Protein AF-0000000084850216 (afdb_homodimer)

Radius of gyration: 29.3 Å; Cα contacts (8 Å, |Δi|>4): 1166; chains: 2; bounding box: 87×90×61 Å

Secondary structure (DSSP, 8-state):
--------------TT--PPPPSSTTSSPPP-HHHHHHHHHHHHHHHHHHHH-TT--PEEEEEEEEEEEEETTT-SBP--SBSS-EEBPTT--SEEEE----HHHHHHHHHHHHHHHHHHTSTT-SSPPPEEEEEEEEEEEEEETTEEEEEEEETTT--EEEEEEEEEEEEEEE-TTSS-EEEEEEEEEEE-PPP-S--SEEEEEEEEEEEETTEEEEEEEEEEES-SSSPPEEEEEEEEEES-HHHHHHHHHHTT-TTS-HHHHTHHHHHHHHHHHHHHHHHHT--S---/--------------TT--PPPPSSTTSSPPP-HHHHHHHHHHHHHHHHHHHH-TT--PEEEEEEEEEEEEETTT-SBP--SBSS-EEBPTT--SEEEE----HHHHHHHHHHHHHHHHHHTSTT-SSPPPEEEEEEEEEEEEEETTEEEEEEEETTT--EEEEEEEEEEEEEEE-TTSS-EEEEEEEEEEE-PPP-S--SEEEEEEEEEEEETTEEEEEEEEEEES-SSSPPEEEEEEEEEES-HHHHHHHHHHTT-TTS-HHHHTHHHHHHHHHHHHHHHHHHT--S---

Sequence (582 aa):
MDQHKPNGSQQHPQPNALPALSLSILGVEPLDEFIKEIADFVHHMIKTRRTDHPDEVGSFEVEAKIGVLKERGTGSRLQMPVLVETIMSPEFHDVRFESNMSSHQHKHFNGLLNNLTATSNQPSHPSSPLHHSHHFLKDSFYTSDRGKIRVTRDEKTDAVECIQKIRLGDLNIYSPKRSADWRVSVSVEVPCPRPIGTATLTRRKDRLSYSHEEFSIDLTQVTSTTSAAAAPQIFHELEVEIARPDMLLSTAARRGDPNVPELERSAFDELIRAFVNNARILVRNSIDGWQMDQHKPNGSQQHPQPNALPALSLSILGVEPLDEFIKEIADFVHHMIKTRRTDHPDEVGSFEVEAKIGVLKERGTGSRLQMPVLVETIMSPEFHDVRFESNMSSHQHKHFNGLLNNLTATSNQPSHPSSPLHHSHHFLKDSFYTSDRGKIRVTRDEKTDAVECIQKIRLGDLNIYSPKRSADWRVSVSVEVPCPRPIGTATLTRRKDRLSYSHEEFSIDLTQVTSTTSAAAAPQIFHELEVEIARPDMLLSTAARRGDPNVPELERSAFDELIRAFVNNARILVRNSIDGWQ

Nearest PDB structures (foldseek):
  4pn0-assembly1_A  TM=8.897E-01  e=4.155E-24  Schizosaccharomyces pombe
  4pn0-assembly2_D  TM=9.010E-01  e=9.951E-24  Schizosaccharomyces pombe
  4pn1-assembly1_B  TM=8.964E-01  e=7.172E-24  Schizosaccharomyces pombe
  4pn1-assembly3_A  TM=8.990E-01  e=1.051E-23  Schizosaccharomyces pombe
  4pn1-assembly3_D  TM=8.904E-01  e=6.366E-23  Schizosaccharomyces pombe

Solvent-accessible surface area (backbone atoms only — not comparable to full-atom values): 31739 Å² total; per-residue (Å²): 136,83,80,76,71,80,79,75,74,72,77,67,78,60,88,84,60,77,67,92,71,61,43,21,91,82,53,48,70,70,76,60,58,65,56,49,51,52,40,51,50,55,48,48,53,53,52,52,49,44,66,76,37,70,82,60,82,45,47,56,41,46,36,34,37,42,22,40,49,20,26,64,90,78,63,42,69,60,84,68,66,43,62,40,63,41,37,43,30,82,82,53,71,62,53,43,80,42,46,59,45,43,72,67,55,49,49,50,51,51,52,52,52,51,49,49,30,57,53,29,62,36,88,83,38,91,51,83,45,44,44,79,48,80,47,49,35,38,37,33,30,34,85,50,96,91,40,62,35,39,36,38,31,32,71,83,79,63,48,74,48,36,30,29,73,45,80,75,49,70,44,47,33,47,31,70,85,38,55,26,20,36,33,42,36,38,31,33,37,29,78,45,78,80,82,84,84,73,66,63,35,37,36,39,32,47,31,40,35,39,36,43,91,64,32,33,37,38,43,30,42,34,42,36,37,70,46,93,86,49,80,70,44,80,44,28,40,43,35,41,30,57,63,49,41,67,56,55,51,56,24,51,74,34,46,72,39,82,90,49,59,66,72,52,18,43,37,35,55,50,51,44,44,25,53,50,32,39,53,49,52,53,32,69,66,42,61,77,72,68,122,135,81,78,77,71,78,77,74,73,73,76,65,76,61,88,84,58,79,69,92,70,61,43,20,91,81,54,48,70,72,75,60,58,66,58,47,50,52,39,52,49,53,47,48,54,54,53,53,48,43,67,78,38,70,82,59,82,46,46,57,42,46,35,35,38,43,21,38,48,20,25,65,88,78,64,42,69,60,82,68,66,42,62,40,64,41,38,43,31,83,80,53,70,61,53,42,80,42,47,60,45,42,72,66,56,48,50,49,50,50,51,51,52,50,51,48,30,57,54,29,61,36,86,84,39,91,50,83,45,43,43,78,49,81,48,50,36,38,37,33,30,34,84,50,99,91,40,62,36,40,37,38,32,30,72,84,79,65,48,74,49,35,30,30,74,44,79,73,50,71,43,47,35,47,32,69,86,39,56,26,20,34,33,41,37,39,32,34,38,28,77,44,77,80,81,84,85,74,66,63,37,38,36,40,32,47,33,41,34,39,37,43,90,62,30,32,36,39,43,30,42,35,42,36,38,71,45,95,88,48,80,69,44,79,44,28,42,43,36,41,31,56,63,48,42,68,56,53,50,56,24,51,73,34,45,73,38,81,89,46,60,66,71,52,20,42,37,34,54,50,52,44,44,25,52,52,31,39,53,48,52,52,32,70,65,42,63,77,72,70,125

Structure (mmCIF, N/CA/C/O backbone):
data_AF-0000000084850216-model_v1
#
loop_
_entity.id
_entity.type
_entity.pdbx_description
1 polymer 'mRNA-capping enzyme subunit beta'
#
loop_
_atom_site.group_PDB
_atom_site.id
_atom_site.type_symbol
_atom_site.label_atom_id
_atom_site.label_alt_id
_atom_site.label_comp_id
_atom_site.label_asym_id
_atom_site.label_entity_id
_atom_site.label_seq_id
_atom_site.pdbx_PDB_ins_code
_atom_site.Cartn_x
_atom_site.Cartn_y
_atom_site.Cartn_z
_atom_site.occupancy
_atom_site.B_iso_or_equiv
_atom_site.auth_seq_id
_atom_site.auth_comp_id
_atom_site.auth_asym_id
_atom_site.auth_atom_id
_atom_site.pdbx_PDB_model_num
ATOM 1 N N . MET A 1 1 ? 49.719 38.062 -23.281 1 29.3 1 MET A N 1
ATOM 2 C CA . MET A 1 1 ? 49.469 36.75 -22.734 1 29.3 1 MET A CA 1
ATOM 3 C C . MET A 1 1 ? 48.312 36.781 -21.75 1 29.3 1 MET A C 1
ATOM 5 O O . MET A 1 1 ? 48.5 37.156 -20.594 1 29.3 1 MET A O 1
ATOM 9 N N . ASP A 1 2 ? 47.125 37.188 -22.203 1 30.75 2 ASP A N 1
ATOM 10 C CA . ASP A 1 2 ? 45.906 37.531 -21.5 1 30.75 2 ASP A CA 1
ATOM 11 C C . ASP A 1 2 ? 45.25 36.281 -20.891 1 30.75 2 ASP A C 1
ATOM 13 O O . ASP A 1 2 ? 45 35.312 -21.578 1 30.75 2 ASP A O 1
ATOM 17 N N . GLN A 1 3 ? 45.562 36 -19.594 1 30.28 3 GLN A N 1
ATOM 18 C CA . GLN A 1 3 ? 45.062 34.969 -18.703 1 30.28 3 GLN A CA 1
ATOM 19 C C . GLN A 1 3 ? 43.562 35 -18.609 1 30.28 3 GLN A C 1
ATOM 21 O O . GLN A 1 3 ? 42.969 35.938 -18.047 1 30.28 3 GLN A O 1
ATOM 26 N N . HIS A 1 4 ? 42.812 34.531 -19.625 1 29.22 4 HIS A N 1
ATOM 27 C CA . HIS A 1 4 ? 41.375 34.406 -19.531 1 29.22 4 HIS A CA 1
ATOM 28 C C . HIS A 1 4 ? 40.969 33.438 -18.406 1 29.22 4 HIS A C 1
ATOM 30 O O . HIS A 1 4 ? 41.344 32.281 -18.453 1 29.22 4 HIS A O 1
ATOM 36 N N . LYS A 1 5 ? 40.938 33.969 -17.156 1 34.25 5 LYS A N 1
ATOM 37 C CA . LYS A 1 5 ? 40.438 33.156 -16.062 1 34.25 5 LYS A CA 1
ATOM 38 C C . LYS A 1 5 ? 39.062 32.562 -16.391 1 34.25 5 LYS A C 1
ATOM 40 O O . LYS A 1 5 ? 38.156 33.281 -16.828 1 34.25 5 LYS A O 1
ATOM 45 N N . PRO A 1 6 ? 38.969 31.219 -16.547 1 34.38 6 PRO A N 1
ATOM 46 C CA . PRO A 1 6 ? 37.656 30.625 -16.734 1 34.38 6 PRO A CA 1
ATOM 47 C C . PRO A 1 6 ? 36.656 31.031 -15.641 1 34.38 6 PRO A C 1
ATOM 49 O O . PRO A 1 6 ? 37.062 31.172 -14.477 1 34.38 6 PRO A O 1
ATOM 52 N N . ASN A 1 7 ? 35.812 32.031 -15.906 1 31.59 7 ASN A N 1
ATOM 53 C CA . ASN A 1 7 ? 34.719 32.375 -15.008 1 31.59 7 ASN A CA 1
ATOM 54 C C . ASN A 1 7 ? 33.938 31.156 -14.562 1 31.59 7 ASN A C 1
ATOM 56 O O . ASN A 1 7 ? 33.25 30.516 -15.375 1 31.59 7 ASN A O 1
ATOM 60 N N . GLY A 1 8 ? 34.531 30.297 -13.727 1 31.56 8 GLY A N 1
ATOM 61 C CA . GLY A 1 8 ? 33.781 29.234 -13.078 1 31.56 8 GLY A CA 1
ATOM 62 C C . GLY A 1 8 ? 32.406 29.688 -12.578 1 31.56 8 GLY A C 1
ATOM 63 O O . GLY A 1 8 ? 32.312 30.5 -11.656 1 31.56 8 GLY A O 1
ATOM 64 N N . SER A 1 9 ? 31.453 29.938 -13.461 1 33.78 9 SER A N 1
ATOM 65 C CA . SER A 1 9 ? 30.094 30.234 -13.031 1 33.78 9 SER A CA 1
ATOM 66 C C . SER A 1 9 ? 29.641 29.297 -11.93 1 33.78 9 SER A C 1
ATOM 68 O O . SER A 1 9 ? 29.641 28.078 -12.102 1 33.78 9 SER A O 1
ATOM 70 N N . GLN A 1 10 ? 29.953 29.531 -10.727 1 33.38 10 GLN A N 1
ATOM 71 C CA . GLN A 1 10 ? 29.344 28.938 -9.547 1 33.38 10 GLN A CA 1
ATOM 72 C C . GLN A 1 10 ? 27.828 28.781 -9.734 1 33.38 10 GLN A C 1
ATOM 74 O O . GLN A 1 10 ? 27.125 29.781 -9.875 1 33.38 10 GLN A O 1
ATOM 79 N N . GLN A 1 11 ? 27.359 27.812 -10.516 1 34.97 11 GLN A N 1
ATOM 80 C CA . GLN A 1 11 ? 25.938 27.547 -10.531 1 34.97 11 GLN A CA 1
ATOM 81 C C . GLN A 1 11 ? 25.344 27.594 -9.125 1 34.97 11 GLN A C 1
ATOM 83 O O . GLN A 1 11 ? 25.734 26.812 -8.258 1 34.97 11 GLN A O 1
ATOM 88 N N . HIS A 1 12 ? 25.047 28.734 -8.562 1 35.44 12 HIS A N 1
ATOM 89 C CA . HIS A 1 12 ? 24.297 28.938 -7.328 1 35.44 12 HIS A CA 1
ATOM 90 C C . HIS A 1 12 ? 23.141 27.953 -7.207 1 35.44 12 HIS A C 1
ATOM 92 O O . HIS A 1 12 ? 22.422 27.703 -8.188 1 35.44 12 HIS A O 1
ATOM 98 N N . PRO A 1 13 ? 23.281 27 -6.344 1 42.75 13 PRO A N 1
ATOM 99 C CA . PRO A 1 13 ? 22.078 26.172 -6.164 1 42.75 13 PRO A CA 1
ATOM 100 C C . PRO A 1 13 ? 20.781 26.984 -6.203 1 42.75 13 PRO A C 1
ATOM 102 O O . PRO A 1 13 ? 20.734 28.094 -5.664 1 42.75 13 PRO A O 1
ATOM 105 N N . GLN A 1 14 ? 20.031 26.953 -7.141 1 48.06 14 GLN A N 1
ATOM 106 C CA . GLN A 1 14 ? 18.766 27.703 -7.219 1 48.06 14 GLN A CA 1
ATOM 107 C C . GLN A 1 14 ? 17.984 27.594 -5.91 1 48.06 14 GLN A C 1
ATOM 109 O O . GLN A 1 14 ? 17.859 26.516 -5.344 1 48.06 14 GLN A O 1
ATOM 114 N N . PRO A 1 15 ? 17.734 28.625 -5.18 1 51.5 15 PRO A N 1
ATOM 115 C CA . PRO A 1 15 ? 17.094 28.766 -3.869 1 51.5 15 PRO A CA 1
ATOM 116 C C . PRO A 1 15 ? 15.891 27.828 -3.705 1 51.5 15 PRO A C 1
ATOM 118 O O . PRO A 1 15 ? 15.57 27.422 -2.588 1 51.5 15 PRO A O 1
ATOM 121 N N . ASN A 1 16 ? 15.172 27.469 -4.703 1 58.03 16 ASN A N 1
ATOM 122 C CA . ASN A 1 16 ? 13.953 26.688 -4.488 1 58.03 16 ASN A CA 1
ATOM 123 C C . ASN A 1 16 ? 14.164 25.219 -4.789 1 58.03 16 ASN A C 1
ATOM 125 O O . ASN A 1 16 ? 13.211 24.484 -5.059 1 58.03 16 ASN A O 1
ATOM 129 N N . ALA A 1 17 ? 15.5 24.828 -4.801 1 64.25 17 ALA A N 1
ATOM 130 C CA . ALA A 1 17 ? 15.734 23.422 -5.066 1 64.25 17 ALA A CA 1
ATOM 131 C C . ALA A 1 17 ? 15.531 22.578 -3.801 1 64.25 17 ALA A C 1
ATOM 133 O O . ALA A 1 17 ? 16.078 22.906 -2.744 1 64.25 17 ALA A O 1
ATOM 134 N N . LEU A 1 18 ? 14.57 21.703 -3.801 1 71.88 18 LEU A N 1
ATOM 135 C CA . LEU A 1 18 ? 14.359 20.797 -2.682 1 71.88 18 LEU A CA 1
ATOM 136 C C . LEU A 1 18 ? 15.633 20.031 -2.355 1 71.88 18 LEU A C 1
ATOM 138 O O . LEU A 1 18 ? 16.172 19.328 -3.211 1 71.88 18 LEU A O 1
ATOM 142 N N . PRO A 1 19 ? 16.188 20.328 -1.172 1 71.38 19 PRO A N 1
ATOM 143 C CA . PRO A 1 19 ? 17.344 19.516 -0.801 1 71.38 19 PRO A CA 1
ATOM 144 C C . PRO A 1 19 ? 17.016 18.031 -0.675 1 71.38 19 PRO A C 1
ATOM 146 O O . PRO A 1 19 ? 15.844 17.656 -0.685 1 71.38 19 PRO A O 1
ATOM 149 N N . ALA A 1 20 ? 18.094 17.219 -0.746 1 69.44 20 ALA A N 1
ATOM 150 C CA . ALA A 1 20 ? 17.875 15.797 -0.475 1 69.44 20 ALA A CA 1
ATOM 151 C C . ALA A 1 20 ? 17.234 15.586 0.888 1 69.44 20 ALA A C 1
ATOM 153 O O . ALA A 1 20 ? 17.719 16.094 1.9 1 69.44 20 ALA A O 1
ATOM 154 N N . LEU A 1 21 ? 16.109 15.07 0.894 1 77.62 21 LEU A N 1
ATOM 155 C CA . LEU A 1 21 ? 15.352 14.852 2.125 1 77.62 21 LEU A CA 1
ATOM 156 C C . LEU A 1 21 ? 15.703 13.5 2.738 1 77.62 21 LEU A C 1
ATOM 158 O O . LEU A 1 21 ? 15.945 12.531 2.018 1 77.62 21 LEU A O 1
ATOM 162 N N . SER A 1 22 ? 15.766 13.508 4.141 1 77.94 22 SER A N 1
ATOM 163 C CA . SER A 1 22 ? 15.75 12.219 4.82 1 77.94 22 SER A CA 1
ATOM 164 C C . SER A 1 22 ? 14.484 11.43 4.496 1 77.94 22 SER A C 1
ATOM 166 O O . SER A 1 22 ? 13.438 12.016 4.215 1 77.94 22 SER A O 1
ATOM 168 N N . LEU A 1 23 ? 14.578 10.195 4.547 1 73.81 23 LEU A N 1
ATOM 169 C CA . LEU A 1 23 ? 13.445 9.328 4.25 1 73.81 23 LEU A CA 1
ATOM 170 C C . LEU A 1 23 ? 12.344 9.492 5.297 1 73.81 23 LEU A C 1
ATOM 172 O O . LEU A 1 23 ? 11.172 9.234 5.02 1 73.81 23 LEU A O 1
ATOM 176 N N . SER A 1 24 ? 12.781 9.812 6.477 1 78.75 24 SER A N 1
ATOM 177 C CA . SER A 1 24 ? 11.891 10.055 7.605 1 78.75 24 SER A CA 1
ATOM 178 C C . SER A 1 24 ? 12.625 10.727 8.758 1 78.75 24 SER A C 1
ATOM 180 O O . SER A 1 24 ? 13.836 10.961 8.68 1 78.75 24 SER A O 1
ATOM 182 N N . ILE A 1 25 ? 11.93 11.008 9.711 1 77 25 ILE A N 1
ATOM 183 C CA . ILE A 1 25 ? 12.508 11.625 10.898 1 77 25 ILE A CA 1
ATOM 184 C C . ILE A 1 25 ? 13.461 10.641 11.578 1 77 25 ILE A C 1
ATOM 186 O O . ILE A 1 25 ? 14.281 11.039 12.414 1 77 25 ILE A O 1
ATOM 190 N N . LEU A 1 26 ? 13.258 9.344 11.328 1 74.81 26 LEU A N 1
ATOM 191 C CA . LEU A 1 26 ? 14.164 8.336 11.867 1 74.81 26 LEU A CA 1
ATOM 192 C C . LEU A 1 26 ? 15.32 8.078 10.906 1 74.81 26 LEU A C 1
ATOM 194 O O . LEU A 1 26 ? 16.266 7.359 11.25 1 74.81 26 LEU A O 1
ATOM 198 N N . GLY A 1 27 ? 15.25 8.656 9.781 1 69.62 27 GLY A N 1
ATOM 199 C CA . GLY A 1 27 ? 16.281 8.43 8.773 1 69.62 27 GLY A CA 1
ATOM 200 C C . GLY A 1 27 ? 16.078 7.141 8 1 69.62 27 GLY A C 1
ATOM 201 O O . GLY A 1 27 ? 16.906 6.789 7.156 1 69.62 27 GLY A O 1
ATOM 202 N N . VAL A 1 28 ? 15.047 6.391 8.414 1 70.5 28 VAL A N 1
ATOM 203 C CA . VAL A 1 28 ? 14.812 5.109 7.754 1 70.5 28 VAL A CA 1
ATOM 204 C C . VAL A 1 28 ? 13.445 5.125 7.066 1 70.5 28 VAL A C 1
ATOM 206 O O . VAL A 1 28 ? 12.555 5.879 7.461 1 70.5 28 VAL A O 1
ATOM 209 N N . GLU A 1 29 ? 13.438 4.406 5.934 1 73.56 29 GLU A N 1
ATOM 210 C CA . GLU A 1 29 ? 12.148 4.215 5.27 1 73.56 29 GLU A CA 1
ATOM 211 C C . GLU A 1 29 ? 11.328 3.129 5.961 1 73.56 29 GLU A C 1
ATOM 213 O O . GLU A 1 29 ? 11.82 2.02 6.184 1 73.56 29 GLU A O 1
ATOM 218 N N . PRO A 1 30 ? 10.125 3.619 6.363 1 72.56 30 PRO A N 1
ATOM 219 C CA . PRO A 1 30 ? 9.289 2.553 6.91 1 72.56 30 PRO A CA 1
ATOM 220 C C . PRO A 1 30 ? 9.07 1.407 5.926 1 72.56 30 PRO A C 1
ATOM 222 O O . PRO A 1 30 ? 9.031 1.63 4.711 1 72.56 30 PRO A O 1
ATOM 225 N N . LEU A 1 31 ? 9.008 0.195 6.395 1 75.81 31 LEU A N 1
ATOM 226 C CA . LEU A 1 31 ? 8.805 -1 5.582 1 75.81 31 LEU A CA 1
ATOM 227 C C . LEU A 1 31 ? 7.496 -0.909 4.801 1 75.81 31 LEU A C 1
ATOM 229 O O . LEU A 1 31 ? 6.5 -0.39 5.309 1 75.81 31 LEU A O 1
ATOM 233 N N . ASP A 1 32 ? 7.57 -1.314 3.607 1 87.38 32 ASP A N 1
ATOM 234 C CA . ASP A 1 32 ? 6.352 -1.455 2.816 1 87.38 32 ASP A CA 1
ATOM 235 C C . ASP A 1 32 ? 5.438 -2.527 3.402 1 87.38 32 ASP A C 1
ATOM 237 O O . ASP A 1 32 ? 5.73 -3.721 3.311 1 87.38 32 ASP A O 1
ATOM 241 N N . GLU A 1 33 ? 4.426 -2.107 3.99 1 93.44 33 GLU A N 1
ATOM 242 C CA . GLU A 1 33 ? 3.529 -3.004 4.715 1 93.44 33 GLU A CA 1
ATOM 243 C C . GLU A 1 33 ? 2.891 -4.023 3.775 1 93.44 33 GLU A C 1
ATOM 245 O O . GLU A 1 33 ? 2.631 -5.16 4.168 1 93.44 33 GLU A O 1
ATOM 250 N N . PHE A 1 34 ? 2.629 -3.602 2.57 1 96.19 34 PHE A N 1
ATOM 251 C CA . PHE A 1 34 ? 1.995 -4.473 1.587 1 96.19 34 PHE A CA 1
ATOM 252 C C . PHE A 1 34 ? 2.898 -5.652 1.245 1 96.19 34 PHE A C 1
ATOM 254 O O . PHE A 1 34 ? 2.5 -6.809 1.391 1 96.19 34 PHE A O 1
ATOM 261 N N . ILE A 1 35 ? 4.074 -5.406 0.857 1 95.56 35 ILE A N 1
ATOM 262 C CA . ILE A 1 35 ? 5.031 -6.445 0.482 1 95.56 35 ILE A CA 1
ATOM 263 C C . ILE A 1 35 ? 5.379 -7.293 1.703 1 95.56 35 ILE A C 1
ATOM 265 O O . ILE A 1 35 ? 5.48 -8.516 1.607 1 95.56 35 ILE A O 1
ATOM 269 N N . LYS A 1 36 ? 5.527 -6.633 2.816 1 96.38 36 LYS A N 1
ATOM 270 C CA . LYS A 1 36 ? 5.848 -7.359 4.043 1 96.38 36 LYS A CA 1
ATOM 271 C C . LYS A 1 36 ? 4.742 -8.352 4.402 1 96.38 36 LYS A C 1
ATOM 273 O O . LYS A 1 36 ? 5.023 -9.461 4.855 1 96.38 36 LYS A O 1
ATOM 278 N N . GLU A 1 37 ? 3.518 -7.91 4.234 1 98.06 37 GLU A N 1
ATOM 279 C CA . GLU A 1 37 ? 2.387 -8.781 4.547 1 98.06 37 GLU A CA 1
ATOM 280 C C . GLU A 1 37 ? 2.41 -10.047 3.699 1 98.06 37 GLU A C 1
ATOM 282 O O . GLU A 1 37 ? 2.191 -11.148 4.211 1 98.06 37 GLU A O 1
ATOM 287 N N . ILE A 1 38 ? 2.697 -9.891 2.471 1 98.31 38 ILE A N 1
ATOM 288 C CA . ILE A 1 38 ? 2.76 -11.039 1.574 1 98.31 38 ILE A CA 1
ATOM 289 C C . ILE A 1 38 ? 3.955 -11.914 1.941 1 98.31 38 ILE A C 1
ATOM 291 O O . ILE A 1 38 ? 3.84 -13.141 1.991 1 98.31 38 ILE A O 1
ATOM 295 N N . ALA A 1 39 ? 5.086 -11.289 2.195 1 98.31 39 ALA A N 1
ATOM 296 C CA . ALA A 1 39 ? 6.273 -12.039 2.6 1 98.31 39 ALA A CA 1
ATOM 297 C C . ALA A 1 39 ? 6.016 -12.836 3.875 1 98.31 39 ALA A C 1
ATOM 299 O O . ALA A 1 39 ? 6.371 -14.016 3.963 1 98.31 39 ALA A O 1
ATOM 300 N N . ASP A 1 40 ? 5.426 -12.195 4.848 1 98.38 40 ASP A N 1
ATOM 301 C CA . ASP A 1 40 ? 5.098 -12.852 6.109 1 98.38 40 ASP A CA 1
ATOM 302 C C . ASP A 1 40 ? 4.152 -14.031 5.887 1 98.38 40 ASP A C 1
ATOM 304 O O . ASP A 1 40 ? 4.324 -15.094 6.484 1 98.38 40 ASP A O 1
ATOM 308 N N . PHE A 1 41 ? 3.203 -13.828 5.082 1 98.56 41 PHE A N 1
ATOM 309 C CA . PHE A 1 41 ? 2.223 -14.867 4.773 1 98.56 41 PHE A CA 1
ATOM 310 C C . PHE A 1 41 ? 2.896 -16.078 4.145 1 98.56 41 PHE A C 1
ATOM 312 O O . PHE A 1 41 ? 2.715 -17.203 4.609 1 98.56 41 PHE A O 1
ATOM 319 N N . VAL A 1 42 ? 3.654 -15.859 3.076 1 98.69 42 VAL A N 1
ATOM 320 C CA . VAL A 1 42 ? 4.328 -16.938 2.363 1 98.69 42 VAL A CA 1
ATOM 321 C C . VAL A 1 42 ? 5.281 -17.672 3.309 1 98.69 42 VAL A C 1
ATOM 323 O O . VAL A 1 42 ? 5.277 -18.891 3.373 1 98.69 42 VAL A O 1
ATOM 326 N N . HIS A 1 43 ? 6.035 -16.906 3.996 1 98.56 43 HIS A N 1
ATOM 327 C CA . HIS A 1 43 ? 6.988 -17.469 4.945 1 98.56 43 HIS A CA 1
ATOM 328 C C . HIS A 1 43 ? 6.285 -18.328 5.992 1 98.56 43 HIS A C 1
ATOM 330 O O . HIS A 1 43 ? 6.742 -19.422 6.309 1 98.56 43 HIS A O 1
ATOM 336 N N . HIS A 1 44 ? 5.23 -17.828 6.527 1 98.19 44 HIS A N 1
ATOM 337 C CA . HIS A 1 44 ? 4.457 -18.531 7.539 1 98.19 44 HIS A CA 1
ATOM 338 C C . HIS A 1 44 ? 3.932 -19.859 6.996 1 98.19 44 HIS A C 1
ATOM 340 O O . HIS A 1 44 ? 3.994 -20.891 7.684 1 98.19 44 HIS A O 1
ATOM 346 N N . MET A 1 45 ? 3.375 -19.844 5.781 1 97.5 45 MET A N 1
ATOM 347 C CA . MET A 1 45 ? 2.848 -21.062 5.176 1 97.5 45 MET A CA 1
ATOM 348 C C . MET A 1 45 ? 3.941 -22.109 5.023 1 97.5 45 MET A C 1
ATOM 350 O O . MET A 1 45 ? 3.732 -23.281 5.348 1 97.5 45 MET A O 1
ATOM 354 N N . ILE A 1 46 ? 5.074 -21.719 4.543 1 96.5 46 ILE A N 1
ATOM 355 C CA . ILE A 1 46 ? 6.191 -22.625 4.316 1 96.5 46 ILE A CA 1
ATOM 356 C C . ILE A 1 46 ? 6.68 -23.188 5.652 1 96.5 46 ILE A C 1
ATOM 358 O O . ILE A 1 46 ? 6.824 -24.406 5.805 1 96.5 46 ILE A O 1
ATOM 362 N N . LYS A 1 47 ? 6.902 -22.344 6.602 1 95.38 47 LYS A N 1
ATOM 363 C CA . LYS A 1 47 ? 7.438 -22.734 7.898 1 95.38 47 LYS A CA 1
ATOM 364 C C . LYS A 1 47 ? 6.484 -23.688 8.617 1 95.38 47 LYS A C 1
ATOM 366 O O . LYS A 1 47 ? 6.914 -24.719 9.164 1 95.38 47 LYS A O 1
ATOM 371 N N . THR A 1 48 ? 5.211 -23.344 8.641 1 96.38 48 THR A N 1
ATOM 372 C CA . THR A 1 48 ? 4.207 -24.172 9.312 1 96.38 48 THR A CA 1
ATOM 373 C C . THR A 1 48 ? 4.129 -25.547 8.672 1 96.38 48 THR A C 1
ATOM 375 O O . THR A 1 48 ? 4.109 -26.562 9.375 1 96.38 48 THR A O 1
ATOM 378 N N . ARG A 1 49 ? 4.129 -25.609 7.355 1 94.88 49 ARG A N 1
ATOM 379 C CA . ARG A 1 49 ? 4.055 -26.875 6.652 1 94.88 49 ARG A CA 1
ATOM 380 C C . ARG A 1 49 ? 5.285 -27.734 6.934 1 94.88 49 ARG A C 1
ATOM 382 O O . ARG A 1 49 ? 5.172 -28.938 7.176 1 94.88 49 ARG A O 1
ATOM 389 N N . ARG A 1 50 ? 6.422 -27.172 6.945 1 91.81 50 ARG A N 1
ATOM 390 C CA . ARG A 1 50 ? 7.668 -27.891 7.191 1 91.81 50 ARG A CA 1
ATOM 391 C C . ARG A 1 50 ? 7.727 -28.406 8.625 1 91.81 50 ARG A C 1
ATOM 393 O O . ARG A 1 50 ? 8.281 -29.484 8.875 1 91.81 50 ARG A O 1
ATOM 400 N N . THR A 1 51 ? 7.18 -27.641 9.484 1 92.12 51 THR A N 1
ATOM 401 C CA . THR A 1 51 ? 7.148 -28.062 10.883 1 92.12 51 THR A CA 1
ATOM 402 C C . THR A 1 51 ? 6.191 -29.234 11.078 1 92.12 51 THR A C 1
ATOM 404 O O . THR A 1 51 ? 6.527 -30.203 11.75 1 92.12 51 THR A O 1
ATOM 407 N N . ASP A 1 52 ? 5.062 -29.141 10.461 1 93.19 52 ASP A N 1
ATOM 408 C CA . ASP A 1 52 ? 4.023 -30.156 10.625 1 93.19 52 ASP A CA 1
ATOM 409 C C . ASP A 1 52 ? 4.371 -31.438 9.859 1 93.19 52 ASP A C 1
ATOM 411 O O . ASP A 1 52 ? 3.932 -32.531 10.234 1 93.19 52 ASP A O 1
ATOM 415 N N . HIS A 1 53 ? 5.117 -31.266 8.781 1 92.25 53 HIS A N 1
ATOM 416 C CA . HIS A 1 53 ? 5.5 -32.375 7.93 1 92.25 53 HIS A CA 1
ATOM 417 C C . HIS A 1 53 ? 6.988 -32.344 7.613 1 92.25 53 HIS A C 1
ATOM 419 O O . HIS A 1 53 ? 7.379 -32.156 6.457 1 92.25 53 HIS A O 1
ATOM 425 N N . PRO A 1 54 ? 7.816 -32.625 8.57 1 88 54 PRO A N 1
ATOM 426 C CA . PRO A 1 54 ? 9.266 -32.469 8.406 1 88 54 PRO A CA 1
ATOM 427 C C . PRO A 1 54 ? 9.844 -33.438 7.363 1 88 54 PRO A C 1
ATOM 429 O O . PRO A 1 54 ? 10.859 -33.125 6.742 1 88 54 PRO A O 1
ATOM 432 N N . ASP A 1 55 ? 9.195 -34.5 7.133 1 84.62 55 ASP A N 1
ATOM 433 C CA . ASP A 1 55 ? 9.711 -35.5 6.199 1 84.62 55 ASP A CA 1
ATOM 434 C C . ASP A 1 55 ? 9.102 -35.312 4.812 1 84.62 55 ASP A C 1
ATOM 436 O O . ASP A 1 55 ? 9.328 -36.156 3.92 1 84.62 55 ASP A O 1
ATOM 440 N N . GLU A 1 56 ? 8.367 -34.25 4.742 1 78.25 56 GLU A N 1
ATOM 441 C CA . GLU A 1 56 ? 7.695 -34.031 3.467 1 78.25 56 GLU A CA 1
ATOM 442 C C . GLU A 1 56 ? 8.711 -33.781 2.35 1 78.25 56 GLU A C 1
ATOM 444 O O . GLU A 1 56 ? 9.625 -32.969 2.498 1 78.25 56 GLU A O 1
ATOM 449 N N . VAL A 1 57 ? 8.516 -34.5 1.279 1 80.06 57 VAL A N 1
ATOM 450 C CA . VAL A 1 57 ? 9.414 -34.375 0.135 1 80.06 57 VAL A CA 1
ATOM 451 C C . VAL A 1 57 ? 8.781 -33.5 -0.928 1 80.06 57 VAL A C 1
ATOM 453 O O . VAL A 1 57 ? 9.328 -33.344 -2.02 1 80.06 57 VAL A O 1
ATOM 456 N N . GLY A 1 58 ? 7.82 -32.844 -0.678 1 89.94 58 GLY A N 1
ATOM 457 C CA . GLY A 1 58 ? 7.117 -32.031 -1.666 1 89.94 58 GLY A CA 1
ATOM 458 C C . GLY A 1 58 ? 7.816 -30.719 -1.977 1 89.94 58 GLY A C 1
ATOM 459 O O . GLY A 1 58 ? 8.711 -30.312 -1.241 1 89.94 58 GLY A O 1
ATOM 460 N N . SER A 1 59 ? 7.516 -30.203 -3.189 1 94.88 59 SER A N 1
ATOM 461 C CA . SER A 1 59 ? 8.055 -28.922 -3.645 1 94.88 59 SER A CA 1
ATOM 462 C C . SER A 1 59 ? 7.059 -27.797 -3.412 1 94.88 59 SER A C 1
ATOM 464 O O . SER A 1 59 ? 5.891 -27.891 -3.795 1 94.88 59 SER A O 1
ATOM 466 N N . PHE A 1 60 ? 7.562 -26.719 -2.783 1 96.94 60 PHE A N 1
ATOM 467 C CA . PHE A 1 60 ? 6.699 -25.578 -2.525 1 96.94 60 PHE A CA 1
ATOM 468 C C . PHE A 1 60 ? 6.523 -24.734 -3.785 1 96.94 60 PHE A C 1
ATOM 470 O O . PHE A 1 60 ? 7.48 -24.531 -4.539 1 96.94 60 PHE A O 1
ATOM 477 N N . GLU A 1 61 ? 5.348 -24.266 -3.949 1 97.75 61 GLU A N 1
ATOM 478 C CA . GLU A 1 61 ? 5.008 -23.391 -5.074 1 97.75 61 GLU A CA 1
ATOM 479 C C . GLU A 1 61 ? 4.332 -22.109 -4.594 1 97.75 61 GLU A C 1
ATOM 481 O O . GLU A 1 61 ? 3.373 -22.156 -3.822 1 97.75 61 GLU A O 1
ATOM 486 N N . VAL A 1 62 ? 4.879 -20.984 -4.984 1 98.62 62 VAL A N 1
ATOM 487 C CA . VAL A 1 62 ? 4.262 -19.672 -4.789 1 98.62 62 VAL A CA 1
ATOM 488 C C . VAL A 1 62 ? 3.871 -19.078 -6.141 1 98.62 62 VAL A C 1
ATOM 490 O O . VAL A 1 62 ? 4.711 -18.938 -7.031 1 98.62 62 VAL A O 1
ATOM 493 N N . GLU A 1 63 ? 2.652 -18.734 -6.277 1 98.69 63 GLU A N 1
ATOM 494 C CA . GLU A 1 63 ? 2.203 -18.219 -7.566 1 98.69 63 GLU A CA 1
ATOM 495 C C . GLU A 1 63 ? 1.179 -17.094 -7.379 1 98.69 63 GLU A C 1
ATOM 497 O O . GLU A 1 63 ? 0.511 -17.031 -6.344 1 98.69 63 GLU A O 1
ATOM 502 N N . ALA A 1 64 ? 1.172 -16.203 -8.273 1 98.75 64 ALA A N 1
ATOM 503 C CA . ALA A 1 64 ? 0.141 -15.172 -8.406 1 98.75 64 ALA A CA 1
ATOM 504 C C . ALA A 1 64 ? -0.723 -15.422 -9.641 1 98.75 64 ALA A C 1
ATOM 506 O O . ALA A 1 64 ? -0.202 -15.664 -10.734 1 98.75 64 ALA A O 1
ATOM 507 N N . LYS A 1 65 ? -1.974 -15.438 -9.43 1 98.69 65 LYS A N 1
ATOM 508 C CA . LYS A 1 65 ? -2.914 -15.531 -10.547 1 98.69 65 LYS A CA 1
ATOM 509 C C . LYS A 1 65 ? -3.617 -14.195 -10.781 1 98.69 65 LYS A C 1
ATOM 511 O O . LYS A 1 65 ? -4.047 -13.539 -9.836 1 98.69 65 LYS A O 1
ATOM 516 N N . ILE A 1 66 ? -3.662 -13.805 -12.047 1 98.44 66 ILE A N 1
ATOM 517 C CA . ILE A 1 66 ? -4.387 -12.594 -12.414 1 98.44 66 ILE A CA 1
ATOM 518 C C . ILE A 1 66 ? -5.848 -12.938 -12.711 1 98.44 66 ILE A C 1
ATOM 520 O O . ILE A 1 66 ? -6.133 -13.914 -13.398 1 98.44 66 ILE A O 1
ATOM 524 N N . GLY A 1 67 ? -6.715 -12.188 -12.133 1 98.25 67 GLY A N 1
ATOM 525 C CA . GLY A 1 67 ? -8.156 -12.375 -12.266 1 98.25 67 GLY A CA 1
ATOM 526 C C . GLY A 1 67 ? -8.961 -11.273 -11.609 1 98.25 67 GLY A C 1
ATOM 527 O O . GLY A 1 67 ? -8.539 -10.109 -11.594 1 98.25 67 GLY A O 1
ATOM 528 N N . VAL A 1 68 ? -10.188 -11.633 -11.195 1 97.94 68 VAL A N 1
ATOM 529 C CA . VAL A 1 68 ? -11.031 -10.617 -10.562 1 97.94 68 VAL A CA 1
ATOM 530 C C . VAL A 1 68 ? -11.688 -11.203 -9.312 1 97.94 68 VAL A C 1
ATOM 532 O O . VAL A 1 68 ? -12.008 -12.391 -9.266 1 97.94 68 VAL A O 1
ATOM 535 N N . LEU A 1 69 ? -11.797 -10.367 -8.32 1 97.69 69 LEU A N 1
ATOM 536 C CA . LEU A 1 69 ? -12.555 -10.711 -7.125 1 97.69 69 LEU A CA 1
ATOM 537 C C . LEU A 1 69 ? -14.039 -10.398 -7.309 1 97.69 69 LEU A C 1
ATOM 539 O O . LEU A 1 69 ? -14.406 -9.266 -7.633 1 97.69 69 LEU A O 1
ATOM 543 N N . LYS A 1 70 ? -14.844 -11.406 -7.059 1 97.25 70 LYS A N 1
ATOM 544 C CA . LYS A 1 70 ? -16.281 -11.258 -7.227 1 97.25 70 LYS A CA 1
ATOM 545 C C . LYS A 1 70 ? -17.016 -11.484 -5.91 1 97.25 70 LYS A C 1
ATOM 547 O O . LYS A 1 70 ? -16.641 -12.359 -5.121 1 97.25 70 LYS A O 1
ATOM 552 N N . GLU A 1 71 ? -18.031 -10.711 -5.777 1 95 71 GLU A N 1
ATOM 553 C CA . GLU A 1 71 ? -18.922 -10.945 -4.645 1 95 71 GLU A CA 1
ATOM 554 C C . GLU A 1 71 ? -19.734 -12.227 -4.84 1 95 71 GLU A C 1
ATOM 556 O O . GLU A 1 71 ? -20.344 -12.43 -5.898 1 95 71 GLU A O 1
ATOM 561 N N . ARG A 1 72 ? -19.797 -13.078 -3.816 1 93.62 72 ARG A N 1
ATOM 562 C CA . ARG A 1 72 ? -20.5 -14.352 -3.922 1 93.62 72 ARG A CA 1
ATOM 563 C C . ARG A 1 72 ? -22 -14.133 -4.082 1 93.62 72 ARG A C 1
ATOM 565 O O . ARG A 1 72 ? -22.672 -14.867 -4.816 1 93.62 72 ARG A O 1
ATOM 572 N N . GLY A 1 73 ? -22.609 -13.156 -3.52 1 91.25 73 GLY A N 1
ATOM 573 C CA . GLY A 1 73 ? -24.031 -12.906 -3.584 1 91.25 73 GLY A CA 1
ATOM 574 C C . GLY A 1 73 ? -24.484 -12.391 -4.938 1 91.25 73 GLY A C 1
ATOM 575 O O . GLY A 1 73 ? -25.422 -12.938 -5.535 1 91.25 73 GLY A O 1
ATOM 576 N N . THR A 1 74 ? -23.797 -11.508 -5.547 1 91.81 74 THR A N 1
ATOM 577 C CA . THR A 1 74 ? -24.25 -10.836 -6.758 1 91.81 74 THR A CA 1
ATOM 578 C C . THR A 1 74 ? -23.516 -11.375 -7.98 1 91.81 74 THR A C 1
ATOM 580 O O . THR A 1 74 ? -24 -11.25 -9.109 1 91.81 74 THR A O 1
ATOM 583 N N . GLY A 1 75 ? -22.375 -11.875 -7.785 1 92.56 75 GLY A N 1
ATOM 584 C CA . GLY A 1 75 ? -21.562 -12.312 -8.906 1 92.56 75 GLY A CA 1
ATOM 585 C C . GLY A 1 75 ? -20.828 -11.172 -9.594 1 92.56 75 GLY A C 1
ATOM 586 O O . GLY A 1 75 ? -20.078 -11.391 -10.547 1 92.56 75 GLY A O 1
ATOM 587 N N . SER A 1 76 ? -21.031 -10.008 -9.094 1 94.25 76 SER A N 1
ATOM 588 C CA . SER A 1 76 ? -20.359 -8.836 -9.648 1 94.25 76 SER A CA 1
ATOM 589 C C . SER A 1 76 ? -18.969 -8.656 -9.039 1 94.25 76 SER A C 1
ATOM 591 O O . SER A 1 76 ? -18.672 -9.188 -7.969 1 94.25 76 SER A O 1
ATOM 593 N N . ARG A 1 77 ? -18.172 -7.941 -9.805 1 95.38 77 ARG A N 1
ATOM 594 C CA . ARG A 1 77 ? -16.844 -7.645 -9.266 1 95.38 77 ARG A CA 1
ATOM 595 C C . ARG A 1 77 ? -16.938 -6.898 -7.941 1 95.38 77 ARG A C 1
ATOM 597 O O . ARG A 1 77 ? -17.781 -6.012 -7.785 1 95.38 77 ARG A O 1
ATOM 604 N N . LEU A 1 78 ? -16.188 -7.254 -7.047 1 95.69 78 LEU A N 1
ATOM 605 C CA . LEU A 1 78 ? -16.125 -6.641 -5.723 1 95.69 78 LEU A CA 1
ATOM 606 C C . LEU A 1 78 ? -15.898 -5.137 -5.824 1 95.69 78 LEU A C 1
ATOM 608 O O . LEU A 1 78 ? -15.102 -4.684 -6.645 1 95.69 78 LEU A O 1
ATOM 612 N N . GLN A 1 79 ? -16.609 -4.395 -5.031 1 93.62 79 GLN A N 1
ATOM 613 C CA . GLN A 1 79 ? -16.375 -2.959 -4.887 1 93.62 79 GLN A CA 1
ATOM 614 C C . GLN A 1 79 ? -16.188 -2.58 -3.422 1 93.62 79 GLN A C 1
ATOM 616 O O . GLN A 1 79 ? -17.141 -2.588 -2.641 1 93.62 79 GLN A O 1
ATOM 621 N N . MET A 1 80 ? -15 -2.248 -3.102 1 94.19 80 MET A N 1
ATOM 622 C CA . MET A 1 80 ? -14.672 -1.782 -1.757 1 94.19 80 MET A CA 1
ATOM 623 C C . MET A 1 80 ? -14.398 -0.282 -1.752 1 94.19 80 MET A C 1
ATOM 625 O O . MET A 1 80 ? -13.906 0.266 -2.738 1 94.19 80 MET A O 1
ATOM 629 N N . PRO A 1 81 ? -14.695 0.396 -0.692 1 95.75 81 PRO A N 1
ATOM 630 C CA . PRO A 1 81 ? -14.508 1.848 -0.638 1 95.75 81 PRO A CA 1
ATOM 631 C C . PRO A 1 81 ? -13.07 2.246 -0.31 1 95.75 81 PRO A C 1
ATOM 633 O O . PRO A 1 81 ? -12.844 3.021 0.622 1 95.75 81 PRO A O 1
ATOM 636 N N . VAL A 1 82 ? -12.133 1.729 -1.071 1 97.31 82 VAL A N 1
ATOM 637 C CA . VAL A 1 82 ? -10.719 2.07 -0.926 1 97.31 82 VAL A CA 1
ATOM 638 C C . VAL A 1 82 ? -10.164 2.553 -2.264 1 97.31 82 VAL A C 1
ATOM 640 O O . VAL A 1 82 ? -10.625 2.127 -3.324 1 97.31 82 VAL A O 1
ATOM 643 N N . LEU A 1 83 ? -9.148 3.385 -2.215 1 97.81 83 LEU A N 1
ATOM 644 C CA . LEU A 1 83 ? -8.68 4.059 -3.424 1 97.81 83 LEU A CA 1
ATOM 645 C C . LEU A 1 83 ? -7.477 3.338 -4.016 1 97.81 83 LEU A C 1
ATOM 647 O O . LEU A 1 83 ? -7.121 3.562 -5.176 1 97.81 83 LEU A O 1
ATOM 651 N N . VAL A 1 84 ? -6.793 2.457 -3.221 1 97.62 84 VAL A N 1
ATOM 652 C CA . VAL A 1 84 ? -5.527 1.882 -3.674 1 97.62 84 VAL A CA 1
ATOM 653 C C . VAL A 1 84 ? -5.547 0.369 -3.471 1 97.62 84 VAL A C 1
ATOM 655 O O . VAL A 1 84 ? -6.414 -0.16 -2.77 1 97.62 84 VAL A O 1
ATOM 658 N N . GLU A 1 85 ? -4.574 -0.328 -4.121 1 97.38 85 GLU A N 1
ATOM 659 C CA . GLU A 1 85 ? -4.457 -1.774 -3.965 1 97.38 85 GLU A CA 1
ATOM 660 C C . GLU A 1 85 ? -4.387 -2.17 -2.492 1 97.38 85 GLU A C 1
ATOM 662 O O . GLU A 1 85 ? -3.748 -1.486 -1.69 1 97.38 85 GLU A O 1
ATOM 667 N N . THR A 1 86 ? -5.008 -3.26 -2.166 1 98.12 86 THR A N 1
ATOM 668 C CA . THR A 1 86 ? -5.016 -3.709 -0.779 1 98.12 86 THR A CA 1
ATOM 669 C C . THR A 1 86 ? -5.145 -5.227 -0.705 1 98.12 86 THR A C 1
ATOM 671 O O . THR A 1 86 ? -5.41 -5.883 -1.714 1 98.12 86 THR A O 1
ATOM 674 N N . ILE A 1 87 ? -4.812 -5.789 0.451 1 98.5 87 ILE A N 1
ATOM 675 C CA . ILE A 1 87 ? -4.914 -7.223 0.703 1 98.5 87 ILE A CA 1
ATOM 676 C C . ILE A 1 87 ? -6.168 -7.512 1.527 1 98.5 87 ILE A C 1
ATOM 678 O O . ILE A 1 87 ? -6.316 -7.004 2.639 1 98.5 87 ILE A O 1
ATOM 682 N N . MET A 1 88 ? -6.992 -8.352 0.991 1 97.94 88 MET A N 1
ATOM 683 C CA . MET A 1 88 ? -8.234 -8.695 1.677 1 97.94 88 MET A CA 1
ATOM 684 C C . MET A 1 88 ? -7.969 -9.625 2.852 1 97.94 88 MET A C 1
ATOM 686 O O . MET A 1 88 ? -7.109 -10.508 2.771 1 97.94 88 MET A O 1
ATOM 690 N N . SER A 1 89 ? -8.758 -9.43 3.883 1 96.56 89 SER A N 1
ATOM 691 C CA . SER A 1 89 ? -8.695 -10.375 4.992 1 96.56 89 SER A CA 1
ATOM 692 C C . SER A 1 89 ? -9.211 -11.75 4.574 1 96.56 89 SER A C 1
ATOM 694 O O . SER A 1 89 ? -10.25 -11.852 3.924 1 96.56 89 SER A O 1
ATOM 696 N N . PRO A 1 90 ? -8.508 -12.758 5.012 1 93.12 90 PRO A N 1
ATOM 697 C CA . PRO A 1 90 ? -9 -14.109 4.723 1 93.12 90 PRO A CA 1
ATOM 698 C C . PRO A 1 90 ? -10.344 -14.398 5.398 1 93.12 90 PRO A C 1
ATOM 700 O O . PRO A 1 90 ? -11.039 -15.336 5.012 1 93.12 90 PRO A O 1
ATOM 703 N N . GLU A 1 91 ? -10.703 -13.602 6.301 1 90.31 91 GLU A N 1
ATOM 704 C CA . GLU A 1 91 ? -11.945 -13.797 7.035 1 90.31 91 GLU A CA 1
ATOM 705 C C . GLU A 1 91 ? -13.133 -13.219 6.266 1 90.31 91 GLU A C 1
ATOM 707 O O . GLU A 1 91 ? -14.289 -13.453 6.629 1 90.31 91 GLU A O 1
ATOM 712 N N . PHE A 1 92 ? -12.82 -12.469 5.312 1 90.56 92 PHE A N 1
ATOM 713 C CA . PHE A 1 92 ? -13.875 -11.969 4.449 1 90.56 92 PHE A CA 1
ATOM 714 C C . PHE A 1 92 ? -14.305 -13.023 3.436 1 90.56 92 PHE A C 1
ATOM 716 O O . PHE A 1 92 ? -13.797 -13.047 2.312 1 90.56 92 PHE A O 1
ATOM 723 N N . HIS A 1 93 ? -15.273 -13.789 3.699 1 85.62 93 HIS A N 1
ATOM 724 C CA . HIS A 1 93 ? -15.609 -14.992 2.953 1 85.62 93 HIS A CA 1
ATOM 725 C C . HIS A 1 93 ? -16.609 -14.688 1.844 1 85.62 93 HIS A C 1
ATOM 727 O O . HIS A 1 93 ? -16.938 -15.562 1.032 1 85.62 93 HIS A O 1
ATOM 733 N N . ASP A 1 94 ? -17.016 -13.531 1.701 1 90 94 ASP A N 1
ATOM 734 C CA . ASP A 1 94 ? -18.078 -13.203 0.742 1 90 94 ASP A CA 1
ATOM 735 C C . ASP A 1 94 ? -17.484 -12.844 -0.619 1 90 94 ASP A C 1
ATOM 737 O O . ASP A 1 94 ? -18.109 -12.125 -1.401 1 90 94 ASP A O 1
ATOM 741 N N . VAL A 1 95 ? -16.312 -13.344 -0.807 1 94.81 95 VAL A N 1
ATOM 742 C CA . VAL A 1 95 ? -15.656 -13.016 -2.07 1 94.81 95 VAL A CA 1
ATOM 743 C C . VAL A 1 95 ? -15.094 -14.289 -2.699 1 94.81 95 VAL A C 1
ATOM 745 O O . VAL A 1 95 ? -14.641 -15.195 -1.989 1 94.81 95 VAL A O 1
ATOM 748 N N . ARG A 1 96 ? -15.219 -14.383 -3.957 1 95.25 96 ARG A N 1
ATOM 749 C CA . ARG A 1 96 ? -14.586 -15.461 -4.711 1 95.25 96 ARG A CA 1
ATOM 750 C C . ARG A 1 96 ? -13.648 -14.906 -5.777 1 95.25 96 ARG A C 1
ATOM 752 O O . ARG A 1 96 ? -13.836 -13.789 -6.258 1 95.25 96 ARG A O 1
ATOM 759 N N . PHE A 1 97 ? -12.68 -15.688 -6.113 1 97.19 97 PHE A N 1
ATOM 760 C CA . PHE A 1 97 ? -11.703 -15.297 -7.117 1 97.19 97 PHE A CA 1
ATOM 761 C C . PHE A 1 97 ? -11.953 -16.031 -8.43 1 97.19 97 PHE A C 1
ATOM 763 O O . PHE A 1 97 ? -12.18 -17.234 -8.445 1 97.19 97 PHE A O 1
ATOM 770 N N . GLU A 1 98 ? -11.922 -15.297 -9.484 1 96.56 98 GLU A N 1
ATOM 771 C CA . GLU A 1 98 ? -12.047 -15.859 -10.828 1 96.56 98 GLU A CA 1
ATOM 772 C C . GLU A 1 98 ? -10.836 -15.523 -11.688 1 96.56 98 GLU A C 1
ATOM 774 O O . GLU A 1 98 ? -10.578 -14.359 -11.977 1 96.56 98 GLU A O 1
ATOM 779 N N . SER A 1 99 ? -10.195 -16.562 -12.133 1 96.31 99 SER A N 1
ATOM 780 C CA . SER A 1 99 ? -8.938 -16.375 -12.844 1 96.31 99 SER A CA 1
ATOM 781 C C . SER A 1 99 ? -9.141 -16.391 -14.352 1 96.31 99 SER A C 1
ATOM 783 O O . SER A 1 99 ? -8.242 -16.047 -15.109 1 96.31 99 SER A O 1
ATOM 785 N N . ASN A 1 100 ? -10.305 -16.766 -14.828 1 95.12 100 ASN A N 1
ATOM 786 C CA . ASN A 1 100 ? -10.531 -16.875 -16.266 1 95.12 100 ASN A CA 1
ATOM 787 C C . ASN A 1 100 ? -10.586 -15.492 -16.922 1 95.12 100 ASN A C 1
ATOM 789 O O . ASN A 1 100 ? -11.133 -14.547 -16.359 1 95.12 100 ASN A O 1
ATOM 793 N N . MET A 1 101 ? -9.984 -15.391 -18.078 1 94.94 101 MET A N 1
ATOM 794 C CA . MET A 1 101 ? -10.086 -14.156 -18.859 1 94.94 101 MET A CA 1
ATOM 795 C C . MET A 1 101 ? -10.57 -14.453 -20.281 1 94.94 101 MET A C 1
ATOM 797 O O . MET A 1 101 ? -10.555 -15.602 -20.719 1 94.94 101 MET A O 1
ATOM 801 N N . SER A 1 102 ? -11 -13.445 -21 1 94.75 102 SER A N 1
ATOM 802 C CA . SER A 1 102 ? -11.469 -13.602 -22.375 1 94.75 102 SER A CA 1
ATOM 803 C C . SER A 1 102 ? -10.305 -13.875 -23.328 1 94.75 102 SER A C 1
ATOM 805 O O . SER A 1 102 ? -9.148 -13.641 -22.984 1 94.75 102 SER A O 1
ATOM 807 N N . SER A 1 103 ? -10.742 -14.383 -24.484 1 94.88 103 SER A N 1
ATOM 808 C CA . SER A 1 103 ? -9.742 -14.617 -25.531 1 94.88 103 SER A CA 1
ATOM 809 C C . SER A 1 103 ? -9.047 -13.32 -25.922 1 94.88 103 SER A C 1
ATOM 811 O O . SER A 1 103 ? -7.859 -13.32 -26.25 1 94.88 103 SER A O 1
ATOM 813 N N . HIS A 1 104 ? -9.789 -12.25 -25.906 1 96.25 104 HIS A N 1
ATOM 814 C CA . HIS A 1 104 ? -9.227 -10.953 -26.234 1 96.25 104 HIS A CA 1
ATOM 815 C C . HIS A 1 104 ? -8.164 -10.539 -25.219 1 96.25 104 HIS A C 1
ATOM 817 O O . HIS A 1 104 ? -7.094 -10.055 -25.578 1 96.25 104 HIS A O 1
ATOM 823 N N . GLN A 1 105 ? -8.492 -10.688 -23.953 1 96.19 105 GLN A N 1
ATOM 824 C CA . GLN A 1 105 ? -7.535 -10.383 -22.891 1 96.19 105 GLN A CA 1
ATOM 825 C C . GLN A 1 105 ? -6.301 -11.273 -22.984 1 96.19 105 GLN A C 1
ATOM 827 O O . GLN A 1 105 ? -5.176 -10.805 -22.812 1 96.19 105 GLN A O 1
ATOM 832 N N . HIS A 1 106 ? -6.523 -12.516 -23.297 1 96.94 106 HIS A N 1
ATOM 833 C CA . HIS A 1 106 ? -5.43 -13.469 -23.469 1 96.94 106 HIS A CA 1
ATOM 834 C C . HIS A 1 106 ? -4.492 -13.039 -24.594 1 96.94 106 HIS A C 1
ATOM 836 O O . HIS A 1 106 ? -3.271 -13.039 -24.422 1 96.94 106 HIS A O 1
ATOM 842 N N . LYS A 1 107 ? -5.055 -12.672 -25.688 1 97.25 107 LYS A N 1
ATOM 843 C CA . LYS A 1 107 ? -4.285 -12.203 -26.828 1 97.25 107 LYS A CA 1
ATOM 844 C C . LYS A 1 107 ? -3.496 -10.945 -26.484 1 97.25 107 LYS A C 1
ATOM 846 O O . LYS A 1 107 ? -2.35 -10.781 -26.906 1 97.25 107 LYS A O 1
ATOM 851 N N . HIS A 1 108 ? -4.137 -10.078 -25.75 1 97.38 108 HIS A N 1
ATOM 852 C CA . HIS A 1 108 ? -3.486 -8.852 -25.328 1 97.38 108 HIS A CA 1
ATOM 853 C C . HIS A 1 108 ? -2.223 -9.148 -24.516 1 97.38 108 HIS A C 1
ATOM 855 O O . HIS A 1 108 ? -1.156 -8.602 -24.812 1 97.38 108 HIS A O 1
ATOM 861 N N . PHE A 1 109 ? -2.355 -10.023 -23.547 1 97.25 109 PHE A N 1
ATOM 862 C CA . PHE A 1 109 ? -1.2 -10.359 -22.719 1 97.25 109 PHE A CA 1
ATOM 863 C C . PHE A 1 109 ? -0.136 -11.07 -23.547 1 97.25 109 PHE A C 1
ATOM 865 O O . PHE A 1 109 ? 1.062 -10.867 -23.328 1 97.25 109 PHE A O 1
ATOM 872 N N . ASN A 1 110 ? -0.567 -11.922 -24.422 1 97.12 110 ASN A N 1
ATOM 873 C CA . ASN A 1 110 ? 0.374 -12.586 -25.312 1 97.12 110 ASN A CA 1
ATOM 874 C C . ASN A 1 110 ? 1.201 -11.57 -26.094 1 97.12 110 ASN A C 1
ATOM 876 O O . ASN A 1 110 ? 2.424 -11.695 -26.188 1 97.12 110 ASN A O 1
ATOM 880 N N . GLY A 1 111 ? 0.495 -10.633 -26.672 1 96.94 111 GLY A N 1
ATOM 881 C CA . GLY A 1 111 ? 1.189 -9.578 -27.391 1 96.94 111 GLY A CA 1
ATOM 882 C C . GLY A 1 111 ? 2.15 -8.797 -26.516 1 96.94 111 GLY A C 1
ATOM 883 O O . GLY A 1 111 ? 3.291 -8.547 -26.906 1 96.94 111 GLY A O 1
ATOM 884 N N . LEU A 1 112 ? 1.707 -8.406 -25.375 1 95.06 112 LEU A N 1
ATOM 885 C CA . LEU A 1 112 ? 2.518 -7.652 -24.422 1 95.06 112 LEU A CA 1
ATOM 886 C C . LEU A 1 112 ? 3.781 -8.422 -24.062 1 95.06 112 LEU A C 1
ATOM 888 O O . LEU A 1 112 ? 4.883 -7.871 -24.109 1 95.06 112 LEU A O 1
ATOM 892 N N . LEU A 1 113 ? 3.67 -9.648 -23.688 1 95.5 113 LEU A N 1
ATOM 893 C CA . LEU A 1 113 ? 4.781 -10.461 -23.219 1 95.5 113 LEU A CA 1
ATOM 894 C C . LEU A 1 113 ? 5.754 -10.773 -24.344 1 95.5 113 LEU A C 1
ATOM 896 O O . LEU A 1 113 ? 6.969 -10.797 -24.141 1 95.5 113 LEU A O 1
ATOM 900 N N . ASN A 1 114 ? 5.242 -10.992 -25.5 1 95.12 114 ASN A N 1
ATOM 901 C CA . ASN A 1 114 ? 6.098 -11.188 -26.656 1 95.12 114 ASN A CA 1
ATOM 902 C C . ASN A 1 114 ? 6.934 -9.945 -26.969 1 95.12 114 ASN A C 1
ATOM 904 O O . ASN A 1 114 ? 8.125 -10.055 -27.266 1 95.12 114 ASN A O 1
ATOM 908 N N . ASN A 1 115 ? 6.266 -8.836 -26.922 1 93.56 115 ASN A N 1
ATOM 909 C CA . ASN A 1 115 ? 6.98 -7.586 -27.156 1 93.56 115 ASN A CA 1
ATOM 910 C C . ASN A 1 115 ? 8.07 -7.363 -26.109 1 93.56 115 ASN A C 1
ATOM 912 O O . ASN A 1 115 ? 9.172 -6.918 -26.438 1 93.56 115 ASN A O 1
ATOM 916 N N . LEU A 1 116 ? 7.73 -7.629 -24.906 1 90.19 116 LEU A N 1
ATOM 917 C CA . LEU A 1 116 ? 8.719 -7.504 -23.844 1 90.19 116 LEU A CA 1
ATOM 918 C C . LEU A 1 116 ? 9.883 -8.453 -24.062 1 90.19 116 LEU A C 1
ATOM 920 O O . LEU A 1 116 ? 11.039 -8.086 -23.844 1 90.19 116 LEU A O 1
ATOM 924 N N . THR A 1 117 ? 9.586 -9.664 -24.469 1 92.12 117 THR A N 1
ATOM 925 C CA . THR A 1 117 ? 10.625 -10.648 -24.75 1 92.12 117 THR A CA 1
ATOM 926 C C . THR A 1 117 ? 11.539 -10.164 -25.875 1 92.12 117 THR A C 1
ATOM 928 O O . THR A 1 117 ? 12.766 -10.234 -25.766 1 92.12 117 THR A O 1
ATOM 931 N N . ALA A 1 118 ? 10.984 -9.641 -26.875 1 91.94 118 ALA A N 1
ATOM 932 C CA . ALA A 1 118 ? 11.75 -9.133 -28 1 91.94 118 ALA A CA 1
ATOM 933 C C . ALA A 1 118 ? 12.641 -7.961 -27.578 1 91.94 118 ALA A C 1
ATOM 935 O O . ALA A 1 118 ? 13.82 -7.914 -27.938 1 91.94 118 ALA A O 1
ATOM 936 N N . THR A 1 119 ? 12.102 -7.078 -26.812 1 89.31 119 THR A N 1
ATOM 937 C CA . THR A 1 119 ? 12.82 -5.887 -26.375 1 89.31 119 THR A CA 1
ATOM 938 C C . THR A 1 119 ? 13.945 -6.254 -25.406 1 89.31 119 THR A C 1
ATOM 940 O O . THR A 1 119 ? 15.039 -5.691 -25.469 1 89.31 119 THR A O 1
ATOM 943 N N . SER A 1 120 ? 13.617 -7.16 -24.484 1 87.25 120 SER A N 1
ATOM 944 C CA . SER A 1 120 ? 14.586 -7.543 -23.469 1 87.25 120 SER A CA 1
ATOM 945 C C . SER A 1 120 ? 15.773 -8.281 -24.078 1 87.25 120 SER A C 1
ATOM 947 O O . SER A 1 120 ? 16.828 -8.375 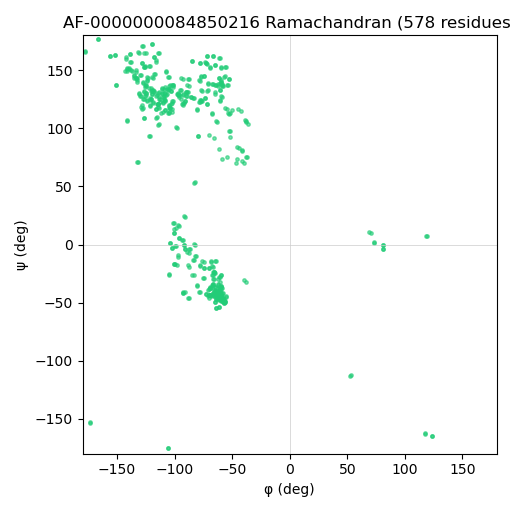-23.453 1 87.25 120 SER A O 1
ATOM 949 N N . ASN A 1 121 ? 15.664 -8.82 -25.266 1 88.5 121 ASN A N 1
ATOM 950 C CA . ASN A 1 121 ? 16.719 -9.602 -25.906 1 88.5 121 ASN A CA 1
ATOM 951 C C . ASN A 1 121 ? 17.609 -8.727 -26.797 1 88.5 121 ASN A C 1
ATOM 953 O O . ASN A 1 121 ? 18.578 -9.203 -27.359 1 88.5 121 ASN A O 1
ATOM 957 N N . GLN A 1 122 ? 17.297 -7.504 -26.734 1 88.94 122 GLN A N 1
ATOM 958 C CA . GLN A 1 122 ? 18.156 -6.578 -27.453 1 88.94 122 GLN A CA 1
ATOM 959 C C . GLN A 1 122 ? 19.453 -6.336 -26.688 1 88.94 122 GLN A C 1
ATOM 961 O O . GLN A 1 122 ? 19.453 -6.262 -25.469 1 88.94 122 GLN A O 1
ATOM 966 N N . PRO A 1 123 ? 20.547 -6.18 -27.406 1 85.06 123 PRO A N 1
ATOM 967 C CA . PRO A 1 123 ? 21.844 -6.004 -26.75 1 85.06 123 PRO A CA 1
ATOM 968 C C . PRO A 1 123 ? 21.891 -4.762 -25.859 1 85.06 123 PRO A C 1
ATOM 970 O O . PRO A 1 123 ? 22.625 -4.742 -24.875 1 85.06 123 PRO A O 1
ATOM 973 N N . SER A 1 124 ? 21.25 -3.777 -26.141 1 81.44 124 SER A N 1
ATOM 974 C CA . SER A 1 124 ? 21.297 -2.51 -25.422 1 81.44 124 SER A CA 1
ATOM 975 C C . SER A 1 124 ? 20.406 -2.549 -24.188 1 81.44 124 SER A C 1
ATOM 977 O O . SER A 1 124 ? 20.422 -1.623 -23.375 1 81.44 124 SER A O 1
ATOM 979 N N . HIS A 1 125 ? 19.766 -3.695 -24.016 1 78.31 125 HIS A N 1
ATOM 980 C CA . HIS A 1 125 ? 18.828 -3.754 -22.906 1 78.31 125 HIS A CA 1
ATOM 981 C C . HIS A 1 125 ? 19.562 -3.889 -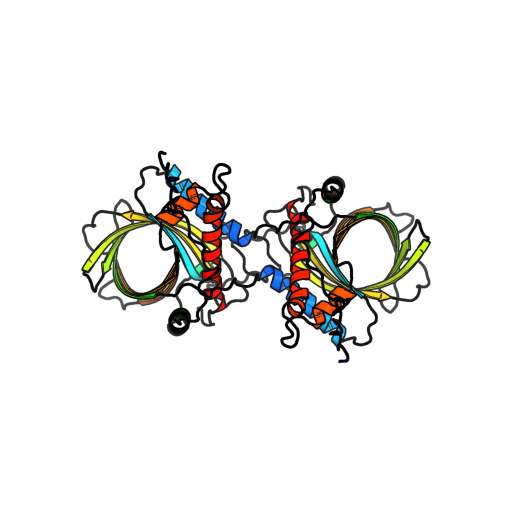21.578 1 78.31 125 HIS A C 1
ATOM 983 O O . HIS A 1 125 ? 20.453 -4.73 -21.438 1 78.31 125 HIS A O 1
ATOM 989 N N . PRO A 1 126 ? 19.172 -3.074 -20.609 1 71.94 126 PRO A N 1
ATOM 990 C CA . PRO A 1 126 ? 19.953 -2.975 -19.359 1 71.94 126 PRO A CA 1
ATOM 991 C C . PRO A 1 126 ? 19.641 -4.102 -18.375 1 71.94 126 PRO A C 1
ATOM 993 O O . PRO A 1 126 ? 20.359 -4.285 -17.406 1 71.94 126 PRO A O 1
ATOM 996 N N . SER A 1 127 ? 18.609 -4.852 -18.688 1 76.56 127 SER A N 1
ATOM 997 C CA . SER A 1 127 ? 18.203 -5.863 -17.719 1 76.56 127 SER A CA 1
ATOM 998 C C . SER A 1 127 ? 18.281 -7.266 -18.312 1 76.56 127 SER A C 1
ATOM 1000 O O . SER A 1 127 ? 18.609 -7.426 -19.484 1 76.56 127 SER A O 1
ATOM 1002 N N . SER A 1 128 ? 18.078 -8.32 -17.422 1 84.94 128 SER A N 1
ATOM 1003 C CA . SER A 1 128 ? 18.125 -9.719 -17.844 1 84.94 128 SER A CA 1
ATOM 1004 C C . SER A 1 128 ? 17.078 -10.016 -18.906 1 84.94 128 SER A C 1
ATOM 1006 O O . SER A 1 128 ? 15.953 -9.508 -18.828 1 84.94 128 SER A O 1
ATOM 1008 N N . PRO A 1 129 ? 17.406 -10.75 -19.844 1 88.12 129 PRO A N 1
ATOM 1009 C CA . PRO A 1 129 ? 16.469 -11.07 -20.922 1 88.12 129 PRO A CA 1
ATOM 1010 C C . PRO A 1 129 ? 15.359 -12.039 -20.469 1 88.12 129 PRO A C 1
ATOM 1012 O O . PRO A 1 129 ? 15.539 -12.766 -19.484 1 88.12 129 PRO A O 1
ATOM 1015 N N . LEU A 1 130 ? 14.266 -11.953 -21.203 1 91.31 130 LEU A N 1
ATOM 1016 C CA . LEU A 1 130 ? 13.188 -12.922 -21.062 1 91.31 130 LEU A CA 1
ATOM 1017 C C . LEU A 1 130 ? 13.336 -14.047 -22.094 1 91.31 130 LEU A C 1
ATOM 1019 O O . LEU A 1 130 ? 13.758 -13.805 -23.219 1 91.31 130 LEU A O 1
ATOM 1023 N N . HIS A 1 131 ? 12.977 -15.234 -21.609 1 93.75 131 HIS A N 1
ATOM 1024 C CA . HIS A 1 131 ? 13.008 -16.391 -22.5 1 93.75 131 HIS A CA 1
ATOM 1025 C C . HIS A 1 131 ? 11.617 -16.984 -22.656 1 93.75 131 HIS A C 1
ATOM 1027 O O . HIS A 1 131 ? 10.914 -17.203 -21.672 1 93.75 131 HIS A O 1
ATOM 1033 N N . HIS A 1 132 ? 11.297 -17.203 -23.875 1 94.56 132 HIS A N 1
ATOM 1034 C CA . HIS A 1 132 ? 9.977 -17.734 -24.203 1 94.56 132 HIS A CA 1
ATOM 1035 C C . HIS A 1 132 ? 10.039 -19.234 -24.5 1 94.56 132 HIS A C 1
ATOM 1037 O O . HIS A 1 132 ? 10.992 -19.703 -25.125 1 94.56 132 HIS A O 1
ATOM 1043 N N . SER A 1 133 ? 9.078 -20.031 -24 1 96.19 133 SER A N 1
ATOM 1044 C CA . SER A 1 133 ? 8.891 -21.438 -24.359 1 96.19 133 SER A CA 1
ATOM 1045 C C . SER A 1 133 ? 7.41 -21.781 -24.5 1 96.19 133 SER A C 1
ATOM 1047 O O . SER A 1 133 ? 6.559 -21.125 -23.891 1 96.19 133 SER A O 1
ATOM 1049 N N . HIS A 1 134 ? 7.133 -22.766 -25.328 1 96.38 134 HIS A N 1
ATOM 1050 C CA . HIS A 1 134 ? 5.77 -23.188 -25.609 1 96.38 134 HIS A CA 1
ATOM 1051 C C . HIS A 1 134 ? 5.566 -24.656 -25.266 1 96.38 134 HIS A C 1
ATOM 1053 O O . HIS A 1 134 ? 6.293 -25.531 -25.75 1 96.38 134 HIS A O 1
ATOM 1059 N N . HIS A 1 135 ? 4.566 -24.922 -24.406 1 96.31 135 HIS A N 1
ATOM 1060 C CA . HIS A 1 135 ? 4.324 -26.281 -23.906 1 96.31 135 HIS A CA 1
ATOM 1061 C C . HIS A 1 135 ? 2.887 -26.703 -24.188 1 96.31 135 HIS A C 1
ATOM 1063 O O . HIS A 1 135 ? 1.958 -25.906 -24.062 1 96.31 135 HIS A O 1
ATOM 1069 N N . PHE A 1 136 ? 2.727 -27.953 -24.641 1 97.25 136 PHE A N 1
ATOM 1070 C CA . PHE A 1 136 ? 1.433 -28.625 -24.719 1 97.25 136 PHE A CA 1
ATOM 1071 C C . PHE A 1 136 ? 1.334 -29.75 -23.688 1 97.25 136 PHE A C 1
ATOM 1073 O O . PHE A 1 136 ? 2.076 -30.734 -23.766 1 97.25 136 PHE A O 1
ATOM 1080 N N . LEU A 1 137 ? 0.428 -29.516 -22.75 1 97.31 137 LEU A N 1
ATOM 1081 C CA . LEU A 1 137 ? 0.338 -30.438 -21.625 1 97.31 137 LEU A CA 1
ATOM 1082 C C . LEU A 1 137 ? -1.072 -31 -21.5 1 97.31 137 LEU A C 1
ATOM 1084 O O . LEU A 1 137 ? -2.053 -30.312 -21.781 1 97.31 137 LEU A O 1
ATOM 1088 N N . LYS A 1 138 ? -1.146 -32.188 -21.125 1 97.12 138 LYS A N 1
ATOM 1089 C CA . LYS A 1 138 ? -2.418 -32.812 -20.766 1 97.12 138 LYS A CA 1
ATOM 1090 C C . LYS A 1 138 ? -2.449 -33.219 -19.297 1 97.12 138 LYS A C 1
ATOM 1092 O O . LYS A 1 138 ? -1.646 -34.062 -18.859 1 97.12 138 LYS A O 1
ATOM 1097 N N . ASP A 1 139 ? -3.322 -32.625 -18.578 1 96.81 139 ASP A N 1
ATOM 1098 C CA . ASP A 1 139 ? -3.553 -33 -17.188 1 96.81 139 ASP A CA 1
ATOM 1099 C C . ASP A 1 139 ? -4.734 -33.938 -17.062 1 96.81 139 ASP A C 1
ATOM 1101 O O . ASP A 1 139 ? -5.797 -33.719 -17.641 1 96.81 139 ASP A O 1
ATOM 1105 N N . SER A 1 140 ? -4.5 -35.031 -16.344 1 95.31 140 SER A N 1
ATOM 1106 C CA . SER A 1 140 ? -5.555 -35.938 -15.961 1 95.31 140 SER A CA 1
ATOM 1107 C C . SER A 1 140 ? -5.68 -36.062 -14.445 1 95.31 140 SER A C 1
ATOM 1109 O O . SER A 1 140 ? -4.676 -36.219 -13.742 1 95.31 140 SER A O 1
ATOM 1111 N N . PHE A 1 141 ? -6.891 -35.969 -13.992 1 95.25 141 PHE A N 1
ATOM 1112 C CA . PHE A 1 141 ? -7.117 -35.938 -12.547 1 95.25 141 PHE A CA 1
ATOM 1113 C C . PHE A 1 141 ? -7.793 -37.219 -12.094 1 95.25 141 PHE A C 1
ATOM 1115 O O . PHE A 1 141 ? -8.734 -37.719 -12.742 1 95.25 141 PHE A O 1
ATOM 1122 N N . TYR A 1 142 ? -7.273 -37.781 -11 1 93.62 142 TYR A N 1
ATOM 1123 C CA . TYR A 1 142 ? -7.762 -39 -10.391 1 93.62 142 TYR A CA 1
ATOM 1124 C C . TYR A 1 142 ? -8.117 -38.781 -8.93 1 93.62 142 TYR A C 1
ATOM 1126 O O . TYR A 1 142 ? -7.477 -38 -8.234 1 93.62 142 TYR A O 1
ATOM 1134 N N . THR A 1 143 ? -9.156 -39.375 -8.484 1 89.25 143 THR A N 1
ATOM 1135 C CA . THR A 1 143 ? -9.516 -39.312 -7.074 1 89.25 143 THR A CA 1
ATOM 1136 C C . THR A 1 143 ? -8.984 -40.562 -6.344 1 89.25 143 THR A C 1
ATOM 1138 O O . THR A 1 143 ? -9.133 -41.688 -6.824 1 89.25 143 THR A O 1
ATOM 1141 N N . SER A 1 144 ? -8.258 -40.312 -5.281 1 83.19 144 SER A N 1
ATOM 1142 C CA . SER A 1 144 ? -7.754 -41.406 -4.434 1 83.19 144 SER A CA 1
ATOM 1143 C C . SER A 1 144 ? -8.117 -41.156 -2.973 1 83.19 144 SER A C 1
ATOM 1145 O O . SER A 1 144 ? -8.711 -40.125 -2.629 1 83.19 144 SER A O 1
ATOM 1147 N N . ASP A 1 145 ? -7.883 -42.156 -2.129 1 80.31 145 ASP A N 1
ATOM 1148 C CA . ASP A 1 145 ? -8.125 -42.031 -0.694 1 80.31 145 ASP A CA 1
ATOM 1149 C C . ASP A 1 145 ? -7.301 -40.906 -0.093 1 80.31 145 ASP A C 1
ATOM 1151 O O . ASP A 1 145 ? -7.676 -40.344 0.934 1 80.31 145 ASP A O 1
ATOM 1155 N N . ARG A 1 146 ? -6.203 -40.625 -0.736 1 78 146 ARG A N 1
ATOM 1156 C CA . ARG A 1 146 ? -5.293 -39.594 -0.223 1 78 146 ARG A CA 1
ATOM 1157 C C . ARG A 1 146 ? -5.629 -38.219 -0.799 1 78 146 ARG A C 1
ATOM 1159 O O . ARG A 1 146 ? -4.996 -37.219 -0.45 1 78 146 ARG A O 1
ATOM 1166 N N . GLY A 1 147 ? -6.539 -38.219 -1.631 1 85.69 147 GLY A N 1
ATOM 1167 C CA . GLY A 1 147 ? -6.898 -36.969 -2.236 1 85.69 147 GLY A CA 1
ATOM 1168 C C . GLY A 1 147 ? -6.816 -36.969 -3.75 1 85.69 147 GLY A C 1
ATOM 1169 O O . GLY A 1 147 ? -6.773 -38.031 -4.363 1 85.69 147 GLY A O 1
ATOM 1170 N N . LYS A 1 148 ? -6.828 -35.75 -4.336 1 92.38 148 LYS A N 1
ATOM 1171 C CA . LYS A 1 148 ? -6.82 -35.594 -5.789 1 92.38 148 LYS A CA 1
ATOM 1172 C C . LYS A 1 148 ? -5.398 -35.688 -6.34 1 92.38 148 LYS A C 1
ATOM 1174 O O . LYS A 1 148 ? -4.5 -35 -5.844 1 92.38 148 LYS A O 1
ATOM 1179 N N . ILE A 1 149 ? -5.207 -36.594 -7.305 1 95.31 149 ILE A N 1
ATOM 1180 C CA . ILE A 1 149 ? -3.908 -36.75 -7.949 1 95.31 149 ILE A CA 1
ATOM 1181 C C . ILE A 1 149 ? -3.971 -36.219 -9.383 1 95.31 149 ILE A C 1
ATOM 1183 O O . ILE A 1 149 ? -4.938 -36.469 -10.102 1 95.31 149 ILE A O 1
ATOM 1187 N N . ARG A 1 150 ? -2.977 -35.469 -9.773 1 96.56 150 ARG A N 1
ATOM 1188 C CA . ARG A 1 150 ? -2.867 -34.969 -11.133 1 96.56 150 ARG A CA 1
ATOM 1189 C C . ARG A 1 150 ? -1.736 -35.656 -11.891 1 96.56 150 ARG A C 1
ATOM 1191 O O . ARG A 1 150 ? -0.608 -35.719 -11.398 1 96.56 150 ARG A O 1
ATOM 1198 N N . VAL A 1 151 ? -2.061 -36.188 -13 1 96.88 151 VAL A N 1
ATOM 1199 C CA . VAL A 1 151 ? -1.066 -36.719 -13.922 1 96.88 151 VAL A CA 1
ATOM 1200 C C . VAL A 1 151 ? -0.895 -35.781 -15.102 1 96.88 151 VAL A C 1
ATOM 1202 O O . VAL A 1 151 ? -1.85 -35.531 -15.836 1 96.88 151 VAL A O 1
ATOM 1205 N N . THR A 1 152 ? 0.267 -35.25 -15.242 1 97.38 152 THR A N 1
ATOM 1206 C CA . THR A 1 152 ? 0.564 -34.344 -16.344 1 97.38 152 THR A CA 1
ATOM 1207 C C . THR A 1 152 ? 1.458 -35.031 -17.375 1 97.38 152 THR A C 1
ATOM 1209 O O . THR A 1 152 ? 2.504 -35.562 -17.047 1 97.38 152 THR A O 1
ATOM 1212 N N . ARG A 1 153 ? 1.037 -34.938 -18.609 1 96.88 153 ARG A N 1
ATOM 1213 C CA . ARG A 1 153 ? 1.815 -35.469 -19.734 1 96.88 153 ARG A CA 1
ATOM 1214 C C . ARG A 1 153 ? 2.176 -34.375 -20.719 1 96.88 153 ARG A C 1
ATOM 1216 O O . ARG A 1 153 ? 1.312 -33.594 -21.141 1 96.88 153 ARG A O 1
ATOM 1223 N N . ASP A 1 154 ? 3.416 -34.312 -21.047 1 96.06 154 ASP A N 1
ATOM 1224 C CA . ASP A 1 154 ? 3.842 -33.469 -22.125 1 96.06 154 ASP A CA 1
ATOM 1225 C C . ASP A 1 154 ? 3.547 -34.094 -23.484 1 96.06 154 ASP A C 1
ATOM 1227 O O . ASP A 1 154 ? 4.055 -35.188 -23.797 1 96.06 154 ASP A O 1
ATOM 1231 N N . GLU A 1 155 ? 2.9 -33.438 -24.219 1 94.88 155 GLU A N 1
ATOM 1232 C CA . GLU A 1 155 ? 2.428 -34.031 -25.453 1 94.88 155 GLU A CA 1
ATOM 1233 C C . GLU A 1 155 ? 3.537 -34.094 -26.5 1 94.88 155 GLU A C 1
ATOM 1235 O O . GLU A 1 155 ? 3.441 -34.844 -27.484 1 94.88 155 GLU A O 1
ATOM 1240 N N . LYS A 1 156 ? 4.527 -33.344 -26.328 1 92.94 156 LYS A N 1
ATOM 1241 C CA . LYS A 1 156 ? 5.656 -33.344 -27.25 1 92.94 156 LYS A CA 1
ATOM 1242 C C . LYS A 1 156 ? 6.684 -34.406 -26.844 1 92.94 156 LYS A C 1
ATOM 1244 O O . LYS A 1 156 ? 7.156 -35.156 -27.688 1 92.94 156 LYS A O 1
ATOM 1249 N N . THR A 1 157 ? 7.047 -34.5 -25.594 1 93.31 157 THR A N 1
ATOM 1250 C CA . THR A 1 157 ? 8.125 -35.375 -25.141 1 93.31 157 THR A CA 1
ATOM 1251 C C . THR A 1 157 ? 7.566 -36.656 -24.547 1 93.31 157 THR A C 1
ATOM 1253 O O . THR A 1 157 ? 8.305 -37.625 -24.344 1 93.31 157 THR A O 1
ATOM 1256 N N . ASP A 1 158 ? 6.297 -36.688 -24.203 1 93.25 158 ASP A N 1
ATOM 1257 C CA . ASP A 1 158 ? 5.59 -37.812 -23.578 1 93.25 158 ASP A CA 1
ATOM 1258 C C . ASP A 1 158 ? 6.051 -38 -22.125 1 93.25 158 ASP A C 1
ATOM 1260 O O . ASP A 1 158 ? 5.742 -39 -21.516 1 93.25 158 ASP A O 1
ATOM 1264 N N . ALA A 1 159 ? 6.773 -37.062 -21.719 1 92.94 159 ALA A N 1
ATOM 1265 C CA . ALA A 1 159 ? 7.164 -37.094 -20.312 1 92.94 159 ALA A CA 1
ATOM 1266 C C . ALA A 1 159 ? 5.941 -37 -19.406 1 92.94 159 ALA A C 1
ATOM 1268 O O . ALA A 1 159 ? 5.016 -36.219 -19.688 1 92.94 159 ALA A O 1
ATOM 1269 N N . VAL A 1 160 ? 5.957 -37.906 -18.281 1 95.5 160 VAL A N 1
ATOM 1270 C CA . VAL A 1 160 ? 4.805 -37.938 -17.375 1 95.5 160 VAL A CA 1
ATOM 1271 C C . VAL A 1 160 ? 5.238 -37.594 -15.961 1 95.5 160 VAL A C 1
ATOM 1273 O O . VAL A 1 160 ? 6.297 -38 -15.5 1 95.5 160 VAL A O 1
ATOM 1276 N N . GLU A 1 161 ? 4.473 -36.75 -15.336 1 95.5 161 GLU A N 1
ATOM 1277 C CA . GLU A 1 161 ? 4.652 -36.406 -13.93 1 95.5 161 GLU A CA 1
ATOM 1278 C C . GLU A 1 161 ? 3.357 -36.594 -13.148 1 95.5 161 GLU A C 1
ATOM 1280 O O . GLU A 1 161 ? 2.277 -36.219 -13.617 1 95.5 161 GLU A O 1
ATOM 1285 N N . CYS A 1 162 ? 3.451 -37.25 -12.008 1 95.62 162 CYS A N 1
ATOM 1286 C CA . CYS A 1 162 ? 2.312 -37.5 -11.125 1 95.62 162 CYS A CA 1
ATOM 1287 C C . CYS A 1 162 ? 2.496 -36.75 -9.797 1 95.62 162 CYS A C 1
ATOM 1289 O O . CYS A 1 162 ? 3.473 -37 -9.086 1 95.62 162 CYS A O 1
ATOM 1291 N N . ILE A 1 163 ? 1.528 -35.875 -9.492 1 95.44 163 ILE A N 1
ATOM 1292 C CA . ILE A 1 163 ? 1.698 -35.094 -8.258 1 95.44 163 ILE A CA 1
ATOM 1293 C C . ILE A 1 163 ? 0.35 -34.938 -7.562 1 95.44 163 ILE A C 1
ATOM 1295 O O . ILE A 1 163 ? -0.702 -35.062 -8.195 1 95.44 163 ILE A O 1
ATOM 1299 N N . GLN A 1 164 ? 0.421 -34.812 -6.301 1 94.75 164 GLN A N 1
ATOM 1300 C CA . GLN A 1 164 ? -0.661 -34.281 -5.488 1 94.75 164 GLN A CA 1
ATOM 1301 C C . GLN A 1 164 ? -0.363 -32.844 -5.059 1 94.75 164 GLN A C 1
ATOM 1303 O O . GLN A 1 164 ? 0.651 -32.594 -4.41 1 94.75 164 GLN A O 1
ATOM 1308 N N . LYS A 1 165 ? -1.194 -31.938 -5.5 1 95.5 165 LYS A N 1
ATOM 1309 C CA . LYS A 1 165 ? -1.024 -30.531 -5.125 1 95.5 165 LYS A CA 1
ATOM 1310 C C . LYS A 1 165 ? -1.857 -30.203 -3.891 1 95.5 165 LYS A C 1
ATOM 1312 O O . LYS A 1 165 ? -3.082 -30.344 -3.904 1 95.5 165 LYS A O 1
ATOM 1317 N N . ILE A 1 166 ? -1.247 -29.766 -2.852 1 95 166 ILE A N 1
ATOM 1318 C CA . ILE A 1 166 ? -1.909 -29.375 -1.609 1 95 166 ILE A CA 1
ATOM 1319 C C . ILE A 1 166 ? -1.86 -27.859 -1.446 1 95 166 ILE A C 1
ATOM 1321 O O . ILE A 1 166 ? -0.781 -27.281 -1.325 1 95 166 ILE A O 1
ATOM 1325 N N . ARG A 1 167 ? -3.047 -27.25 -1.455 1 96.44 167 ARG A N 1
ATOM 1326 C CA . ARG A 1 167 ? -3.135 -25.812 -1.238 1 96.44 167 ARG A CA 1
ATOM 1327 C C . ARG A 1 167 ? -2.965 -25.469 0.238 1 96.44 167 ARG A C 1
ATOM 1329 O O . ARG A 1 167 ? -3.709 -25.969 1.086 1 96.44 167 ARG A O 1
ATOM 1336 N N . LEU A 1 168 ? -2.006 -24.625 0.525 1 97.12 168 LEU A N 1
ATOM 1337 C CA . LEU A 1 168 ? -1.748 -24.25 1.912 1 97.12 168 LEU A CA 1
ATOM 1338 C C . LEU A 1 168 ? -2.51 -22.984 2.285 1 97.12 168 LEU A C 1
ATOM 1340 O O . LEU A 1 168 ? -3.018 -22.859 3.402 1 97.12 168 LEU A O 1
ATOM 1344 N N . GLY A 1 169 ? -2.568 -21.984 1.389 1 97.56 169 GLY A N 1
ATOM 1345 C CA . GLY A 1 169 ? -3.293 -20.75 1.658 1 97.56 169 GLY A CA 1
ATOM 1346 C C . GLY A 1 169 ? -3.271 -19.781 0.494 1 97.56 169 GLY A C 1
ATOM 1347 O O . GLY A 1 169 ? -2.494 -19.953 -0.447 1 97.56 169 GLY A O 1
ATOM 1348 N N . ASP A 1 170 ? -4.172 -18.766 0.615 1 97.88 170 ASP A N 1
ATOM 1349 C CA . ASP A 1 170 ? -4.285 -17.734 -0.41 1 97.88 170 ASP A CA 1
ATOM 1350 C C . ASP A 1 170 ? -4.445 -16.359 0.219 1 97.88 170 ASP A C 1
ATOM 1352 O O . ASP A 1 170 ? -4.953 -16.234 1.336 1 97.88 170 ASP A O 1
ATOM 1356 N N . LEU A 1 171 ? -3.973 -15.344 -0.459 1 98.31 171 LEU A N 1
ATOM 1357 C CA . LEU A 1 171 ? -4.305 -13.945 -0.206 1 98.31 171 LEU A CA 1
ATOM 1358 C C . LEU A 1 171 ? -4.926 -13.305 -1.441 1 98.31 171 LEU A C 1
ATOM 1360 O O . LEU A 1 171 ? -4.367 -13.383 -2.537 1 98.31 171 LEU A O 1
ATOM 1364 N N . ASN A 1 172 ? -6.059 -12.742 -1.256 1 98.5 172 ASN A N 1
ATOM 1365 C CA . ASN A 1 172 ? -6.699 -11.984 -2.33 1 98.5 172 ASN A CA 1
ATOM 1366 C C . ASN A 1 172 ? -6.285 -10.516 -2.305 1 98.5 172 ASN A C 1
ATOM 1368 O O . ASN A 1 172 ? -6.336 -9.875 -1.257 1 98.5 172 ASN A O 1
ATOM 1372 N N . ILE A 1 173 ? -5.836 -10.047 -3.428 1 98.44 173 ILE A N 1
ATOM 1373 C CA . ILE A 1 173 ? -5.449 -8.641 -3.559 1 98.44 173 ILE A CA 1
ATOM 1374 C C . ILE A 1 173 ? -6.473 -7.902 -4.418 1 98.44 173 ILE A C 1
ATOM 1376 O O . ILE A 1 173 ? -6.746 -8.305 -5.551 1 98.44 173 ILE A O 1
ATOM 1380 N N . TYR A 1 174 ? -7.016 -6.891 -3.904 1 98.19 174 TYR A N 1
ATOM 1381 C CA . TYR A 1 174 ? -7.984 -6.039 -4.586 1 98.19 174 TYR A CA 1
ATOM 1382 C C . TYR A 1 174 ? -7.305 -4.824 -5.199 1 98.19 174 TYR A C 1
ATOM 1384 O O . TYR A 1 174 ? -6.535 -4.129 -4.527 1 98.19 174 TYR A O 1
ATOM 1392 N N . SER A 1 175 ? -7.551 -4.586 -6.453 1 97.62 175 SER A N 1
ATOM 1393 C CA . SER A 1 175 ? -6.969 -3.459 -7.176 1 97.62 175 SER A CA 1
ATOM 1394 C C . SER A 1 175 ? -8.055 -2.555 -7.758 1 97.62 175 SER A C 1
ATOM 1396 O O . SER A 1 175 ? -8.367 -2.643 -8.945 1 97.62 175 SER A O 1
ATOM 1398 N N . PRO A 1 176 ? -8.438 -1.526 -7.039 1 96.75 176 PRO A N 1
ATOM 1399 C CA . PRO A 1 176 ? -9.602 -0.74 -7.449 1 96.75 176 PRO A CA 1
ATOM 1400 C C . PRO A 1 176 ? -9.344 0.092 -8.703 1 96.75 176 PRO A C 1
ATOM 1402 O O . PRO A 1 176 ? -10.289 0.461 -9.406 1 96.75 176 PRO A O 1
ATOM 1405 N N . LYS A 1 177 ? -8.133 0.383 -9.07 1 95.88 177 LYS A N 1
ATOM 1406 C CA . LYS A 1 177 ? -7.828 1.278 -10.18 1 95.88 177 LYS A CA 1
ATOM 1407 C C . LYS A 1 177 ? -7.504 0.49 -11.445 1 95.88 177 LYS A C 1
ATOM 1409 O O . LYS A 1 177 ? -7.152 1.074 -12.477 1 95.88 177 LYS A O 1
ATOM 1414 N N . ARG A 1 178 ? -7.523 -0.797 -11.328 1 96.81 178 ARG A N 1
ATOM 1415 C CA . ARG A 1 178 ? -7.125 -1.653 -12.445 1 96.81 178 ARG A CA 1
ATOM 1416 C C . ARG A 1 178 ? -8.281 -2.537 -12.891 1 96.81 178 ARG A C 1
ATOM 1418 O O . ARG A 1 178 ? -9.266 -2.699 -12.172 1 96.81 178 ARG A O 1
ATOM 1425 N N . SER A 1 179 ? -8.164 -3.037 -14.07 1 97.06 179 SER A N 1
ATOM 1426 C CA . SER A 1 179 ? -9.211 -3.893 -14.625 1 97.06 179 SER A CA 1
ATOM 1427 C C . SER A 1 179 ? -9.195 -5.273 -13.984 1 97.06 179 SER A C 1
ATOM 1429 O O . SER A 1 179 ? -10.195 -5.988 -14.008 1 97.06 179 SER A O 1
ATOM 1431 N N . ALA A 1 180 ? -8.078 -5.625 -13.391 1 97.88 180 ALA A N 1
ATOM 1432 C CA . ALA A 1 180 ? -7.953 -6.953 -12.805 1 97.88 180 ALA A CA 1
ATOM 1433 C C . ALA A 1 180 ? -7.48 -6.871 -11.352 1 97.88 180 ALA A C 1
ATOM 1435 O O . ALA A 1 180 ? -6.953 -5.84 -10.922 1 97.88 180 ALA A O 1
ATOM 1436 N N . ASP A 1 181 ? -7.754 -7.836 -10.609 1 98.38 181 ASP A N 1
ATOM 1437 C CA . ASP A 1 181 ? -7.195 -8.156 -9.305 1 98.38 181 ASP A CA 1
ATOM 1438 C C . ASP A 1 181 ? -6.23 -9.336 -9.391 1 98.38 181 ASP A C 1
ATOM 1440 O O . ASP A 1 181 ? -5.832 -9.734 -10.484 1 98.38 181 ASP A O 1
ATOM 1444 N N . TRP A 1 182 ? -5.73 -9.781 -8.25 1 98.5 182 TRP A N 1
ATOM 1445 C CA . TRP A 1 182 ? -4.855 -10.945 -8.305 1 98.5 182 TRP A CA 1
ATOM 1446 C C . TRP A 1 182 ? -4.844 -11.68 -6.965 1 98.5 182 TRP A C 1
ATOM 1448 O O . TRP A 1 182 ? -5.383 -11.18 -5.973 1 98.5 182 TRP A O 1
ATOM 1458 N N . ARG A 1 183 ? -4.383 -12.914 -7.031 1 98.69 183 ARG A N 1
ATOM 1459 C CA . ARG A 1 183 ? -4.348 -13.797 -5.867 1 98.69 183 ARG A CA 1
ATOM 1460 C C . ARG A 1 183 ? -2.979 -14.453 -5.719 1 98.69 183 ARG A C 1
ATOM 1462 O O . ARG A 1 183 ? -2.412 -14.945 -6.699 1 98.69 183 ARG A O 1
ATOM 1469 N N . VAL A 1 184 ? -2.441 -14.352 -4.484 1 98.75 184 VAL A N 1
ATOM 1470 C CA . VAL A 1 184 ? -1.229 -15.086 -4.141 1 98.75 184 VAL A CA 1
ATOM 1471 C C . VAL A 1 184 ? -1.598 -16.422 -3.512 1 98.75 184 VAL A C 1
ATOM 1473 O O . VAL A 1 184 ? -2.408 -16.484 -2.582 1 98.75 184 VAL A O 1
ATOM 1476 N N . SER A 1 185 ? -1.012 -17.469 -4.031 1 98.69 185 SER A N 1
ATOM 1477 C CA . SER A 1 185 ? -1.265 -18.797 -3.486 1 98.69 185 SER A CA 1
ATOM 1478 C C . SER A 1 185 ? 0.038 -19.516 -3.146 1 98.69 185 SER A C 1
ATOM 1480 O O . SER A 1 185 ? 1.028 -19.391 -3.869 1 98.69 185 SER A O 1
ATOM 1482 N N . VAL A 1 186 ? 0.001 -20.188 -2.053 1 98.56 186 VAL A N 1
ATOM 1483 C CA . VAL A 1 186 ? 1.088 -21.062 -1.649 1 98.56 186 VAL A CA 1
ATOM 1484 C C . VAL A 1 186 ? 0.59 -22.516 -1.604 1 98.56 186 VAL A C 1
ATOM 1486 O O . VAL A 1 186 ? -0.456 -22.797 -1.014 1 98.56 186 VAL A O 1
ATOM 1489 N N . SER A 1 187 ? 1.312 -23.391 -2.273 1 97.88 187 SER A N 1
ATOM 1490 C CA . SER A 1 187 ? 0.962 -24.812 -2.312 1 97.88 187 SER A CA 1
ATOM 1491 C C . SER A 1 187 ? 2.201 -25.688 -2.18 1 97.88 187 SER A C 1
ATOM 1493 O O . SER A 1 187 ? 3.328 -25.203 -2.291 1 97.88 187 SER A O 1
ATOM 1495 N N . VAL A 1 188 ? 1.959 -26.906 -1.889 1 96.38 188 VAL A N 1
ATOM 1496 C CA . VAL A 1 188 ? 3.006 -27.922 -1.945 1 96.38 188 VAL A CA 1
ATOM 1497 C C . VAL A 1 188 ? 2.615 -29.016 -2.941 1 96.38 188 VAL A C 1
ATOM 1499 O O . VAL A 1 188 ? 1.46 -29.453 -2.979 1 96.38 188 VAL A O 1
ATOM 1502 N N . GLU A 1 189 ? 3.555 -29.328 -3.76 1 96 189 GLU A N 1
ATOM 1503 C CA . GLU A 1 189 ? 3.367 -30.422 -4.711 1 96 189 GLU A CA 1
ATOM 1504 C C . GLU A 1 189 ? 4.145 -31.656 -4.285 1 96 189 GLU A C 1
ATOM 1506 O O . GLU A 1 189 ? 5.375 -31.641 -4.246 1 96 189 GLU A O 1
ATOM 1511 N N . VAL A 1 190 ? 3.42 -32.688 -4.074 1 94.38 190 VAL A N 1
ATOM 1512 C CA . VAL A 1 190 ? 4.016 -33.938 -3.584 1 94.38 190 VAL A CA 1
ATOM 1513 C C . VAL A 1 190 ? 3.982 -35 -4.684 1 94.38 190 VAL A C 1
ATOM 1515 O O . VAL A 1 190 ? 2.914 -35.312 -5.215 1 94.38 190 VAL A O 1
ATOM 1518 N N . PRO A 1 191 ? 5.18 -35.531 -5.039 1 93.44 191 PRO A N 1
ATOM 1519 C CA . PRO A 1 191 ? 5.172 -36.625 -6.008 1 93.44 191 PRO A CA 1
ATOM 1520 C C . PRO A 1 191 ? 4.379 -37.812 -5.52 1 93.44 191 PRO A C 1
ATOM 1522 O O . PRO A 1 191 ? 4.422 -38.156 -4.332 1 93.44 191 PRO A O 1
ATOM 1525 N N . CYS A 1 192 ? 3.678 -38.406 -6.438 1 91.44 192 CYS A N 1
ATOM 1526 C CA . CYS A 1 192 ? 2.883 -39.594 -6.086 1 91.44 192 CYS A CA 1
ATOM 1527 C C . CYS A 1 192 ? 2.979 -40.656 -7.164 1 91.44 192 CYS A C 1
ATOM 1529 O O . CYS A 1 192 ? 3.361 -40.375 -8.297 1 91.44 192 CYS A O 1
ATOM 1531 N N . PRO A 1 193 ? 2.711 -41.906 -6.691 1 90.5 193 PRO A N 1
ATOM 1532 C CA . PRO A 1 193 ? 2.662 -42.938 -7.711 1 90.5 193 PRO A CA 1
ATOM 1533 C C . PRO A 1 193 ? 1.524 -42.75 -8.711 1 90.5 193 PRO A C 1
ATOM 1535 O O . PRO A 1 193 ? 0.517 -42.125 -8.383 1 90.5 193 PRO A O 1
ATOM 1538 N N . ARG A 1 194 ? 1.758 -43.281 -9.82 1 90.44 194 ARG A N 1
ATOM 1539 C CA . ARG A 1 194 ? 0.718 -43.219 -10.844 1 90.44 194 ARG A CA 1
ATOM 1540 C C . ARG A 1 194 ? -0.572 -43.875 -10.367 1 90.44 194 ARG A C 1
ATOM 1542 O O . ARG A 1 194 ? -0.562 -45 -9.922 1 90.44 194 ARG A O 1
ATOM 1549 N N . PRO A 1 195 ? -1.57 -43.094 -10.492 1 91.12 195 PRO A N 1
ATOM 1550 C CA . PRO A 1 195 ? -2.846 -43.656 -10.047 1 91.12 195 PRO A CA 1
ATOM 1551 C C . PRO A 1 195 ? -3.391 -44.719 -11.016 1 91.12 195 PRO A C 1
ATOM 1553 O O . PRO A 1 195 ? -3 -44.75 -12.188 1 91.12 195 PRO A O 1
ATOM 1556 N N . ILE A 1 196 ? -4.238 -45.562 -10.398 1 85.81 196 ILE A N 1
ATOM 1557 C CA . ILE A 1 196 ? -4.914 -46.562 -11.203 1 85.81 196 ILE A CA 1
ATOM 1558 C C . ILE A 1 196 ? -6.379 -46.188 -11.398 1 85.81 196 ILE A C 1
ATOM 1560 O O . ILE A 1 196 ? -6.992 -45.594 -10.508 1 85.81 196 ILE A O 1
ATOM 1564 N N . GLY A 1 197 ? -6.879 -46.5 -12.594 1 87.44 197 GLY A N 1
ATOM 1565 C CA . GLY A 1 197 ? -8.281 -46.219 -12.852 1 87.44 197 GLY A CA 1
ATOM 1566 C C . GLY A 1 197 ? -8.5 -45.219 -13.984 1 87.44 197 GLY A C 1
ATOM 1567 O O . GLY A 1 197 ? -7.68 -45.125 -14.906 1 87.44 197 GLY A O 1
ATOM 1568 N N . THR A 1 198 ? -9.773 -44.688 -13.969 1 88.38 198 THR A N 1
ATOM 1569 C CA . THR A 1 198 ? -10.148 -43.719 -15.008 1 88.38 198 THR A CA 1
ATOM 1570 C C . THR A 1 198 ? -10.117 -42.312 -14.484 1 88.38 198 THR A C 1
ATOM 1572 O O . THR A 1 198 ? -10.547 -42.031 -13.359 1 88.38 198 THR A O 1
ATOM 1575 N N . ALA A 1 199 ? -9.555 -41.438 -15.336 1 91.44 199 ALA A N 1
ATOM 1576 C CA . ALA A 1 199 ? -9.5 -40.031 -14.961 1 91.44 199 ALA A CA 1
ATOM 1577 C C . ALA A 1 199 ? -10.898 -39.438 -14.852 1 91.44 199 ALA A C 1
ATOM 1579 O O . ALA A 1 199 ? -11.773 -39.75 -15.664 1 91.44 199 ALA A O 1
ATOM 1580 N N . THR A 1 200 ? -11.125 -38.656 -13.836 1 89.44 200 THR A N 1
ATOM 1581 C CA . THR A 1 200 ? -12.414 -38 -13.625 1 89.44 200 THR A CA 1
ATOM 1582 C C . THR A 1 200 ? -12.508 -36.719 -14.438 1 89.44 200 THR A C 1
ATOM 1584 O O . THR A 1 200 ? -13.609 -36.25 -14.742 1 89.44 200 THR A O 1
ATOM 1587 N N . LEU A 1 201 ? -11.445 -36.125 -14.734 1 91.88 201 LEU A N 1
ATOM 1588 C CA . LEU A 1 201 ? -11.352 -34.844 -15.461 1 91.88 201 LEU A CA 1
ATOM 1589 C C . LEU A 1 201 ? -10.047 -34.781 -16.25 1 91.88 201 LEU A C 1
ATOM 1591 O O . LEU A 1 201 ? -8.992 -35.188 -15.75 1 91.88 201 LEU A O 1
ATOM 1595 N N . THR A 1 202 ? -10.133 -34.312 -17.438 1 93.75 202 THR A N 1
ATOM 1596 C CA . THR A 1 202 ? -8.938 -34.062 -18.234 1 93.75 202 THR A CA 1
ATOM 1597 C C . THR A 1 202 ? -8.898 -32.625 -18.719 1 93.75 202 THR A C 1
ATOM 1599 O O . THR A 1 202 ? -9.93 -32.062 -19.141 1 93.75 202 THR A O 1
ATOM 1602 N N . ARG A 1 203 ? -7.746 -32 -18.625 1 96.06 203 ARG A N 1
ATOM 1603 C CA . ARG A 1 203 ? -7.516 -30.641 -19.062 1 96.06 203 ARG A CA 1
ATOM 1604 C C . ARG A 1 203 ? -6.309 -30.547 -19.984 1 96.06 203 ARG A C 1
ATOM 1606 O O . ARG A 1 203 ? -5.191 -30.891 -19.594 1 96.06 203 ARG A O 1
ATOM 1613 N N . ARG A 1 204 ? -6.582 -30.141 -21.234 1 96.44 204 ARG A N 1
ATOM 1614 C CA . ARG A 1 204 ? -5.48 -29.891 -22.156 1 96.44 204 ARG A CA 1
ATOM 1615 C C . ARG A 1 204 ? -5.016 -28.438 -22.062 1 96.44 204 ARG A C 1
ATOM 1617 O O . ARG A 1 204 ? -5.824 -27.516 -22.172 1 96.44 204 ARG A O 1
ATOM 1624 N N . LYS A 1 205 ? -3.715 -28.297 -21.938 1 97.81 205 LYS A N 1
ATOM 1625 C CA . LYS A 1 205 ? -3.154 -26.969 -21.719 1 97.81 205 LYS A CA 1
ATOM 1626 C C . LYS A 1 205 ? -2.213 -26.578 -22.844 1 97.81 205 LYS A C 1
ATOM 1628 O O . LYS A 1 205 ? -1.271 -27.312 -23.156 1 97.81 205 LYS A O 1
ATOM 1633 N N . ASP A 1 206 ? -2.525 -25.516 -23.453 1 97.88 206 ASP A N 1
ATOM 1634 C CA . ASP A 1 206 ? -1.623 -24.797 -24.328 1 97.88 206 ASP A CA 1
ATOM 1635 C C . ASP A 1 206 ? -0.959 -23.625 -23.609 1 97.88 206 ASP A C 1
ATOM 1637 O O . ASP A 1 206 ? -1.551 -22.547 -23.469 1 97.88 206 ASP A O 1
ATOM 1641 N N . ARG A 1 207 ? 0.32 -23.828 -23.172 1 98.06 207 ARG A N 1
ATOM 1642 C CA . ARG A 1 207 ? 0.948 -22.891 -22.25 1 98.06 207 ARG A CA 1
ATOM 1643 C C . ARG A 1 207 ? 2.131 -22.188 -22.906 1 98.06 207 ARG A C 1
ATOM 1645 O O . ARG A 1 207 ? 3.064 -22.844 -23.375 1 98.06 207 ARG A O 1
ATOM 1652 N N . LEU A 1 208 ? 2.066 -20.891 -22.969 1 97.56 208 LEU A N 1
ATOM 1653 C CA . LEU A 1 208 ? 3.215 -20.031 -23.25 1 97.56 208 LEU A CA 1
ATOM 1654 C C . LEU A 1 208 ? 3.896 -19.594 -21.953 1 97.56 208 LEU A C 1
ATOM 1656 O O . LEU A 1 208 ? 3.262 -18.984 -21.094 1 97.56 208 LEU A O 1
ATOM 1660 N N . SER A 1 209 ? 5.18 -19.922 -21.828 1 97.5 209 SER A N 1
ATOM 1661 C CA . SER A 1 209 ? 5.926 -19.594 -20.625 1 97.5 209 SER A CA 1
ATOM 1662 C C . SER A 1 209 ? 7.023 -18.578 -20.922 1 97.5 209 SER A C 1
ATOM 1664 O O . SER A 1 209 ? 7.762 -18.719 -21.891 1 97.5 209 SER A O 1
ATOM 1666 N N . TYR A 1 210 ? 7.102 -17.531 -20.141 1 96.06 210 TYR A N 1
ATOM 1667 C CA . TYR A 1 210 ? 8.125 -16.5 -20.203 1 96.06 210 TYR A CA 1
ATOM 1668 C C . TYR A 1 210 ? 8.969 -16.484 -18.938 1 96.06 210 TYR A C 1
ATOM 1670 O O . TYR A 1 210 ? 8.492 -16.078 -17.875 1 96.06 210 TYR A O 1
ATOM 1678 N N . SER A 1 211 ? 10.195 -16.906 -19.062 1 95.06 211 SER A N 1
ATOM 1679 C CA . SER A 1 211 ? 11.078 -17 -17.906 1 95.06 211 SER A CA 1
ATOM 1680 C C . SER A 1 211 ? 11.945 -15.758 -17.781 1 95.06 211 SER A C 1
ATOM 1682 O O . SER A 1 211 ? 12.492 -15.266 -18.766 1 95.06 211 SER A O 1
ATOM 1684 N N . HIS A 1 212 ? 12.008 -15.242 -16.625 1 92.19 212 HIS A N 1
ATOM 1685 C CA . HIS A 1 212 ? 12.828 -14.086 -16.281 1 92.19 212 HIS A CA 1
ATOM 1686 C C . HIS A 1 212 ? 13.453 -14.258 -14.898 1 92.19 212 HIS A C 1
ATOM 1688 O O . HIS A 1 212 ? 12.773 -14.102 -13.883 1 92.19 212 HIS A O 1
ATOM 1694 N N . GLU A 1 213 ? 14.758 -14.523 -14.859 1 91.69 213 GLU A N 1
ATOM 1695 C CA . GLU A 1 213 ? 15.484 -14.711 -13.609 1 91.69 213 GLU A CA 1
ATOM 1696 C C . GLU A 1 213 ? 14.812 -15.773 -12.734 1 91.69 213 GLU A C 1
ATOM 1698 O O . GLU A 1 213 ? 14.68 -16.922 -13.148 1 91.69 213 GLU A O 1
ATOM 1703 N N . GLU A 1 214 ? 14.242 -15.375 -11.578 1 93.06 214 GLU A N 1
ATOM 1704 C CA . GLU A 1 214 ? 13.688 -16.344 -10.641 1 93.06 214 GLU A CA 1
ATOM 1705 C C . GLU A 1 214 ? 12.18 -16.5 -10.828 1 93.06 214 GLU A C 1
ATOM 1707 O O . GLU A 1 214 ? 11.5 -17.062 -9.977 1 93.06 214 GLU A O 1
ATOM 1712 N N . PHE A 1 215 ? 11.688 -16.047 -11.977 1 95.38 215 PHE A N 1
ATOM 1713 C CA . PHE A 1 215 ? 10.234 -16.031 -12.148 1 95.38 215 PHE A CA 1
ATOM 1714 C C . PHE A 1 215 ? 9.844 -16.609 -13.5 1 95.38 215 PHE A C 1
ATOM 1716 O O . PHE A 1 215 ? 10.625 -16.562 -14.453 1 95.38 215 PHE A O 1
ATOM 1723 N N . SER A 1 216 ? 8.703 -17.188 -13.523 1 96.69 216 SER A N 1
ATOM 1724 C CA . SER A 1 216 ? 8.062 -17.656 -14.742 1 96.69 216 SER A CA 1
ATOM 1725 C C . SER A 1 216 ? 6.652 -17.094 -14.883 1 96.69 216 SER A C 1
ATOM 1727 O O . SER A 1 216 ? 5.875 -17.125 -13.922 1 96.69 216 SER A O 1
ATOM 1729 N N . ILE A 1 217 ? 6.359 -16.5 -15.992 1 97.75 217 ILE A N 1
ATOM 1730 C CA . ILE A 1 217 ? 5.012 -16.047 -16.328 1 97.75 217 ILE A CA 1
ATOM 1731 C C . ILE A 1 217 ? 4.371 -17.016 -17.312 1 97.75 217 ILE A C 1
ATOM 1733 O O . ILE A 1 217 ? 4.898 -17.25 -18.406 1 97.75 217 ILE A O 1
ATOM 1737 N N . ASP A 1 218 ? 3.262 -17.562 -16.938 1 98.25 218 ASP A N 1
ATOM 1738 C CA . ASP A 1 218 ? 2.598 -18.578 -17.75 1 98.25 218 ASP A CA 1
ATOM 1739 C C . ASP A 1 218 ? 1.253 -18.062 -18.266 1 98.25 218 ASP A C 1
ATOM 1741 O O . ASP A 1 218 ? 0.369 -17.719 -17.484 1 98.25 218 ASP A O 1
ATOM 1745 N N . LEU A 1 219 ? 1.145 -17.984 -19.516 1 98.25 219 LEU A N 1
ATOM 1746 C CA . LEU A 1 219 ? -0.102 -17.703 -20.219 1 98.25 219 LEU A CA 1
ATOM 1747 C C . LEU A 1 219 ? -0.673 -18.969 -20.859 1 98.25 219 LEU A C 1
ATOM 1749 O O . LEU A 1 219 ? -0.078 -19.531 -21.781 1 98.25 219 LEU A O 1
ATOM 1753 N N . THR A 1 220 ? -1.892 -19.422 -20.328 1 98.44 220 THR A N 1
ATOM 1754 C CA . THR A 1 220 ? -2.32 -20.781 -20.672 1 98.44 220 THR A CA 1
ATOM 1755 C C . THR A 1 220 ? -3.758 -20.781 -21.188 1 98.44 220 THR A C 1
ATOM 1757 O O . THR A 1 220 ? -4.637 -20.172 -20.578 1 98.44 220 THR A O 1
ATOM 1760 N N . GLN A 1 221 ? -3.99 -21.344 -22.297 1 98 221 GLN A N 1
ATOM 1761 C CA . GLN A 1 221 ? -5.328 -21.75 -22.719 1 98 221 GLN A CA 1
ATOM 1762 C C . GLN A 1 221 ? -5.625 -23.172 -22.297 1 98 221 GLN A C 1
ATOM 1764 O O . GLN A 1 221 ? -4.848 -24.094 -22.578 1 98 221 GLN A O 1
ATOM 1769 N N . VAL A 1 222 ? -6.676 -23.328 -21.578 1 97.56 222 VAL A N 1
ATOM 1770 C CA . VAL A 1 222 ? -7.035 -24.641 -21.031 1 97.56 222 VAL A CA 1
ATOM 1771 C C . VAL A 1 222 ? -8.336 -25.125 -21.672 1 97.56 222 VAL A C 1
ATOM 1773 O O . VAL A 1 222 ? -9.344 -24.406 -21.672 1 97.56 222 VAL A O 1
ATOM 1776 N N . THR A 1 223 ? -8.336 -26.297 -22.219 1 95.88 223 THR A N 1
ATOM 1777 C CA . THR A 1 223 ? -9.531 -26.984 -22.688 1 95.88 223 THR A CA 1
ATOM 1778 C C . THR A 1 223 ? -9.906 -28.109 -21.734 1 95.88 223 THR A C 1
ATOM 1780 O O . THR A 1 223 ? -9.18 -29.094 -21.609 1 95.88 223 THR A O 1
ATOM 1783 N N . SER A 1 224 ? -11.023 -27.922 -21.094 1 93.94 224 SER A N 1
ATOM 1784 C CA . SER A 1 224 ? -11.469 -28.875 -20.078 1 93.94 224 SER A CA 1
ATOM 1785 C C . SER A 1 224 ? -12.57 -29.766 -20.609 1 93.94 224 SER A C 1
ATOM 1787 O O . SER A 1 224 ? -13.539 -29.297 -21.203 1 93.94 224 SER A O 1
ATOM 1789 N N . THR A 1 225 ? -12.391 -31.094 -20.375 1 89.19 225 THR A N 1
ATOM 1790 C CA . THR A 1 225 ? -13.367 -32.094 -20.781 1 89.19 225 THR A CA 1
ATOM 1791 C C . THR A 1 225 ? -13.734 -33 -19.609 1 89.19 225 THR A C 1
ATOM 1793 O O . THR A 1 225 ? -12.859 -33.625 -19 1 89.19 225 THR A O 1
ATOM 1796 N N . THR A 1 226 ? -14.992 -33.031 -19.234 1 83.38 226 THR A N 1
ATOM 1797 C CA . THR A 1 226 ? -15.445 -33.875 -18.141 1 83.38 226 THR A CA 1
ATOM 1798 C C . THR A 1 226 ? -15.914 -35.219 -18.656 1 83.38 226 THR A C 1
ATOM 1800 O O . THR A 1 226 ? -15.836 -36.219 -17.938 1 83.38 226 THR A O 1
ATOM 1803 N N . SER A 1 227 ? -16.609 -35.25 -19.719 1 78.56 227 SER A N 1
ATOM 1804 C CA . SER A 1 227 ? -17.062 -36.5 -20.328 1 78.56 227 SER A CA 1
ATOM 1805 C C . SER A 1 227 ? -17.016 -36.406 -21.859 1 78.56 227 SER A C 1
ATOM 1807 O O . SER A 1 227 ? -16.922 -35.312 -22.406 1 78.56 227 SER A O 1
ATOM 1809 N N . ALA A 1 228 ? -17.031 -37.562 -22.469 1 75.19 228 ALA A N 1
ATOM 1810 C CA . ALA A 1 228 ? -17.016 -37.594 -23.938 1 75.19 228 ALA A CA 1
ATOM 1811 C C . ALA A 1 228 ? -18.25 -36.906 -24.516 1 75.19 228 ALA A C 1
ATOM 1813 O O . ALA A 1 228 ? -18.203 -36.375 -25.625 1 75.19 228 ALA A O 1
ATOM 1814 N N . ALA A 1 229 ? -19.297 -36.906 -23.797 1 81.56 229 ALA A N 1
ATOM 1815 C CA . ALA A 1 229 ? -20.562 -36.375 -24.312 1 81.56 229 ALA A CA 1
ATOM 1816 C C . ALA A 1 229 ? -20.688 -34.875 -24.062 1 81.56 229 ALA A C 1
ATOM 1818 O O . ALA A 1 229 ? -21.484 -34.219 -24.703 1 81.56 229 ALA A O 1
ATOM 1819 N N . ALA A 1 230 ? -19.906 -34.375 -23.125 1 82.12 230 ALA A N 1
ATOM 1820 C CA . ALA A 1 230 ? -20.031 -32.969 -22.75 1 82.12 230 ALA A CA 1
ATOM 1821 C C . ALA A 1 230 ? -19.172 -32.094 -23.641 1 82.12 230 ALA A C 1
ATOM 1823 O O . ALA A 1 230 ? -18.078 -32.469 -24.031 1 82.12 230 ALA A O 1
ATOM 1824 N N . ALA A 1 231 ? -19.656 -30.906 -24.141 1 89.56 231 ALA A N 1
ATOM 1825 C CA . ALA A 1 231 ? -18.875 -29.938 -24.906 1 89.56 231 ALA A CA 1
ATOM 1826 C C . ALA A 1 231 ? -17.688 -29.406 -24.094 1 89.56 231 ALA A C 1
ATOM 1828 O O . ALA A 1 231 ? -17.828 -29.109 -22.906 1 89.56 231 ALA A O 1
ATOM 1829 N N . PRO A 1 232 ? -16.547 -29.391 -24.734 1 90.81 232 PRO A N 1
ATOM 1830 C CA . PRO A 1 232 ? -15.367 -28.859 -24.031 1 90.81 232 PRO A CA 1
ATOM 1831 C C . PRO A 1 232 ? -15.531 -27.391 -23.641 1 90.81 232 PRO A C 1
ATOM 1833 O O . PRO A 1 232 ? -16.156 -26.625 -24.359 1 90.81 232 PRO A O 1
ATOM 1836 N N . GLN A 1 233 ? -15.008 -27.031 -22.469 1 93.5 233 GLN A N 1
ATOM 1837 C CA . GLN A 1 233 ? -14.961 -25.656 -22 1 93.5 233 GLN A CA 1
ATOM 1838 C C . GLN A 1 233 ? -13.555 -25.078 -22.125 1 93.5 233 GLN A C 1
ATOM 1840 O O . GLN A 1 233 ? -12.57 -25.766 -21.859 1 93.5 233 GLN A O 1
ATOM 1845 N N . ILE A 1 234 ? -13.5 -23.828 -22.594 1 95.56 234 ILE A N 1
ATOM 1846 C CA . ILE A 1 234 ? -12.203 -23.188 -22.812 1 95.56 234 ILE A CA 1
ATOM 1847 C C . ILE A 1 234 ? -12 -22.094 -21.766 1 95.56 234 ILE A C 1
ATOM 1849 O O . ILE A 1 234 ? -12.891 -21.266 -21.531 1 95.56 234 ILE A O 1
ATOM 1853 N N . PHE A 1 235 ? -10.82 -22.109 -21.109 1 96.19 235 PHE A N 1
ATOM 1854 C CA . PHE A 1 235 ? -10.43 -21.125 -20.125 1 96.19 235 PHE A CA 1
ATOM 1855 C C . PHE A 1 235 ? -9.07 -20.516 -20.469 1 96.19 235 PHE A C 1
ATOM 1857 O O . PHE A 1 235 ? -8.273 -21.141 -21.188 1 96.19 235 PHE A O 1
ATOM 1864 N N . HIS A 1 236 ? -8.82 -19.312 -20.062 1 97.88 236 HIS A N 1
ATOM 1865 C CA . HIS A 1 236 ? -7.539 -18.625 -20.203 1 97.88 236 HIS A CA 1
ATOM 1866 C C . HIS A 1 236 ? -7.027 -18.141 -18.844 1 97.88 236 HIS A C 1
ATOM 1868 O O . HIS A 1 236 ? -7.77 -17.516 -18.094 1 97.88 236 HIS A O 1
ATOM 1874 N N . GLU A 1 237 ? -5.789 -18.469 -18.625 1 97.69 237 GLU A N 1
ATOM 1875 C CA . GLU A 1 237 ? -5.23 -18.141 -17.312 1 97.69 237 GLU A CA 1
ATOM 1876 C C . GLU A 1 237 ? -3.861 -17.484 -17.438 1 97.69 237 GLU A C 1
ATOM 1878 O O . GLU A 1 237 ? -3.105 -17.797 -18.375 1 97.69 237 GLU A O 1
ATOM 1883 N N . LEU A 1 238 ? -3.57 -16.516 -16.562 1 98.44 238 LEU A N 1
ATOM 1884 C CA . LEU A 1 238 ? -2.281 -15.836 -16.453 1 98.44 238 LEU A CA 1
ATOM 1885 C C . LEU A 1 238 ? -1.72 -15.953 -15.039 1 98.44 238 LEU A C 1
ATOM 1887 O O . LEU A 1 238 ? -2.395 -15.602 -14.07 1 98.44 238 LEU A O 1
ATOM 1891 N N . GLU A 1 239 ? -0.499 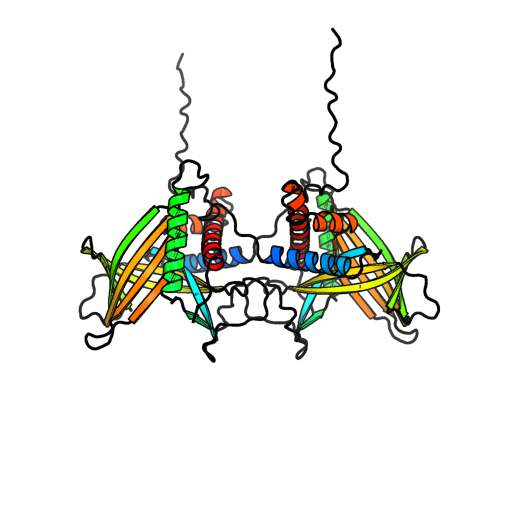-16.484 -14.938 1 98.31 239 GLU A N 1
ATOM 1892 C CA . GLU A 1 239 ? 0.11 -16.719 -13.633 1 98.31 239 GLU A CA 1
ATOM 1893 C C . GLU A 1 239 ? 1.564 -16.266 -13.609 1 98.31 239 GLU A C 1
ATOM 1895 O O . GLU A 1 239 ? 2.244 -16.281 -14.641 1 98.31 239 GLU A O 1
ATOM 1900 N N . VAL A 1 240 ? 2.002 -15.758 -12.461 1 98 240 VAL A N 1
ATOM 1901 C CA . VAL A 1 240 ? 3.41 -15.547 -12.148 1 98 240 VAL A CA 1
ATOM 1902 C C . VAL A 1 240 ? 3.854 -16.516 -11.062 1 98 240 VAL A C 1
ATOM 1904 O O . VAL A 1 240 ? 3.195 -16.641 -10.023 1 98 240 VAL A O 1
ATOM 1907 N N . GLU A 1 241 ? 4.965 -17.219 -11.289 1 97.62 241 GLU A N 1
ATOM 1908 C CA . GLU A 1 241 ? 5.43 -18.203 -10.312 1 97.62 241 GLU A CA 1
ATOM 1909 C C . GLU A 1 241 ? 6.902 -17.984 -9.984 1 97.62 241 GLU A C 1
ATOM 1911 O O . GLU A 1 241 ? 7.672 -17.516 -10.82 1 97.62 241 GLU A O 1
ATOM 1916 N N . ILE A 1 242 ? 7.211 -18.266 -8.75 1 96.56 242 ILE A N 1
ATOM 1917 C CA . ILE A 1 242 ? 8.625 -18.375 -8.414 1 96.56 242 ILE A CA 1
ATOM 1918 C C . ILE A 1 242 ? 9.188 -19.672 -8.969 1 96.56 242 ILE A C 1
ATOM 1920 O O . ILE A 1 242 ? 8.719 -20.766 -8.625 1 96.56 242 ILE A O 1
ATOM 1924 N N . ALA A 1 243 ? 10.234 -19.625 -9.727 1 94 243 ALA A N 1
ATOM 1925 C CA . ALA A 1 243 ? 10.648 -20.703 -10.602 1 94 243 ALA A CA 1
ATOM 1926 C C . ALA A 1 243 ? 11.406 -21.781 -9.828 1 94 243 ALA A C 1
ATOM 1928 O O . ALA A 1 243 ? 11.312 -22.969 -10.148 1 94 243 ALA A O 1
ATOM 1929 N N . ARG A 1 244 ? 12.164 -21.438 -8.859 1 93.44 244 ARG A N 1
ATOM 1930 C CA . ARG A 1 244 ? 13.016 -22.391 -8.18 1 93.44 244 ARG A CA 1
ATOM 1931 C C . ARG A 1 244 ? 12.578 -22.594 -6.73 1 93.44 244 ARG A C 1
ATOM 1933 O O . ARG A 1 244 ? 12.906 -21.781 -5.859 1 93.44 244 ARG A O 1
ATOM 1940 N N . PRO A 1 245 ? 11.945 -23.656 -6.523 1 94.44 245 PRO A N 1
ATOM 1941 C CA . PRO A 1 245 ? 11.477 -23.938 -5.16 1 94.44 245 PRO A CA 1
ATOM 1942 C C . PRO A 1 245 ? 12.609 -24.016 -4.145 1 94.44 245 PRO A C 1
ATOM 1944 O O . PRO A 1 245 ? 12.453 -23.594 -3 1 94.44 245 PRO A O 1
ATOM 1947 N N . ASP A 1 246 ? 13.742 -24.594 -4.543 1 92.44 246 ASP A N 1
ATOM 1948 C CA . ASP A 1 246 ? 14.875 -24.734 -3.631 1 92.44 246 ASP A CA 1
ATOM 1949 C C . ASP A 1 246 ? 15.391 -23.375 -3.174 1 92.44 246 ASP A C 1
ATOM 1951 O O . ASP A 1 246 ? 15.766 -23.203 -2.01 1 92.44 246 ASP A O 1
ATOM 1955 N N . MET A 1 247 ? 15.422 -22.516 -4.09 1 92.44 247 MET A N 1
ATOM 1956 C CA . MET A 1 247 ? 15.844 -21.156 -3.752 1 92.44 247 MET A CA 1
ATOM 1957 C C . MET A 1 247 ? 14.852 -20.5 -2.793 1 92.44 247 MET A C 1
ATOM 1959 O O . MET A 1 247 ? 15.258 -19.844 -1.835 1 92.44 247 MET A O 1
ATOM 1963 N N . LEU A 1 248 ? 13.594 -20.656 -3.037 1 95.25 248 LEU A N 1
ATOM 1964 C CA . LEU A 1 248 ? 12.539 -20.141 -2.168 1 95.25 248 LEU A CA 1
ATOM 1965 C C . LEU A 1 248 ? 12.719 -20.656 -0.743 1 95.25 248 LEU A C 1
ATOM 1967 O O . LEU A 1 248 ? 12.695 -19.875 0.211 1 95.25 248 LEU A O 1
ATOM 1971 N N . LEU A 1 249 ? 13 -21.906 -0.638 1 94.25 249 LEU A N 1
ATOM 1972 C CA . LEU A 1 249 ? 13.133 -22.547 0.671 1 94.25 249 LEU A CA 1
ATOM 1973 C C . LEU A 1 249 ? 14.406 -22.062 1.371 1 94.25 249 LEU A C 1
ATOM 1975 O O . LEU A 1 249 ? 14.391 -21.797 2.572 1 94.25 249 LEU A O 1
ATOM 1979 N N . SER A 1 250 ? 15.461 -22.047 0.637 1 94.25 250 SER A N 1
ATOM 1980 C CA . SER A 1 250 ? 16.734 -21.641 1.21 1 94.25 250 SER A CA 1
ATOM 1981 C C . SER A 1 250 ? 16.688 -20.219 1.736 1 94.25 250 SER A C 1
ATOM 1983 O O . SER A 1 250 ? 17.172 -19.938 2.834 1 94.25 250 SER A O 1
ATOM 1985 N N . THR A 1 251 ? 16.094 -19.359 0.935 1 95.75 251 THR A N 1
ATOM 1986 C CA . THR A 1 251 ? 16 -17.969 1.367 1 95.75 251 THR A CA 1
ATOM 1987 C C . THR A 1 251 ? 15.039 -17.828 2.543 1 95.75 251 THR A C 1
ATOM 1989 O O . THR A 1 251 ? 15.266 -17.031 3.453 1 95.75 251 THR A O 1
ATOM 1992 N N . ALA A 1 252 ? 13.953 -18.578 2.541 1 96.38 252 ALA A N 1
ATOM 1993 C CA . ALA A 1 252 ? 12.992 -18.547 3.641 1 96.38 252 ALA A CA 1
ATOM 1994 C C . ALA A 1 252 ? 13.648 -18.984 4.953 1 96.38 252 ALA A C 1
ATOM 1996 O O . ALA A 1 252 ? 13.367 -18.406 6.008 1 96.38 252 ALA A O 1
ATOM 1997 N N . ALA A 1 253 ? 14.523 -19.922 4.922 1 94.31 253 ALA A N 1
ATOM 1998 C CA . ALA A 1 253 ? 15.172 -20.469 6.105 1 94.31 253 ALA A CA 1
ATOM 1999 C C . ALA A 1 253 ? 16.078 -19.438 6.766 1 94.31 253 ALA A C 1
ATOM 2001 O O . ALA A 1 253 ? 16.297 -19.484 7.98 1 94.31 253 ALA A O 1
ATOM 2002 N N . ARG A 1 254 ? 16.547 -18.531 6.004 1 95.94 254 ARG A N 1
ATOM 2003 C CA . ARG A 1 254 ? 17.516 -17.562 6.504 1 95.94 254 ARG A CA 1
ATOM 2004 C C . ARG A 1 254 ? 16.875 -16.203 6.758 1 95.94 254 ARG A C 1
ATOM 2006 O O . ARG A 1 254 ? 17.547 -15.273 7.199 1 95.94 254 ARG A O 1
ATOM 2013 N N . ARG A 1 255 ? 15.625 -16.094 6.535 1 96.38 255 ARG A N 1
ATOM 2014 C CA . ARG A 1 255 ? 14.938 -14.812 6.633 1 96.38 255 ARG A CA 1
ATOM 2015 C C . ARG A 1 255 ? 15.055 -14.242 8.039 1 96.38 255 ARG A C 1
ATOM 2017 O O . ARG A 1 255 ? 14.68 -14.898 9.016 1 96.38 255 ARG A O 1
ATOM 2024 N N . GLY A 1 256 ? 15.586 -13.023 8.188 1 93.31 256 GLY A N 1
ATOM 2025 C CA . GLY A 1 256 ? 15.625 -12.312 9.453 1 93.31 256 GLY A CA 1
ATOM 2026 C C . GLY A 1 256 ? 16.641 -12.875 10.422 1 93.31 256 GLY A C 1
ATOM 2027 O O . GLY A 1 256 ? 16.781 -12.383 11.539 1 93.31 256 GLY A O 1
ATOM 2028 N N . ASP A 1 257 ? 17.391 -13.883 10.047 1 94.31 257 ASP A N 1
ATOM 2029 C CA . ASP A 1 257 ? 18.391 -14.484 10.922 1 94.3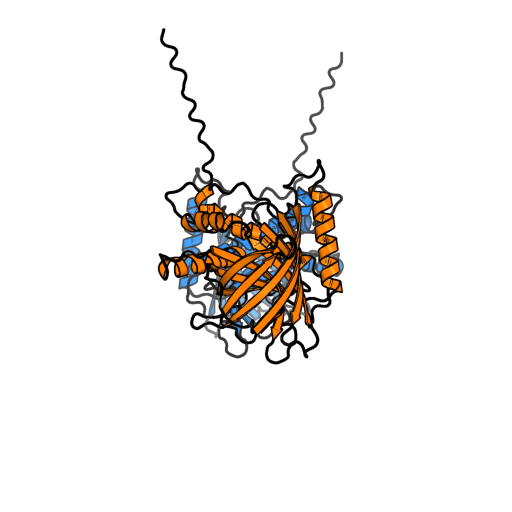1 257 ASP A CA 1
ATOM 2030 C C . ASP A 1 257 ? 19.547 -13.508 11.18 1 94.31 257 ASP A C 1
ATOM 2032 O O . ASP A 1 257 ? 20.281 -13.156 10.258 1 94.31 257 ASP A O 1
ATOM 2036 N N . PRO A 1 258 ? 19.656 -13.078 12.398 1 92.75 258 PRO A N 1
ATOM 2037 C CA . PRO A 1 258 ? 20.703 -12.094 12.703 1 92.75 258 PRO A CA 1
ATOM 2038 C C . PRO A 1 258 ? 22.109 -12.68 12.594 1 92.75 258 PRO A C 1
ATOM 2040 O O . PRO A 1 258 ? 23.094 -11.93 12.562 1 92.75 258 PRO A O 1
ATOM 2043 N N . ASN A 1 259 ? 22.234 -13.922 12.547 1 94.31 259 ASN A N 1
ATOM 2044 C CA . ASN A 1 259 ? 23.531 -14.602 12.539 1 94.31 259 ASN A CA 1
ATOM 2045 C C . ASN A 1 259 ? 24.078 -14.75 11.125 1 94.31 259 ASN A C 1
ATOM 2047 O O . ASN A 1 259 ? 25.172 -15.273 10.93 1 94.31 259 ASN A O 1
ATOM 2051 N N . VAL A 1 260 ? 23.344 -14.352 10.133 1 93.31 260 VAL A N 1
ATOM 2052 C CA . VAL A 1 260 ? 23.812 -14.422 8.75 1 93.31 260 VAL A CA 1
ATOM 2053 C C . VAL A 1 260 ? 23.922 -13.016 8.172 1 93.31 260 VAL A C 1
ATOM 2055 O O . VAL A 1 260 ? 23.312 -12.07 8.688 1 93.31 260 VAL A O 1
ATOM 2058 N N . PRO A 1 261 ? 24.703 -12.859 7.145 1 91.38 261 PRO A N 1
ATOM 2059 C CA . PRO A 1 261 ? 24.875 -11.547 6.531 1 91.38 261 PRO A CA 1
ATOM 2060 C C . PRO A 1 261 ? 23.547 -10.93 6.086 1 91.38 261 PRO A C 1
ATOM 2062 O O . PRO A 1 261 ? 22.609 -11.664 5.746 1 91.38 261 PRO A O 1
ATOM 2065 N N . GLU A 1 262 ? 23.453 -9.602 6.031 1 88.12 262 GLU A N 1
ATOM 2066 C CA . GLU A 1 262 ? 22.234 -8.844 5.707 1 88.12 262 GLU A CA 1
ATOM 2067 C C . GLU A 1 262 ? 21.703 -9.227 4.332 1 88.12 262 GLU A C 1
ATOM 2069 O O . GLU A 1 262 ? 20.484 -9.367 4.152 1 88.12 262 GLU A O 1
ATOM 2074 N N . LEU A 1 263 ? 22.547 -9.367 3.439 1 88.25 263 LEU A N 1
ATOM 2075 C CA . LEU A 1 263 ? 22.141 -9.711 2.08 1 88.25 263 LEU A CA 1
ATOM 2076 C C . LEU A 1 263 ? 21.391 -11.031 2.061 1 88.25 263 LEU A C 1
ATOM 2078 O O . LEU A 1 263 ? 20.406 -11.18 1.322 1 88.25 263 LEU A O 1
ATOM 2082 N N . GLU A 1 264 ? 21.828 -11.938 2.9 1 90.62 264 GLU A N 1
ATOM 2083 C CA . GLU A 1 264 ? 21.203 -13.25 2.949 1 90.62 264 GLU A CA 1
ATOM 2084 C C . GLU A 1 264 ? 19.891 -13.203 3.732 1 90.62 264 GLU A C 1
ATOM 2086 O O . GLU A 1 264 ? 18.891 -13.812 3.33 1 90.62 264 GLU A O 1
ATOM 2091 N N . ARG A 1 265 ? 19.875 -12.492 4.785 1 93.56 265 ARG A N 1
ATOM 2092 C CA . ARG A 1 265 ? 18.688 -12.5 5.629 1 93.56 265 ARG A CA 1
ATOM 2093 C C . ARG A 1 265 ? 17.578 -11.672 5.004 1 93.56 265 ARG A C 1
ATOM 2095 O O . ARG A 1 265 ? 16.406 -11.789 5.398 1 93.56 265 ARG A O 1
ATOM 2102 N N . SER A 1 266 ? 17.922 -10.844 3.984 1 91.88 266 SER A N 1
ATOM 2103 C CA . SER A 1 266 ? 16.922 -10.016 3.312 1 91.88 266 SER A CA 1
ATOM 2104 C C . SER A 1 266 ? 16.531 -10.609 1.965 1 91.88 266 SER A C 1
ATOM 2106 O O . SER A 1 266 ? 15.648 -10.086 1.282 1 91.88 266 SER A O 1
ATOM 2108 N N . ALA A 1 267 ? 17.172 -11.695 1.598 1 92.94 267 ALA A N 1
ATOM 2109 C CA . ALA A 1 267 ? 17 -12.266 0.265 1 92.94 267 ALA A CA 1
ATOM 2110 C C . ALA A 1 267 ? 15.555 -12.695 0.027 1 92.94 267 ALA A C 1
ATOM 2112 O O . ALA A 1 267 ? 15.016 -12.5 -1.064 1 92.94 267 ALA A O 1
ATOM 2113 N N . PHE A 1 268 ? 14.961 -13.273 1.032 1 96.25 268 PHE A N 1
ATOM 2114 C CA . PHE A 1 268 ? 13.578 -13.719 0.907 1 96.25 268 PHE A CA 1
ATOM 2115 C C . PHE A 1 268 ? 12.648 -12.547 0.625 1 96.25 268 PHE A C 1
ATOM 2117 O O . PHE A 1 268 ? 11.812 -12.609 -0.277 1 96.25 268 PHE A O 1
ATOM 2124 N N . ASP A 1 269 ? 12.828 -11.531 1.337 1 94.56 269 ASP A N 1
ATOM 2125 C CA . ASP A 1 269 ? 11.992 -10.344 1.173 1 94.56 269 ASP A CA 1
ATOM 2126 C C . ASP A 1 269 ? 12.203 -9.703 -0.199 1 94.56 269 ASP A C 1
ATOM 2128 O O . ASP A 1 269 ? 11.258 -9.211 -0.811 1 94.56 269 ASP A O 1
ATOM 2132 N N . GLU A 1 270 ? 13.406 -9.742 -0.656 1 91.88 270 GLU A N 1
ATOM 2133 C CA . GLU A 1 270 ? 13.695 -9.234 -1.991 1 91.88 270 GLU A CA 1
ATOM 2134 C C . GLU A 1 270 ? 13.031 -10.086 -3.068 1 91.88 270 GLU A C 1
ATOM 2136 O O . GLU A 1 270 ? 12.547 -9.562 -4.07 1 91.88 270 GLU A O 1
ATOM 2141 N N . LEU A 1 271 ? 13.086 -11.336 -2.865 1 94.25 271 LEU A N 1
ATOM 2142 C CA . LEU A 1 271 ? 12.438 -12.266 -3.785 1 94.25 271 LEU A CA 1
ATOM 2143 C C . LEU A 1 271 ? 10.938 -11.992 -3.867 1 94.25 271 LEU A C 1
ATOM 2145 O O . LEU A 1 271 ? 10.383 -11.906 -4.961 1 94.25 271 LEU A O 1
ATOM 2149 N N . ILE A 1 272 ? 10.297 -11.766 -2.732 1 96.5 272 ILE A N 1
ATOM 2150 C CA . ILE A 1 272 ? 8.867 -11.5 -2.684 1 96.5 272 ILE A CA 1
ATOM 2151 C C . ILE A 1 272 ? 8.57 -10.125 -3.287 1 96.5 272 ILE A C 1
ATOM 2153 O O . ILE A 1 272 ? 7.555 -9.945 -3.965 1 96.5 272 ILE A O 1
ATOM 2157 N N . ARG A 1 273 ? 9.422 -9.227 -3.008 1 93.31 273 ARG A N 1
ATOM 2158 C CA . ARG A 1 273 ? 9.266 -7.902 -3.594 1 93.31 273 ARG A CA 1
ATOM 2159 C C . ARG A 1 273 ? 9.227 -7.977 -5.117 1 93.31 273 ARG A C 1
ATOM 2161 O O . ARG A 1 273 ? 8.328 -7.41 -5.746 1 93.31 273 ARG A O 1
ATOM 2168 N N . ALA A 1 274 ? 10.172 -8.68 -5.707 1 92.56 274 ALA A N 1
ATOM 2169 C CA . ALA A 1 274 ? 10.211 -8.836 -7.16 1 92.56 274 ALA A CA 1
ATOM 2170 C C . ALA A 1 274 ? 8.992 -9.586 -7.668 1 92.56 274 ALA A C 1
ATOM 2172 O O . ALA A 1 274 ? 8.438 -9.25 -8.719 1 92.56 274 ALA A O 1
ATOM 2173 N N . PHE A 1 275 ? 8.625 -10.57 -6.926 1 96 275 PHE A N 1
ATOM 2174 C CA . PHE A 1 275 ? 7.434 -11.344 -7.234 1 96 275 PHE A CA 1
ATOM 2175 C C . PHE A 1 275 ? 6.207 -10.445 -7.305 1 96 275 PHE A C 1
ATOM 2177 O O . PHE A 1 275 ? 5.457 -10.484 -8.281 1 96 275 PHE A O 1
ATOM 2184 N N . VAL A 1 276 ? 6.012 -9.594 -6.32 1 96.62 276 VAL A N 1
ATOM 2185 C CA . VAL A 1 276 ? 4.883 -8.68 -6.219 1 96.62 276 VAL A CA 1
ATOM 2186 C C . VAL A 1 276 ? 4.941 -7.656 -7.348 1 96.62 276 VAL A C 1
ATOM 2188 O O . VAL A 1 276 ? 3.924 -7.344 -7.969 1 96.62 276 VAL A O 1
ATOM 2191 N N . ASN A 1 277 ? 6.105 -7.184 -7.594 1 93.44 277 ASN A N 1
ATOM 2192 C CA . ASN A 1 277 ? 6.273 -6.199 -8.656 1 93.44 277 ASN A CA 1
ATOM 2193 C C . ASN A 1 277 ? 5.859 -6.758 -10.016 1 93.44 277 ASN A C 1
ATOM 2195 O O . ASN A 1 277 ? 5.238 -6.062 -10.82 1 93.44 277 ASN A O 1
ATOM 2199 N N . ASN A 1 278 ? 6.207 -7.988 -10.289 1 94.75 278 ASN A N 1
ATOM 2200 C CA . ASN A 1 278 ? 5.824 -8.617 -11.547 1 94.75 278 ASN A CA 1
ATOM 2201 C C . ASN A 1 278 ? 4.309 -8.766 -11.664 1 94.75 278 ASN A C 1
ATOM 2203 O O . ASN A 1 278 ? 3.729 -8.492 -12.711 1 94.75 278 ASN A O 1
ATOM 2207 N N . ALA A 1 279 ? 3.697 -9.195 -10.586 1 96.69 279 ALA A N 1
ATOM 2208 C CA . ALA A 1 279 ? 2.24 -9.305 -10.578 1 96.69 279 ALA A CA 1
ATOM 2209 C C . ALA A 1 279 ? 1.589 -7.941 -10.82 1 96.69 279 ALA A C 1
ATOM 2211 O O . ALA A 1 279 ? 0.651 -7.828 -11.609 1 96.69 279 ALA A O 1
ATOM 2212 N N . ARG A 1 280 ? 2.133 -6.93 -10.172 1 95.31 280 ARG A N 1
ATOM 2213 C CA . ARG A 1 280 ? 1.607 -5.574 -10.305 1 95.31 280 ARG A CA 1
ATOM 2214 C C . ARG A 1 280 ? 1.71 -5.09 -11.75 1 95.31 280 ARG A C 1
ATOM 2216 O O . ARG A 1 280 ? 0.795 -4.438 -12.258 1 95.31 280 ARG A O 1
ATOM 2223 N N . ILE A 1 281 ? 2.811 -5.355 -12.344 1 93.38 281 ILE A N 1
ATOM 2224 C CA . ILE A 1 281 ? 3.01 -4.926 -13.727 1 93.38 281 ILE A CA 1
ATOM 2225 C C . ILE A 1 281 ? 1.951 -5.562 -14.625 1 93.38 281 ILE A C 1
ATOM 2227 O O . ILE A 1 281 ? 1.376 -4.895 -15.484 1 93.38 281 ILE A O 1
ATOM 2231 N N . LEU A 1 282 ? 1.696 -6.809 -14.43 1 95.81 282 LEU A N 1
ATOM 2232 C CA . LEU A 1 282 ? 0.696 -7.5 -15.234 1 95.81 282 LEU A CA 1
ATOM 2233 C C . LEU A 1 282 ? -0.697 -6.938 -14.969 1 95.81 282 LEU A C 1
ATOM 2235 O O . LEU A 1 282 ? -1.46 -6.695 -15.906 1 95.81 282 LEU A O 1
ATOM 2239 N N . VAL A 1 283 ? -1.034 -6.719 -13.766 1 96.69 283 VAL A N 1
ATOM 2240 C CA . VAL A 1 283 ? -2.34 -6.18 -13.398 1 96.69 283 VAL A CA 1
ATOM 2241 C C . VAL A 1 283 ? -2.498 -4.773 -13.977 1 96.69 283 VAL A C 1
ATOM 2243 O O . VAL A 1 283 ? -3.559 -4.43 -14.5 1 96.69 283 VAL A O 1
ATOM 2246 N N . ARG A 1 284 ? -1.451 -3.967 -13.898 1 94.44 284 ARG A N 1
ATOM 2247 C CA . ARG A 1 284 ? -1.494 -2.596 -14.398 1 94.44 284 ARG A CA 1
ATOM 2248 C C . ARG A 1 284 ? -1.676 -2.568 -15.914 1 94.44 284 ARG A C 1
ATOM 2250 O O . ARG A 1 284 ? -2.146 -1.573 -16.469 1 94.44 284 ARG A O 1
ATOM 2257 N N . ASN A 1 285 ? -1.277 -3.615 -16.562 1 94.12 285 ASN A N 1
ATOM 2258 C CA . ASN A 1 285 ? -1.397 -3.682 -18.016 1 94.12 285 ASN A CA 1
ATOM 2259 C C . ASN A 1 285 ? -2.611 -4.504 -18.438 1 94.12 285 ASN A C 1
ATOM 2261 O O . ASN A 1 285 ? -2.729 -4.887 -19.609 1 94.12 285 ASN A O 1
ATOM 2265 N N . SER A 1 286 ? -3.436 -4.836 -17.5 1 96 286 SER A N 1
ATOM 2266 C CA . SER A 1 286 ? -4.676 -5.527 -17.844 1 96 286 SER A CA 1
ATOM 2267 C C . SER A 1 286 ? -5.633 -4.605 -18.578 1 96 286 SER A C 1
ATOM 2269 O O . SER A 1 286 ? -5.555 -3.381 -18.453 1 96 286 SER A O 1
ATOM 2271 N N . ILE A 1 287 ? -6.445 -5.176 -19.391 1 95 287 ILE A N 1
ATOM 2272 C CA . ILE A 1 287 ? -7.453 -4.406 -20.109 1 95 287 ILE A CA 1
ATOM 2273 C C . ILE A 1 287 ? -8.852 -4.812 -19.641 1 95 287 ILE A C 1
ATOM 2275 O O . ILE A 1 287 ? -9.008 -5.824 -18.953 1 95 287 ILE A O 1
ATOM 2279 N N . ASP A 1 288 ? -9.805 -4.016 -19.969 1 90.75 288 ASP A N 1
ATOM 2280 C CA . ASP A 1 288 ? -11.172 -4.266 -19.531 1 90.75 288 ASP A CA 1
ATOM 2281 C C . ASP A 1 288 ? -11.734 -5.531 -20.172 1 90.75 288 ASP A C 1
ATOM 2283 O O . ASP A 1 288 ? -11.141 -6.074 -21.109 1 90.75 288 ASP A O 1
ATOM 2287 N N . GLY A 1 289 ? -12.812 -6.031 -19.547 1 84.38 289 GLY A N 1
ATOM 2288 C CA . GLY A 1 289 ? -13.484 -7.188 -20.125 1 84.38 289 GLY A CA 1
ATOM 2289 C C . GLY A 1 289 ? -13.5 -8.391 -19.203 1 84.38 289 GLY A C 1
ATOM 2290 O O . GLY A 1 289 ? -13.82 -9.5 -19.625 1 84.38 289 GLY A O 1
ATOM 2291 N N . TRP A 1 290 ? -13.047 -8.07 -18.031 1 82.19 290 TRP A N 1
ATOM 2292 C CA . TRP A 1 290 ? -13.109 -9.164 -17.078 1 82.19 290 TRP A CA 1
ATOM 2293 C C . TRP A 1 290 ? -14.547 -9.438 -16.656 1 82.19 290 TRP A C 1
ATOM 2295 O O . TRP A 1 290 ? -15.336 -8.508 -16.484 1 82.19 290 TRP A O 1
ATOM 2305 N N . GLN A 1 291 ? -15.172 -10.602 -16.812 1 67.44 291 GLN A N 1
ATOM 2306 C CA . GLN A 1 291 ? -16.547 -10.969 -16.531 1 67.44 291 GLN A CA 1
ATOM 2307 C C . GLN A 1 291 ? -16.656 -11.703 -15.195 1 67.44 291 GLN A C 1
ATOM 2309 O O . GLN A 1 291 ? -15.727 -12.391 -14.781 1 67.44 291 GLN A O 1
ATOM 2314 N N . MET B 1 1 ? 63.719 -18.328 1.446 1 28.36 1 MET B N 1
ATOM 2315 C CA . MET B 1 1 ? 62.906 -17.156 1.149 1 28.36 1 MET B CA 1
ATOM 2316 C C . MET B 1 1 ? 61.562 -17.562 0.521 1 28.36 1 MET B C 1
ATOM 2318 O O . MET B 1 1 ? 61.438 -17.625 -0.704 1 28.36 1 MET B O 1
ATOM 2322 N N . ASP B 1 2 ? 60.938 -18.594 1.045 1 32.09 2 ASP B N 1
ATOM 2323 C CA . ASP B 1 2 ? 59.781 -19.312 0.521 1 32.09 2 ASP B CA 1
ATOM 2324 C C . ASP B 1 2 ? 58.531 -18.438 0.502 1 32.09 2 ASP B C 1
ATOM 2326 O O . ASP B 1 2 ? 58.156 -17.859 1.528 1 32.09 2 ASP B O 1
ATOM 2330 N N . GLN B 1 3 ? 58.312 -17.75 -0.683 1 30.23 3 GLN B N 1
ATOM 2331 C CA . GLN B 1 3 ? 57.188 -16.891 -1 1 30.23 3 GLN B CA 1
ATOM 2332 C C . GLN B 1 3 ? 55.875 -17.578 -0.731 1 30.23 3 GLN B C 1
ATOM 2334 O O . GLN B 1 3 ? 55.594 -18.641 -1.305 1 30.23 3 GLN B O 1
ATOM 2339 N N . HIS B 1 4 ? 55.281 -17.422 0.448 1 29.22 4 HIS B N 1
ATOM 2340 C CA . HIS B 1 4 ? 53.938 -17.828 0.85 1 29.22 4 HIS B CA 1
ATOM 2341 C C . HIS B 1 4 ? 52.875 -17.172 -0.03 1 29.22 4 HIS B C 1
ATOM 2343 O O . HIS B 1 4 ? 52.688 -15.945 0.012 1 29.22 4 HIS B O 1
ATOM 2349 N N . LYS B 1 5 ? 52.75 -17.641 -1.283 1 34.59 5 LYS B N 1
ATOM 2350 C CA . LYS B 1 5 ? 51.656 -17.062 -2.082 1 34.59 5 LYS B CA 1
ATOM 2351 C C . LYS B 1 5 ? 50.344 -17.094 -1.312 1 34.59 5 LYS B C 1
ATOM 2353 O O . LYS B 1 5 ? 49.969 -18.125 -0.742 1 34.59 5 LYS B O 1
ATOM 2358 N N . PRO B 1 6 ? 49.781 -15.883 -0.984 1 34.06 6 PRO B N 1
ATOM 2359 C CA . PRO B 1 6 ? 48.469 -15.844 -0.356 1 34.06 6 PRO B CA 1
ATOM 2360 C C . PRO B 1 6 ? 47.438 -16.641 -1.14 1 34.06 6 PRO B C 1
ATOM 2362 O O . PRO B 1 6 ? 47.438 -16.641 -2.373 1 34.06 6 PRO B O 1
ATOM 2365 N N . ASN B 1 7 ? 47.156 -17.875 -0.753 1 31.44 7 ASN B N 1
ATOM 2366 C CA . ASN B 1 7 ? 46.062 -18.641 -1.325 1 31.44 7 ASN B CA 1
ATOM 2367 C C . ASN B 1 7 ? 44.781 -17.812 -1.417 1 31.44 7 ASN B C 1
ATOM 2369 O O . ASN B 1 7 ? 44.219 -17.422 -0.395 1 31.44 7 ASN B O 1
ATOM 2373 N N . GLY B 1 8 ? 44.719 -16.859 -2.357 1 31.88 8 GLY B N 1
ATOM 2374 C CA . GLY B 1 8 ? 43.469 -16.188 -2.68 1 31.88 8 GLY B CA 1
ATOM 2375 C C . GLY B 1 8 ? 42.281 -17.125 -2.701 1 31.88 8 GLY B C 1
ATOM 2376 O O . GLY B 1 8 ? 42.156 -17.984 -3.578 1 31.88 8 GLY B O 1
ATOM 2377 N N . SER B 1 9 ? 41.844 -17.641 -1.558 1 33.38 9 SER B N 1
ATOM 2378 C CA . SER B 1 9 ? 40.625 -18.438 -1.519 1 33.38 9 SER B CA 1
ATOM 2379 C C . SER B 1 9 ? 39.5 -17.766 -2.324 1 33.38 9 SER B C 1
ATOM 2381 O O . SER B 1 9 ? 39.156 -16.609 -2.08 1 33.38 9 SER B O 1
ATOM 2383 N N . GLN B 1 10 ? 39.438 -17.953 -3.586 1 33.38 10 GLN B N 1
ATOM 2384 C CA . GLN B 1 10 ? 38.281 -17.672 -4.426 1 33.38 10 GLN B CA 1
ATOM 2385 C C . GLN B 1 10 ? 37 -18 -3.699 1 33.38 10 GLN B C 1
ATOM 2387 O O . GLN B 1 10 ? 36.719 -19.156 -3.363 1 33.38 10 GLN B O 1
ATOM 2392 N N . GLN B 1 11 ? 36.562 -17.172 -2.74 1 34.59 11 GLN B N 1
ATOM 2393 C CA . GLN B 1 11 ? 35.219 -17.375 -2.178 1 34.59 11 GLN B CA 1
ATOM 2394 C C . GLN B 1 11 ? 34.219 -17.719 -3.27 1 34.59 11 GLN B C 1
ATOM 2396 O O . GLN B 1 11 ? 33.969 -16.906 -4.168 1 34.59 11 GLN B O 1
ATOM 2401 N N . HIS B 1 12 ? 34.094 -18.906 -3.752 1 35.5 12 HIS B N 1
ATOM 2402 C CA . HIS B 1 12 ? 33.062 -19.438 -4.621 1 35.5 12 HIS B CA 1
ATOM 2403 C C . HIS B 1 12 ? 31.688 -18.875 -4.238 1 35.5 12 HIS B C 1
ATOM 2405 O O . HIS B 1 12 ? 31.359 -18.766 -3.051 1 35.5 12 HIS B O 1
ATOM 2411 N N . PRO B 1 13 ? 31.172 -17.969 -5.027 1 42.59 13 PRO B N 1
ATOM 2412 C CA . PRO B 1 13 ? 29.797 -17.578 -4.695 1 42.59 13 PRO B CA 1
ATOM 2413 C C . PRO B 1 13 ? 28.953 -18.734 -4.191 1 42.59 13 PRO B C 1
ATOM 2415 O O . PRO B 1 13 ? 29.047 -19.844 -4.719 1 42.59 13 PRO B O 1
ATOM 2418 N N . GLN B 1 14 ? 28.672 -18.891 -3.033 1 47.69 14 GLN B N 1
ATOM 2419 C CA . GLN B 1 14 ? 27.844 -19.969 -2.51 1 47.69 14 GLN B CA 1
ATOM 2420 C C . GLN B 1 14 ? 26.625 -20.219 -3.396 1 47.69 14 GLN B C 1
ATOM 2422 O O . GLN B 1 14 ? 25.938 -19.266 -3.797 1 47.69 14 GLN B O 1
ATOM 2427 N N . PRO B 1 15 ? 26.453 -21.312 -4.047 1 51.12 15 PRO B N 1
ATOM 2428 C CA . PRO B 1 15 ? 25.422 -21.734 -5 1 51.12 15 PRO B CA 1
ATOM 2429 C C . PRO B 1 15 ? 24.031 -21.234 -4.625 1 51.12 15 PRO B C 1
ATOM 2431 O O . PRO B 1 15 ? 23.188 -21 -5.5 1 51.12 15 PRO B O 1
ATOM 2434 N N . ASN B 1 16 ? 23.672 -21.078 -3.4 1 57.19 16 ASN B N 1
ATOM 2435 C CA . ASN B 1 16 ? 22.281 -20.75 -3.078 1 57.19 16 ASN B CA 1
ATOM 2436 C C . ASN B 1 16 ? 22.109 -19.266 -2.785 1 57.19 16 ASN B C 1
ATOM 2438 O O . ASN B 1 16 ? 21.156 -18.859 -2.121 1 57.19 16 ASN B O 1
ATOM 2442 N N . ALA B 1 17 ? 23.156 -18.469 -3.254 1 63.28 17 ALA B N 1
ATOM 2443 C CA . ALA B 1 17 ? 23.016 -17.031 -3.006 1 63.28 17 ALA B CA 1
ATOM 2444 C C . ALA B 1 17 ? 22.094 -16.391 -4.035 1 63.28 17 ALA B C 1
ATOM 2446 O O . ALA B 1 17 ? 22.25 -16.594 -5.238 1 63.28 17 ALA B O 1
ATOM 2447 N N . LEU B 1 18 ? 20.969 -15.875 -3.617 1 71.25 18 LEU B N 1
ATOM 2448 C CA . LEU B 1 18 ? 20.062 -15.156 -4.504 1 71.25 18 LEU B CA 1
ATOM 2449 C C . LEU B 1 18 ? 20.797 -14.047 -5.242 1 71.25 18 LEU B C 1
ATOM 2451 O O . LEU B 1 18 ? 21.375 -13.148 -4.617 1 71.25 18 LEU B O 1
ATOM 2455 N N . PRO B 1 19 ? 20.938 -14.227 -6.57 1 70.75 19 PRO B N 1
ATOM 2456 C CA . PRO B 1 19 ? 21.547 -13.109 -7.305 1 70.75 19 PRO B CA 1
ATOM 2457 C C . PRO B 1 19 ? 20.734 -11.82 -7.199 1 70.75 19 PRO B C 1
ATOM 2459 O O . PRO B 1 19 ? 19.594 -11.844 -6.719 1 70.75 19 PRO B O 1
ATOM 2462 N N . ALA B 1 20 ? 21.438 -10.711 -7.488 1 69.31 20 ALA B N 1
ATOM 2463 C CA . ALA B 1 20 ? 20.688 -9.453 -7.566 1 69.31 20 ALA B CA 1
ATOM 2464 C C . ALA B 1 20 ? 19.531 -9.555 -8.555 1 69.31 20 ALA B C 1
ATOM 2466 O O . ALA B 1 20 ? 19.719 -9.961 -9.703 1 69.31 20 ALA B O 1
ATOM 2467 N N . LEU B 1 21 ? 18.391 -9.43 -8.094 1 77.44 21 LEU B N 1
ATOM 2468 C CA . LEU B 1 21 ? 17.203 -9.539 -8.922 1 77.44 21 LEU B CA 1
ATOM 2469 C C . LEU B 1 21 ? 16.844 -8.188 -9.539 1 77.44 21 LEU B C 1
ATOM 2471 O O . LEU B 1 21 ? 17.016 -7.148 -8.906 1 77.44 21 LEU B O 1
ATOM 2475 N N . SER B 1 22 ? 16.359 -8.273 -10.852 1 77.81 22 SER B N 1
ATOM 2476 C CA . SER B 1 22 ? 15.688 -7.098 -11.398 1 77.81 22 SER B CA 1
ATOM 2477 C C . SER B 1 22 ? 14.469 -6.727 -10.562 1 77.81 22 SER B C 1
ATOM 2479 O O . SER B 1 22 ? 13.852 -7.594 -9.938 1 77.81 22 SER B O 1
ATOM 2481 N N . LEU B 1 23 ? 14.133 -5.531 -10.562 1 73.69 23 LEU B N 1
ATOM 2482 C CA . LEU B 1 23 ? 12.992 -5.051 -9.797 1 73.69 23 LEU B CA 1
ATOM 2483 C C . LEU B 1 23 ? 11.688 -5.617 -10.344 1 73.69 23 LEU B C 1
ATOM 2485 O O . LEU B 1 23 ? 10.695 -5.723 -9.625 1 73.69 23 LEU B O 1
ATOM 2489 N N . SER B 1 24 ? 11.711 -5.867 -11.625 1 78.62 24 SER B N 1
ATOM 2490 C CA . SER B 1 24 ? 10.578 -6.453 -12.344 1 78.62 24 SER B CA 1
ATOM 2491 C C . SER B 1 24 ? 10.984 -6.926 -13.734 1 78.62 24 SER B C 1
ATOM 2493 O O . SER B 1 24 ? 12.141 -6.762 -14.141 1 78.62 24 SER B O 1
ATOM 2495 N N . ILE B 1 25 ? 10.094 -7.477 -14.352 1 77.25 25 ILE B N 1
ATOM 2496 C CA . ILE B 1 25 ? 10.336 -7.953 -15.711 1 77.25 25 ILE B CA 1
ATOM 2497 C C . ILE B 1 25 ? 10.594 -6.77 -16.641 1 77.25 25 ILE B C 1
ATOM 2499 O O . ILE B 1 25 ? 11.109 -6.941 -17.75 1 77.25 25 ILE B O 1
ATOM 2503 N N . LEU B 1 26 ? 10.094 -5.586 -16.25 1 74.81 26 LEU B N 1
ATOM 2504 C CA . LEU B 1 26 ? 10.359 -4.383 -17.016 1 74.81 26 LEU B CA 1
ATOM 2505 C C . LEU B 1 26 ? 11.656 -3.713 -16.578 1 74.81 26 LEU B C 1
ATOM 2507 O O . LEU B 1 26 ? 12.117 -2.762 -17.203 1 74.81 26 LEU B O 1
ATOM 2511 N N . GLY B 1 27 ? 12.211 -4.207 -15.555 1 69.25 27 GLY B N 1
ATOM 2512 C CA . GLY B 1 27 ? 13.414 -3.607 -15.008 1 69.25 27 GLY B CA 1
ATOM 2513 C C . GLY B 1 27 ? 13.141 -2.396 -14.133 1 69.25 27 GLY B C 1
ATOM 2514 O O . GLY B 1 27 ? 14.07 -1.75 -13.648 1 69.25 27 GLY B O 1
ATOM 2515 N N . VAL B 1 28 ? 11.844 -2.031 -14.07 1 69.81 28 VAL B N 1
ATOM 2516 C CA . VAL B 1 28 ? 11.492 -0.853 -13.281 1 69.81 28 VAL B CA 1
ATOM 2517 C C . VAL B 1 28 ? 10.57 -1.255 -12.133 1 69.81 28 VAL B C 1
ATOM 2519 O O . VAL B 1 28 ? 9.883 -2.273 -12.203 1 69.81 28 VAL B O 1
ATOM 2522 N N . GLU B 1 29 ? 10.773 -0.504 -11.023 1 72.88 29 GLU B N 1
ATOM 2523 C CA . GLU B 1 29 ? 9.852 -0.689 -9.906 1 72.88 29 GLU B CA 1
ATOM 2524 C C . GLU B 1 29 ? 8.531 0.037 -10.156 1 72.88 29 GLU B C 1
ATOM 2526 O O . GLU B 1 29 ? 8.523 1.226 -10.484 1 72.88 29 GLU B O 1
ATOM 2531 N N . PRO B 1 30 ? 7.492 -0.835 -10.102 1 71.5 30 PRO B N 1
ATOM 2532 C CA . PRO B 1 30 ? 6.215 -0.124 -10.211 1 71.5 30 PRO B CA 1
ATOM 2533 C C . PRO B 1 30 ? 6.047 0.962 -9.156 1 71.5 30 PRO B C 1
ATOM 2535 O O . PRO B 1 30 ? 6.559 0.825 -8.039 1 71.5 30 PRO B O 1
ATOM 2538 N N . LEU B 1 31 ? 5.418 2.051 -9.477 1 75.25 31 LEU B N 1
ATOM 2539 C CA . LEU B 1 31 ? 5.176 3.172 -8.578 1 75.25 31 LEU B CA 1
ATOM 2540 C C . LEU B 1 31 ? 4.379 2.727 -7.355 1 75.25 31 LEU B C 1
ATOM 2542 O O . LEU B 1 31 ? 3.479 1.891 -7.469 1 75.25 31 LEU B O 1
ATOM 2546 N N . ASP B 1 32 ? 4.781 3.191 -6.258 1 87.44 32 ASP B N 1
ATOM 2547 C CA . ASP B 1 32 ? 3.988 2.996 -5.051 1 87.44 32 ASP B CA 1
ATOM 2548 C C . ASP B 1 32 ? 2.629 3.682 -5.168 1 87.44 32 ASP B C 1
ATOM 2550 O O . ASP B 1 32 ? 2.543 4.91 -5.129 1 87.44 32 ASP B O 1
ATOM 2554 N N . GLU B 1 33 ? 1.661 2.932 -5.348 1 93.44 33 GLU B N 1
ATOM 2555 C CA . GLU B 1 33 ? 0.32 3.445 -5.613 1 93.44 33 GLU B CA 1
ATOM 2556 C C . GLU B 1 33 ? -0.196 4.27 -4.438 1 93.44 33 GLU B C 1
ATOM 2558 O O . GLU B 1 33 ? -0.933 5.238 -4.629 1 93.44 33 GLU B O 1
ATOM 2563 N N . PHE B 1 34 ? 0.172 3.863 -3.252 1 96.19 34 PHE B N 1
ATOM 2564 C CA . PHE B 1 34 ? -0.274 4.547 -2.045 1 96.19 34 PHE B CA 1
ATOM 2565 C C . PHE B 1 34 ? 0.269 5.973 -1.998 1 96.19 34 PHE B C 1
ATOM 2567 O O . PHE B 1 34 ? -0.499 6.93 -1.905 1 96.19 34 PHE B O 1
ATOM 2574 N N . ILE B 1 35 ? 1.515 6.145 -2.107 1 95.56 35 ILE B N 1
ATOM 2575 C CA . ILE B 1 35 ? 2.16 7.449 -2.061 1 95.56 35 ILE B CA 1
ATOM 2576 C C . ILE B 1 35 ? 1.725 8.281 -3.262 1 95.56 35 ILE B C 1
ATOM 2578 O O . ILE B 1 35 ? 1.463 9.484 -3.133 1 95.56 35 ILE B O 1
ATOM 2582 N N . LYS B 1 36 ? 1.632 7.641 -4.379 1 96.44 36 LYS B N 1
ATOM 2583 C CA . LYS B 1 36 ? 1.21 8.344 -5.586 1 96.44 36 LYS B CA 1
ATOM 2584 C C . LYS B 1 36 ? -0.2 8.906 -5.426 1 96.44 36 LYS B C 1
ATOM 2586 O O . LYS B 1 36 ? -0.485 10.023 -5.879 1 96.44 36 LYS B O 1
ATOM 2591 N N . GLU B 1 37 ? -1.059 8.117 -4.832 1 98.06 37 GLU B N 1
ATOM 2592 C CA . GLU B 1 37 ? -2.436 8.562 -4.629 1 98.06 37 GLU B CA 1
ATOM 2593 C C . GLU B 1 37 ? -2.488 9.82 -3.771 1 98.06 37 GLU B C 1
ATOM 2595 O O . GLU B 1 37 ? -3.225 10.758 -4.082 1 98.06 37 GLU B O 1
ATOM 2600 N N . ILE B 1 38 ? -1.716 9.844 -2.768 1 98.38 38 ILE B N 1
ATOM 2601 C CA . ILE B 1 38 ? -1.683 11.008 -1.888 1 98.38 38 ILE B CA 1
ATOM 2602 C C . ILE B 1 38 ? -1.063 12.195 -2.623 1 98.38 38 ILE B C 1
ATOM 2604 O O . ILE B 1 38 ? -1.57 13.32 -2.543 1 98.38 38 ILE B O 1
ATOM 2608 N N . ALA B 1 39 ? 0.014 11.953 -3.332 1 98.31 39 ALA B N 1
ATOM 2609 C CA . ALA B 1 39 ? 0.652 13.008 -4.109 1 98.31 39 ALA B CA 1
ATOM 2610 C C . ALA B 1 39 ? -0.316 13.602 -5.133 1 98.31 39 ALA B C 1
ATOM 2612 O O . ALA B 1 39 ? -0.412 14.82 -5.273 1 98.31 39 ALA B O 1
ATOM 2613 N N . ASP B 1 40 ? -1.001 12.742 -5.848 1 98.38 40 ASP B N 1
ATOM 2614 C CA . ASP B 1 40 ? -1.979 13.18 -6.84 1 98.38 40 ASP B CA 1
ATOM 2615 C C . ASP B 1 40 ? -3.086 14.008 -6.195 1 98.38 40 ASP B C 1
ATOM 2617 O O . ASP B 1 40 ? -3.504 15.031 -6.746 1 98.38 40 ASP B O 1
ATOM 2621 N N . PHE B 1 41 ? -3.531 13.57 -5.109 1 98.56 41 PHE B N 1
ATOM 2622 C CA . PHE B 1 41 ? -4.594 14.25 -4.379 1 98.56 41 PHE B CA 1
ATOM 2623 C C . PHE B 1 41 ? -4.152 15.656 -3.977 1 98.56 41 PHE B C 1
ATOM 2625 O O . PHE B 1 41 ? -4.848 16.641 -4.262 1 98.56 41 PHE B O 1
ATOM 2632 N N . VAL B 1 42 ? -3.016 15.758 -3.297 1 98.69 42 VAL B N 1
ATOM 2633 C CA . VAL B 1 42 ? -2.5 17.031 -2.826 1 98.69 42 VAL B CA 1
ATOM 2634 C C . VAL B 1 42 ? -2.271 17.969 -4.012 1 98.69 42 VAL B C 1
ATOM 2636 O O . VAL B 1 42 ? -2.688 19.125 -3.988 1 98.69 42 VAL B O 1
ATOM 2639 N N . HIS B 1 43 ? -1.635 17.453 -4.988 1 98.56 43 HIS B N 1
ATOM 2640 C CA . HIS B 1 43 ? -1.353 18.219 -6.191 1 98.56 43 HIS B CA 1
ATOM 2641 C C . HIS B 1 43 ? -2.637 18.75 -6.824 1 98.56 43 HIS B C 1
ATOM 2643 O O . HIS B 1 43 ? -2.711 19.906 -7.223 1 98.56 43 HIS B O 1
ATOM 2649 N N . HIS B 1 44 ? -3.592 17.891 -6.949 1 98.19 44 HIS B N 1
ATOM 2650 C CA . HIS B 1 44 ? -4.879 18.266 -7.535 1 98.19 44 HIS B CA 1
ATOM 2651 C C . HIS B 1 44 ? -5.543 19.375 -6.746 1 98.19 44 HIS B C 1
ATOM 2653 O O . HIS B 1 44 ? -6.078 20.328 -7.336 1 98.19 44 HIS B O 1
ATOM 2659 N N . MET B 1 45 ? -5.559 19.266 -5.426 1 97.5 45 MET B N 1
ATOM 2660 C CA . MET B 1 45 ? -6.168 20.281 -4.582 1 97.5 45 MET B CA 1
ATOM 2661 C C . MET B 1 45 ? -5.492 21.641 -4.789 1 97.5 45 MET B C 1
ATOM 2663 O O . MET B 1 45 ? -6.168 22.656 -4.934 1 97.5 45 MET B O 1
ATOM 2667 N N . ILE B 1 46 ? -4.211 21.656 -4.805 1 96.56 46 ILE B N 1
ATOM 2668 C CA . ILE B 1 46 ? -3.441 22.891 -4.965 1 96.56 46 ILE B CA 1
ATOM 2669 C C . ILE B 1 46 ? -3.707 23.484 -6.344 1 96.56 46 ILE B C 1
ATOM 2671 O O . ILE B 1 46 ? -4.027 24.672 -6.465 1 96.56 46 ILE B O 1
ATOM 2675 N N . LYS B 1 47 ? -3.609 22.703 -7.355 1 95.38 47 LYS B N 1
ATOM 2676 C CA . LYS B 1 47 ? -3.771 2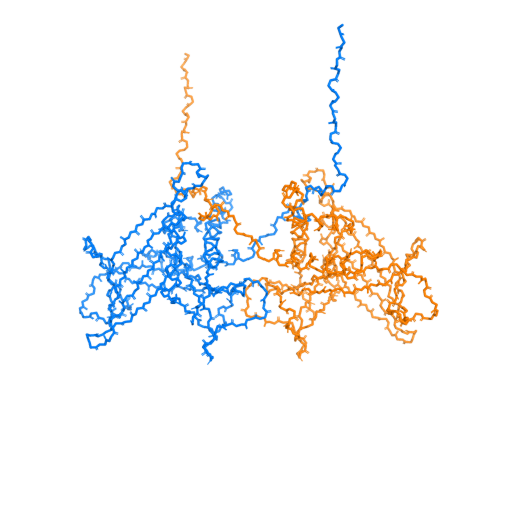3.156 -8.734 1 95.38 47 LYS B CA 1
ATOM 2677 C C . LYS B 1 47 ? -5.172 23.719 -8.961 1 95.38 47 LYS B C 1
ATOM 2679 O O . LYS B 1 47 ? -5.332 24.781 -9.562 1 95.38 47 LYS B O 1
ATOM 2684 N N . THR B 1 48 ? -6.176 22.984 -8.523 1 96.44 48 THR B N 1
ATOM 2685 C CA . THR B 1 48 ? -7.562 23.406 -8.695 1 96.44 48 THR B CA 1
ATOM 2686 C C . THR B 1 48 ? -7.828 24.734 -7.988 1 96.44 48 THR B C 1
ATOM 2688 O O . THR B 1 48 ? -8.43 25.641 -8.562 1 96.44 48 THR B O 1
ATOM 2691 N N . ARG B 1 49 ? -7.332 24.875 -6.781 1 94.88 49 ARG B N 1
ATOM 2692 C CA . ARG B 1 49 ? -7.535 26.094 -6.023 1 94.88 49 ARG B CA 1
ATOM 2693 C C . ARG B 1 49 ? -6.844 27.281 -6.695 1 94.88 49 ARG B C 1
ATOM 2695 O O . ARG B 1 49 ? -7.414 28.375 -6.793 1 94.88 49 ARG B O 1
ATOM 2702 N N . ARG B 1 50 ? -5.68 27.094 -7.18 1 92 50 ARG B N 1
ATOM 2703 C CA . ARG B 1 50 ? -4.922 28.156 -7.84 1 92 50 ARG B CA 1
ATOM 2704 C C . ARG B 1 50 ? -5.586 28.578 -9.148 1 92 50 ARG B C 1
ATOM 2706 O O . ARG B 1 50 ? -5.539 29.75 -9.523 1 92 50 ARG B O 1
ATOM 2713 N N . THR B 1 51 ? -6.152 27.625 -9.773 1 92.12 51 THR B N 1
ATOM 2714 C CA . THR B 1 51 ? -6.848 27.906 -11.023 1 92.12 51 THR B CA 1
ATOM 2715 C C . THR B 1 51 ? -8.125 28.703 -10.758 1 92.12 51 THR B C 1
ATOM 2717 O O . THR B 1 51 ? -8.398 29.703 -11.438 1 92.12 51 THR B O 1
ATOM 2720 N N . ASP B 1 52 ? -8.836 28.312 -9.758 1 93.12 52 ASP B N 1
ATOM 2721 C CA . ASP B 1 52 ? -10.125 28.922 -9.438 1 93.12 52 ASP B CA 1
ATOM 2722 C C . ASP B 1 52 ? -9.93 30.297 -8.789 1 93.12 52 ASP B C 1
ATOM 2724 O O . ASP B 1 52 ? -10.797 31.156 -8.891 1 93.12 52 ASP B O 1
ATOM 2728 N N . HIS B 1 53 ? -8.812 30.438 -8.102 1 92.31 53 HIS B N 1
ATOM 2729 C CA . HIS B 1 53 ? -8.508 31.672 -7.391 1 92.31 53 HIS B CA 1
ATOM 2730 C C . HIS B 1 53 ? -7.078 32.125 -7.676 1 92.31 53 HIS B C 1
ATOM 2732 O O . HIS B 1 53 ? -6.242 32.156 -6.77 1 92.31 53 HIS B O 1
ATOM 2738 N N . PRO B 1 54 ? -6.82 32.594 -8.867 1 88.12 54 PRO B N 1
ATOM 2739 C CA . PRO B 1 54 ? -5.453 32.906 -9.281 1 88.12 54 PRO B CA 1
ATOM 2740 C C . PRO B 1 54 ? -4.852 34.062 -8.484 1 88.12 54 PRO B C 1
ATOM 2742 O O . PRO B 1 54 ? -3.633 34.156 -8.32 1 88.12 54 PRO B O 1
ATOM 2745 N N . ASP B 1 55 ? -5.648 34.906 -7.957 1 84.94 55 ASP B N 1
ATOM 2746 C CA . ASP B 1 55 ? -5.156 36.062 -7.242 1 84.94 55 ASP B CA 1
ATOM 2747 C C . ASP B 1 55 ? -5.102 35.812 -5.738 1 84.94 55 ASP B C 1
ATOM 2749 O O . ASP B 1 55 ? -4.801 36.719 -4.957 1 84.94 55 ASP B O 1
ATOM 2753 N N . GLU B 1 56 ? -5.398 34.594 -5.441 1 78.94 56 GLU B N 1
ATOM 2754 C CA . GLU B 1 56 ? -5.414 34.25 -4.02 1 78.94 56 GLU B CA 1
ATOM 2755 C C . GLU B 1 56 ? -4.027 34.375 -3.402 1 78.94 56 GLU B C 1
ATOM 2757 O O . GLU B 1 56 ? -3.047 33.875 -3.945 1 78.94 56 GLU B O 1
ATOM 2762 N N . VAL B 1 57 ? -4.004 35.094 -2.297 1 80.12 57 VAL B N 1
ATOM 2763 C CA . VAL B 1 57 ? -2.744 35.312 -1.598 1 80.12 57 VAL B CA 1
ATOM 2764 C C . VAL B 1 57 ? -2.615 34.344 -0.433 1 80.12 57 VAL B C 1
ATOM 2766 O O . VAL B 1 57 ? -1.677 34.438 0.362 1 80.12 57 VAL B O 1
ATOM 2769 N N . GLY B 1 58 ? -3.324 33.406 -0.336 1 89.94 58 GLY B N 1
ATOM 2770 C CA . GLY B 1 58 ? -3.303 32.469 0.789 1 89.94 58 GLY B CA 1
ATOM 2771 C C . GLY B 1 58 ? -2.16 31.484 0.724 1 89.94 58 GLY B C 1
ATOM 2772 O O . GLY B 1 58 ? -1.526 31.328 -0.321 1 89.94 58 GLY B O 1
ATOM 2773 N N . SER B 1 59 ? -1.795 30.969 1.926 1 94.88 59 SER B N 1
ATOM 2774 C CA . SER B 1 59 ? -0.75 29.953 2.059 1 94.88 59 SER B CA 1
ATOM 2775 C C . SER B 1 59 ? -1.343 28.547 2.156 1 94.88 59 SER B C 1
ATOM 2777 O O . SER B 1 59 ? -2.24 28.312 2.965 1 94.88 59 SER B O 1
ATOM 2779 N N . PHE B 1 60 ? -0.81 27.656 1.312 1 97 60 PHE B N 1
ATOM 2780 C CA . PHE B 1 60 ? -1.295 26.281 1.336 1 97 60 PHE B CA 1
ATOM 2781 C C . PHE B 1 60 ? -0.692 25.516 2.506 1 97 60 PHE B C 1
ATOM 2783 O O . PHE B 1 60 ? 0.488 25.672 2.822 1 97 60 PHE B O 1
ATOM 2790 N N . GLU B 1 61 ? -1.507 24.719 3.086 1 97.81 61 GLU B N 1
ATOM 2791 C CA . GLU B 1 61 ? -1.094 23.859 4.191 1 97.81 61 GLU B CA 1
ATOM 2792 C C . GLU B 1 61 ? -1.455 22.406 3.926 1 97.81 61 GLU B C 1
ATOM 2794 O O . GLU B 1 61 ? -2.6 22.094 3.588 1 97.81 61 GLU B O 1
ATOM 2799 N N . VAL B 1 62 ? -0.468 21.516 3.992 1 98.62 62 VAL B N 1
ATOM 2800 C CA . VAL B 1 62 ? -0.663 20.078 3.963 1 98.62 62 VAL B CA 1
ATOM 2801 C C . VAL B 1 62 ? -0.291 19.469 5.316 1 98.62 62 VAL B C 1
ATOM 2803 O O . VAL B 1 62 ? 0.827 19.672 5.801 1 98.62 62 VAL B O 1
ATOM 2806 N N . GLU B 1 63 ? -1.203 18.797 5.895 1 98.69 63 GLU B N 1
ATOM 2807 C CA . GLU B 1 63 ? -0.933 18.234 7.215 1 98.69 63 GLU B CA 1
ATOM 2808 C C . GLU B 1 63 ? -1.538 16.844 7.359 1 98.69 63 GLU B C 1
ATOM 2810 O O . GLU B 1 63 ? -2.488 16.5 6.656 1 98.69 63 GLU B O 1
ATOM 2815 N N . ALA B 1 64 ? -0.912 16.031 8.141 1 98.75 64 ALA B N 1
ATOM 2816 C CA . ALA B 1 64 ? -1.431 14.75 8.586 1 98.75 64 ALA B CA 1
ATOM 2817 C C . ALA B 1 64 ? -1.78 14.781 10.07 1 98.75 64 ALA B C 1
ATOM 2819 O O . ALA B 1 64 ? -0.981 15.234 10.891 1 98.75 64 ALA B O 1
ATOM 2820 N N . LYS B 1 65 ? -2.959 14.398 10.359 1 98.69 65 LYS B N 1
ATOM 2821 C CA . LYS B 1 65 ? -3.377 14.258 11.75 1 98.69 65 LYS B CA 1
ATOM 2822 C C . LYS B 1 65 ? -3.473 12.789 12.156 1 98.69 65 LYS B C 1
ATOM 2824 O O . LYS B 1 65 ? -4.004 11.969 11.406 1 98.69 65 LYS B O 1
ATOM 2829 N N . ILE B 1 66 ? -2.9 12.484 13.312 1 98.38 66 ILE B N 1
ATOM 2830 C CA . ILE B 1 66 ? -3.002 11.133 13.844 1 98.38 66 ILE B CA 1
ATOM 2831 C C . ILE B 1 66 ? -4.258 11.008 14.703 1 98.38 66 ILE B C 1
ATOM 2833 O O . ILE B 1 66 ? -4.551 11.891 15.516 1 98.38 66 ILE B O 1
ATOM 2837 N N . GLY B 1 67 ? -5.004 9.984 14.453 1 98.25 67 GLY B N 1
ATOM 2838 C CA . GLY B 1 67 ? -6.258 9.711 15.141 1 98.25 67 GLY B CA 1
ATOM 2839 C C . GLY B 1 67 ? -6.863 8.375 14.766 1 98.25 67 GLY B C 1
ATOM 2840 O O . GLY B 1 67 ? -6.137 7.41 14.508 1 98.25 67 GLY B O 1
ATOM 2841 N N . VAL B 1 68 ? -8.203 8.289 14.898 1 97.94 68 VAL B N 1
ATOM 2842 C CA . VAL B 1 68 ? -8.859 7.031 14.57 1 97.94 68 VAL B CA 1
ATOM 2843 C C . VAL B 1 68 ? -10.086 7.297 13.703 1 97.94 68 VAL B C 1
ATOM 2845 O O . VAL B 1 68 ? -10.758 8.32 13.867 1 97.94 68 VAL B O 1
ATOM 2848 N N . LEU B 1 69 ? -10.297 6.41 12.781 1 97.69 69 LEU B N 1
ATOM 2849 C CA . LEU B 1 69 ? -11.523 6.422 11.992 1 97.69 69 LEU B CA 1
ATOM 2850 C C . LEU B 1 69 ? -12.641 5.668 12.711 1 97.69 69 LEU B C 1
ATOM 2852 O O . LEU B 1 69 ? -12.469 4.5 13.07 1 97.69 69 LEU B O 1
ATOM 2856 N N . LYS B 1 70 ? -13.758 6.352 12.859 1 97.25 70 LYS B N 1
ATOM 2857 C CA . LYS B 1 70 ? -14.891 5.754 13.555 1 97.25 70 LYS B CA 1
ATOM 2858 C C . LYS B 1 70 ? -16.109 5.66 12.641 1 97.25 70 LYS B C 1
ATOM 2860 O O . LYS B 1 70 ? -16.359 6.555 11.828 1 97.25 70 LYS B O 1
ATOM 2865 N N . GLU B 1 71 ? -16.797 4.594 12.859 1 95.06 71 GLU B N 1
ATOM 2866 C CA . GLU B 1 71 ? -18.078 4.465 12.172 1 95.06 71 GLU B CA 1
ATOM 2867 C C . GLU B 1 71 ? -19.109 5.426 12.75 1 95.06 71 GLU B C 1
ATOM 2869 O O . GLU B 1 71 ? -19.297 5.5 13.969 1 95.06 71 GLU B O 1
ATOM 2874 N N . ARG B 1 72 ? -19.828 6.16 11.883 1 93.62 72 ARG B N 1
ATOM 2875 C CA . ARG B 1 72 ? -20.797 7.148 12.336 1 93.62 72 ARG B CA 1
ATOM 2876 C C . ARG B 1 72 ? -21.969 6.477 13.047 1 93.62 72 ARG B C 1
ATOM 2878 O O . ARG B 1 72 ? -22.5 7.012 14.023 1 93.62 72 ARG B O 1
ATOM 2885 N N . GLY B 1 73 ? -22.406 5.332 12.703 1 91.25 73 GLY B N 1
ATOM 2886 C CA . GLY B 1 73 ? -23.531 4.645 13.297 1 91.25 73 GLY B CA 1
ATOM 2887 C C . GLY B 1 73 ? -23.25 4.105 14.68 1 91.25 73 GLY B C 1
ATOM 2888 O O . GLY B 1 73 ? -24 4.367 15.625 1 91.25 73 GLY B O 1
ATOM 2889 N N . THR B 1 74 ? -22.141 3.525 14.922 1 91.81 74 THR B N 1
ATOM 2890 C CA . THR B 1 74 ? -21.844 2.822 16.172 1 91.81 74 THR B CA 1
ATOM 2891 C C . THR B 1 74 ? -20.906 3.646 17.047 1 91.81 74 THR B C 1
ATOM 2893 O O . THR B 1 74 ? -20.859 3.451 18.266 1 91.81 74 THR B O 1
ATOM 2896 N N . GLY B 1 75 ? -20.156 4.461 16.453 1 92.56 75 GLY B N 1
ATOM 2897 C CA . GLY B 1 75 ? -19.156 5.207 17.203 1 92.56 75 GLY B CA 1
ATOM 2898 C C . GLY B 1 75 ? -17.906 4.402 17.469 1 92.56 75 GLY B C 1
ATOM 2899 O O . GLY B 1 75 ? -16.953 4.91 18.078 1 92.56 75 GLY B O 1
ATOM 2900 N N . SER B 1 76 ? -17.891 3.201 17.016 1 94.25 76 SER B N 1
ATOM 2901 C CA . SER B 1 76 ? -16.719 2.34 17.188 1 94.25 76 SER B CA 1
ATOM 2902 C C . SER B 1 76 ? -15.703 2.564 16.094 1 94.25 76 SER B C 1
ATOM 2904 O O . SER B 1 76 ? -16.031 3.096 15.023 1 94.25 76 SER B O 1
ATOM 2906 N N . ARG B 1 77 ? -14.484 2.188 16.438 1 95.38 77 ARG B N 1
ATOM 2907 C CA . ARG B 1 77 ? -13.453 2.291 15.406 1 95.38 77 ARG B CA 1
ATOM 2908 C C . ARG B 1 77 ? -13.812 1.466 14.18 1 95.38 77 ARG B C 1
ATOM 2910 O O . ARG B 1 77 ? -14.32 0.35 14.305 1 95.38 77 ARG B O 1
ATOM 2917 N N . LEU B 1 78 ? -13.617 1.993 13.086 1 95.69 78 LEU B N 1
ATOM 2918 C CA . LEU B 1 78 ? -13.875 1.35 11.805 1 95.69 78 LEU B CA 1
ATOM 2919 C C . LEU B 1 78 ? -13.164 0.004 11.711 1 95.69 78 LEU B C 1
ATOM 2921 O O . LEU B 1 78 ? -12.016 -0.122 12.133 1 95.69 78 LEU B O 1
ATOM 2925 N N . GLN B 1 79 ? -13.844 -0.981 11.203 1 93.62 79 GLN B N 1
ATOM 2926 C CA . GLN B 1 79 ? -13.258 -2.277 10.891 1 93.62 79 GLN B CA 1
ATOM 2927 C C . GLN B 1 79 ? -13.531 -2.67 9.445 1 93.62 79 GLN B C 1
ATOM 2929 O O . GLN B 1 79 ? -14.656 -3.016 9.086 1 93.62 79 GLN B O 1
ATOM 2934 N N . MET B 1 80 ? -12.516 -2.631 8.68 1 94.25 80 MET B N 1
ATOM 2935 C CA . MET B 1 80 ? -12.602 -3.055 7.281 1 94.25 80 MET B CA 1
ATOM 2936 C C . MET B 1 80 ? -11.891 -4.391 7.074 1 94.25 80 MET B C 1
ATOM 2938 O O . MET B 1 80 ? -10.914 -4.691 7.758 1 94.25 80 MET B O 1
ATOM 2942 N N . PRO B 1 81 ? -12.336 -5.18 6.168 1 95.75 81 PRO B N 1
ATOM 2943 C CA . PRO B 1 81 ? -11.742 -6.5 5.949 1 95.75 81 PRO B CA 1
ATOM 2944 C C . PRO B 1 81 ? -10.492 -6.445 5.066 1 95.75 81 PRO B C 1
ATOM 2946 O O . PRO B 1 81 ? -10.406 -7.168 4.074 1 95.75 81 PRO B O 1
ATOM 2949 N N . VAL B 1 82 ? -9.555 -5.613 5.441 1 97.31 82 VAL B N 1
ATOM 2950 C CA . VAL B 1 82 ? -8.273 -5.5 4.742 1 97.31 82 VAL B CA 1
ATOM 2951 C C . VAL B 1 82 ? -7.125 -5.695 5.73 1 97.31 82 VAL B C 1
ATOM 2953 O O . VAL B 1 82 ? -7.258 -5.379 6.918 1 97.31 82 VAL B O 1
ATOM 2956 N N . LEU B 1 83 ? -6 -6.152 5.238 1 97.81 83 LEU B N 1
ATOM 2957 C CA . LEU B 1 83 ? -4.922 -6.566 6.129 1 97.81 83 LEU B CA 1
ATOM 2958 C C . LEU B 1 83 ? -3.869 -5.469 6.254 1 97.81 83 LEU B C 1
ATOM 2960 O O . LEU B 1 83 ? -3.041 -5.496 7.168 1 97.81 83 LEU B O 1
ATOM 2964 N N . VAL B 1 84 ? -3.859 -4.469 5.312 1 97.56 84 VAL B N 1
ATOM 2965 C CA . VAL B 1 84 ? -2.771 -3.496 5.277 1 97.56 84 VAL B CA 1
ATOM 2966 C C . VAL B 1 84 ? -3.342 -2.082 5.195 1 97.56 84 VAL B C 1
ATOM 2968 O O . VAL B 1 84 ? -4.531 -1.901 4.918 1 97.56 84 VAL B O 1
ATOM 2971 N N . GLU B 1 85 ? -2.465 -1.077 5.477 1 97.38 85 GLU B N 1
ATOM 2972 C CA . GLU B 1 85 ? -2.881 0.319 5.383 1 97.38 85 GLU B CA 1
ATOM 2973 C C . GLU B 1 85 ? -3.512 0.62 4.027 1 97.38 85 GLU B C 1
ATOM 2975 O O . GLU B 1 85 ? -3.045 0.129 2.998 1 97.38 85 GLU B O 1
ATOM 2980 N N . THR B 1 86 ? -4.516 1.43 4.027 1 98.12 86 THR B N 1
ATOM 2981 C CA . THR B 1 86 ? -5.195 1.766 2.783 1 98.12 86 THR B CA 1
ATOM 2982 C C . THR B 1 86 ? -5.82 3.156 2.865 1 98.12 86 THR B C 1
ATOM 2984 O O . THR B 1 86 ? -5.867 3.76 3.939 1 98.12 86 THR B O 1
ATOM 2987 N N . ILE B 1 87 ? -6.164 3.715 1.718 1 98.5 87 ILE B N 1
ATOM 2988 C CA . ILE B 1 87 ? -6.805 5.023 1.621 1 98.5 87 ILE B CA 1
ATOM 2989 C C . ILE B 1 87 ? -8.297 4.848 1.363 1 98.5 87 ILE B C 1
ATOM 2991 O O . ILE B 1 87 ? -8.695 4.246 0.363 1 98.5 87 ILE B O 1
ATOM 2995 N N . MET B 1 88 ? -9.07 5.418 2.232 1 97.94 88 MET B N 1
ATOM 2996 C CA . MET B 1 88 ? -10.523 5.305 2.1 1 97.94 88 MET B CA 1
ATOM 2997 C C . MET B 1 88 ? -11.039 6.195 0.975 1 97.94 88 MET B C 1
ATOM 2999 O O . MET B 1 88 ? -10.539 7.305 0.777 1 97.94 88 MET B O 1
ATOM 3003 N N . SER B 1 89 ? -12.047 5.695 0.317 1 96.56 89 SER B N 1
ATOM 3004 C CA . SER B 1 89 ? -12.727 6.535 -0.666 1 96.56 89 SER B CA 1
ATOM 3005 C C . SER B 1 89 ? -13.445 7.699 0.006 1 96.56 89 SER B C 1
ATOM 3007 O O . SER B 1 89 ? -14.133 7.512 1.01 1 96.56 89 SER B O 1
ATOM 3009 N N . PRO B 1 90 ? -13.328 8.852 -0.604 1 93.19 90 PRO B N 1
ATOM 3010 C CA . PRO B 1 90 ? -14.07 9.992 -0.055 1 93.19 90 PRO B CA 1
ATOM 3011 C C . PRO B 1 90 ? -15.586 9.805 -0.148 1 93.19 90 PRO B C 1
ATOM 3013 O O . PRO B 1 90 ? -16.344 10.5 0.537 1 93.19 90 PRO B O 1
ATOM 3016 N N . GLU B 1 91 ? -15.984 8.875 -0.903 1 90.44 91 GLU B N 1
ATOM 3017 C CA . GLU B 1 91 ? -17.406 8.617 -1.09 1 90.44 91 GLU B CA 1
ATOM 3018 C C . GLU B 1 91 ? -17.969 7.75 0.034 1 90.44 91 GLU B C 1
ATOM 3020 O O . GLU B 1 91 ? -19.188 7.59 0.158 1 90.44 91 GLU B O 1
ATOM 3025 N N . PHE B 1 92 ? -17.094 7.203 0.753 1 90.75 92 PHE B N 1
ATOM 3026 C CA . PHE B 1 92 ? -17.516 6.445 1.923 1 90.75 92 PHE B CA 1
ATOM 3027 C C . PHE B 1 92 ? -17.828 7.379 3.088 1 90.75 92 PHE B C 1
ATOM 3029 O O . PHE B 1 92 ? -16.969 7.637 3.928 1 90.75 92 PHE B O 1
ATOM 3036 N N . HIS B 1 93 ? -19.016 7.785 3.268 1 85.69 93 HIS B N 1
ATOM 3037 C CA . HIS B 1 93 ? -19.406 8.867 4.164 1 85.69 93 HIS B CA 1
ATOM 3038 C C . HIS B 1 93 ? -19.75 8.336 5.551 1 85.69 93 HIS B C 1
ATOM 3040 O O . HIS B 1 93 ? -19.984 9.117 6.477 1 85.69 93 HIS B O 1
ATOM 3046 N N . ASP B 1 94 ? -19.672 7.109 5.762 1 90.12 94 ASP B N 1
ATOM 3047 C CA . ASP B 1 94 ? -20.125 6.535 7.027 1 90.12 94 ASP B CA 1
ATOM 3048 C C . ASP B 1 94 ? -18.969 6.465 8.031 1 90.12 94 ASP B C 1
ATOM 3050 O O . ASP B 1 94 ? -18.984 5.633 8.945 1 90.12 94 ASP B O 1
ATOM 3054 N N . VAL B 1 95 ? -18.047 7.312 7.793 1 94.88 95 VAL B N 1
ATOM 3055 C CA . VAL B 1 95 ? -16.906 7.297 8.688 1 94.88 95 VAL B CA 1
ATOM 3056 C C . VAL B 1 95 ? -16.578 8.719 9.133 1 94.88 95 VAL B C 1
ATOM 3058 O O . VAL B 1 95 ? -16.75 9.672 8.367 1 94.88 95 VAL B O 1
ATOM 3061 N N . ARG B 1 96 ? -16.219 8.852 10.352 1 95.25 96 ARG B N 1
ATOM 3062 C CA . ARG B 1 96 ? -15.727 10.117 10.867 1 95.25 96 ARG B CA 1
ATOM 3063 C C . ARG B 1 96 ? -14.328 9.961 11.453 1 95.25 96 ARG B C 1
ATOM 3065 O O . ARG B 1 96 ? -13.953 8.875 11.906 1 95.25 96 ARG B O 1
ATOM 3072 N N . PHE B 1 97 ? -13.602 11.031 11.438 1 97.19 97 PHE B N 1
ATOM 3073 C CA . PHE B 1 97 ? -12.242 11.031 11.961 1 97.19 97 PHE B CA 1
ATOM 3074 C C . PHE B 1 97 ? -12.188 11.727 13.32 1 97.19 97 PHE B C 1
ATOM 3076 O O . PHE B 1 97 ? -12.758 12.797 13.5 1 97.19 97 PHE B O 1
ATOM 3083 N N . GLU B 1 98 ? -11.523 11.109 14.234 1 96.5 98 GLU B N 1
ATOM 3084 C CA . GLU B 1 98 ? -11.305 11.68 15.555 1 96.5 98 GLU B CA 1
ATOM 3085 C C . GLU B 1 98 ? -9.812 11.812 15.859 1 96.5 98 GLU B C 1
ATOM 3087 O O . GLU B 1 98 ? -9.102 10.805 15.961 1 96.5 98 GLU B O 1
ATOM 3092 N N . SER B 1 99 ? -9.422 13.031 16.078 1 96.25 99 SER B N 1
ATOM 3093 C CA . SER B 1 99 ? -7.996 13.289 16.234 1 96.25 99 SER B CA 1
ATOM 3094 C C . SER B 1 99 ? -7.598 13.352 17.703 1 96.25 99 SER B C 1
ATOM 3096 O O . SER B 1 99 ? -6.41 13.344 18.031 1 96.25 99 SER B O 1
ATOM 3098 N N . ASN B 1 100 ? -8.531 13.367 18.625 1 95.06 100 ASN B N 1
ATOM 3099 C CA . ASN B 1 100 ? -8.211 13.484 20.031 1 95.06 100 ASN B CA 1
ATOM 3100 C C . ASN B 1 100 ? -7.562 12.211 20.578 1 95.06 100 ASN B C 1
ATOM 3102 O O . ASN B 1 100 ? -7.965 11.109 20.219 1 95.06 100 ASN B O 1
ATOM 3106 N N . MET B 1 101 ? -6.559 12.367 21.375 1 94.94 101 MET B N 1
ATOM 3107 C CA . MET B 1 101 ? -5.949 11.227 22.062 1 94.94 101 MET B CA 1
ATOM 3108 C C . MET B 1 101 ? -5.922 11.438 23.562 1 94.94 101 MET B C 1
ATOM 3110 O O . MET B 1 101 ? -6.105 12.555 24.047 1 94.94 101 MET B O 1
ATOM 3114 N N . SER B 1 102 ? -5.695 10.398 24.328 1 94.69 102 SER B N 1
ATOM 3115 C CA . SER B 1 102 ? -5.621 10.484 25.781 1 94.69 102 SER B CA 1
ATOM 3116 C C . SER B 1 102 ? -4.34 11.18 26.234 1 94.69 102 SER B C 1
ATOM 3118 O O . SER B 1 102 ? -3.391 11.305 25.453 1 94.69 102 SER B O 1
ATOM 3120 N N . SER B 1 103 ? -4.43 11.602 27.5 1 94.75 103 SER B N 1
ATOM 3121 C CA . SER B 1 103 ? -3.24 12.203 28.094 1 94.75 103 SER B CA 1
ATOM 3122 C C . SER B 1 103 ? -2.07 11.227 28.109 1 94.75 103 SER B C 1
ATOM 3124 O O . SER B 1 103 ? -0.916 11.625 27.953 1 94.75 103 SER B O 1
ATOM 3126 N N . HIS B 1 104 ? -2.395 9.984 28.312 1 96.12 104 HIS B N 1
ATOM 3127 C CA . HIS B 1 104 ? -1.361 8.953 28.312 1 96.12 104 HIS B CA 1
ATOM 3128 C C . HIS B 1 104 ? -0.707 8.828 26.953 1 96.12 104 HIS B C 1
ATOM 3130 O O . HIS B 1 104 ? 0.519 8.734 26.844 1 96.12 104 HIS B O 1
ATOM 3136 N N . GLN B 1 105 ? -1.516 8.781 25.922 1 96.06 105 GLN B N 1
ATOM 3137 C CA . GLN B 1 105 ? -1.003 8.734 24.562 1 96.06 105 GLN B CA 1
ATOM 3138 C C . GLN B 1 105 ? -0.174 9.969 24.234 1 96.06 105 GLN B C 1
ATOM 3140 O O . GLN B 1 105 ? 0.878 9.867 23.594 1 96.06 105 GLN B O 1
ATOM 3145 N N . HIS B 1 106 ? -0.636 11.094 24.688 1 96.88 106 HIS B N 1
ATOM 3146 C CA . HIS B 1 106 ? 0.075 12.352 24.484 1 96.88 106 HIS B CA 1
ATOM 3147 C C . HIS B 1 106 ? 1.457 12.312 25.125 1 96.88 106 HIS B C 1
ATOM 3149 O O . HIS B 1 106 ? 2.451 12.688 24.5 1 96.88 106 HIS B O 1
ATOM 3155 N N . LYS B 1 107 ? 1.51 11.867 26.328 1 97.19 107 LYS B N 1
ATOM 3156 C CA . LYS B 1 107 ? 2.771 11.734 27.062 1 97.19 107 LYS B CA 1
ATOM 3157 C C . LYS B 1 107 ? 3.715 10.773 26.344 1 97.19 107 LYS B C 1
ATOM 3159 O O . LYS B 1 107 ? 4.926 11.008 26.281 1 97.19 107 LYS B O 1
ATOM 3164 N N . HIS B 1 108 ? 3.15 9.703 25.875 1 97.25 108 HIS B N 1
ATOM 3165 C CA . HIS B 1 108 ? 3.936 8.719 25.141 1 97.25 108 HIS B CA 1
ATOM 3166 C C . HIS B 1 108 ? 4.633 9.352 23.938 1 97.25 108 HIS B C 1
ATOM 3168 O O . HIS B 1 108 ? 5.84 9.188 23.766 1 97.25 108 HIS B O 1
ATOM 3174 N N . PHE B 1 109 ? 3.861 10.062 23.141 1 97.19 109 PHE B N 1
ATOM 3175 C CA . PHE B 1 109 ? 4.438 10.695 21.969 1 97.19 109 PHE B CA 1
ATOM 3176 C C . PHE B 1 109 ? 5.453 11.758 22.359 1 97.19 109 PHE B C 1
ATOM 3178 O O . PHE B 1 109 ? 6.473 11.93 21.688 1 97.19 109 PHE B O 1
ATOM 3185 N N . ASN B 1 110 ? 5.137 12.492 23.391 1 97.12 110 ASN B N 1
ATOM 3186 C CA . ASN B 1 110 ? 6.094 13.469 23.891 1 97.12 110 ASN B CA 1
ATOM 3187 C C . ASN B 1 110 ? 7.434 12.828 24.234 1 97.12 110 ASN B C 1
ATOM 3189 O O . ASN B 1 110 ? 8.484 13.336 23.844 1 97.12 110 ASN B O 1
ATOM 3193 N N . GLY B 1 111 ? 7.348 11.75 24.969 1 96.88 111 GLY B N 1
ATOM 3194 C CA . GLY B 1 111 ? 8.562 11.016 25.297 1 96.88 111 GLY B CA 1
ATOM 3195 C C . GLY B 1 111 ? 9.305 10.523 24.062 1 96.88 111 GLY B C 1
ATOM 3196 O O . GLY B 1 111 ? 10.523 10.68 23.969 1 96.88 111 GLY B O 1
ATOM 3197 N N . LEU B 1 112 ? 8.594 9.945 23.172 1 94.94 112 LEU B N 1
ATOM 3198 C CA . LEU B 1 112 ? 9.172 9.422 21.938 1 94.94 112 LEU B CA 1
ATOM 3199 C C . LEU B 1 112 ? 9.883 10.523 21.156 1 94.94 112 LEU B C 1
ATOM 3201 O O . LEU B 1 112 ? 11.031 10.359 20.734 1 94.94 112 LEU B O 1
ATOM 3205 N N . LEU B 1 113 ? 9.258 11.633 20.938 1 95.44 113 LEU B N 1
ATOM 3206 C CA . LEU B 1 113 ? 9.781 12.719 20.125 1 95.44 113 LEU B CA 1
ATOM 3207 C C . LEU B 1 113 ? 10.961 13.398 20.812 1 95.44 113 LEU B C 1
ATOM 3209 O O . LEU B 1 113 ? 11.93 13.797 20.156 1 95.44 113 LEU B O 1
ATOM 3213 N N . ASN B 1 114 ? 10.891 13.516 22.094 1 95.06 114 ASN B N 1
ATOM 3214 C CA . ASN B 1 114 ? 12.016 14.055 22.844 1 95.06 114 ASN B CA 1
ATOM 3215 C C . ASN B 1 114 ? 13.25 13.156 22.719 1 95.06 114 ASN B C 1
ATOM 3217 O O . ASN B 1 114 ? 14.367 13.656 22.547 1 95.06 114 ASN B O 1
ATOM 3221 N N . ASN B 1 115 ? 13.008 11.891 22.875 1 93.44 115 ASN B N 1
ATOM 3222 C CA . ASN B 1 115 ? 14.117 10.945 22.734 1 93.44 115 ASN B CA 1
ATOM 3223 C C . ASN B 1 115 ? 14.727 11.016 21.328 1 93.44 115 ASN B C 1
ATOM 3225 O O . ASN B 1 115 ? 15.945 10.961 21.188 1 93.44 115 ASN B O 1
ATOM 3229 N N . LEU B 1 116 ? 13.883 11.078 20.375 1 90.06 116 LEU B N 1
ATOM 3230 C CA . LEU B 1 116 ? 14.367 11.211 19 1 90.06 116 LEU B CA 1
ATOM 3231 C C . LEU B 1 116 ? 15.164 12.492 18.828 1 90.06 116 LEU B C 1
ATOM 3233 O O . LEU B 1 116 ? 16.203 12.5 18.141 1 90.06 116 LEU B O 1
ATOM 3237 N N . THR B 1 117 ? 14.68 13.57 19.375 1 92 117 THR B N 1
ATOM 3238 C CA . THR B 1 117 ? 15.375 14.852 19.312 1 92 117 THR B CA 1
ATOM 3239 C C . THR B 1 117 ? 16.75 14.75 19.969 1 92 117 THR B C 1
ATOM 3241 O O . THR B 1 117 ? 17.75 15.195 19.391 1 92 117 THR B O 1
ATOM 3244 N N . ALA B 1 118 ? 16.812 14.141 21.047 1 91.88 118 ALA B N 1
ATOM 3245 C CA . ALA B 1 118 ? 18.078 13.977 21.766 1 91.88 118 ALA B CA 1
ATOM 3246 C C . ALA B 1 118 ? 19.062 13.125 20.953 1 91.88 118 ALA B C 1
ATOM 3248 O O . ALA B 1 118 ? 20.234 13.469 20.828 1 91.88 118 ALA B O 1
ATOM 3249 N N . THR B 1 119 ? 18.578 12.07 20.391 1 89.06 119 THR B N 1
ATOM 3250 C CA . THR B 1 119 ? 19.406 11.141 19.641 1 89.06 119 THR B CA 1
ATOM 3251 C C . THR B 1 119 ? 19.891 11.789 18.344 1 89.06 119 THR B C 1
ATOM 3253 O O . THR B 1 119 ? 21.031 11.602 17.938 1 89.06 119 THR B O 1
ATOM 3256 N N . SER B 1 120 ? 18.969 12.477 17.688 1 87.12 120 SER B N 1
ATOM 3257 C CA . SER B 1 120 ? 19.297 13.078 16.391 1 87.12 120 SER B CA 1
ATOM 3258 C C . SER B 1 120 ? 20.312 14.195 16.547 1 87.12 120 SER B C 1
ATOM 3260 O O . SER B 1 120 ? 20.969 14.586 15.57 1 87.12 120 SER B O 1
ATOM 3262 N N . ASN B 1 121 ? 20.516 14.75 17.719 1 88.31 121 ASN B N 1
ATOM 3263 C CA . ASN B 1 121 ? 21.422 15.859 17.953 1 88.31 121 ASN B CA 1
ATOM 3264 C C . ASN B 1 121 ? 22.812 15.375 18.375 1 88.31 121 ASN B C 1
ATOM 3266 O O . ASN B 1 121 ? 23.734 16.172 18.547 1 88.31 121 ASN B O 1
ATOM 3270 N N . GLN B 1 122 ? 22.922 14.117 18.359 1 88.56 122 GLN B N 1
ATOM 3271 C CA . GLN B 1 122 ? 24.234 13.562 18.625 1 88.56 122 GLN B CA 1
ATOM 3272 C C . GLN B 1 122 ? 25.141 13.695 17.406 1 88.56 122 GLN B C 1
ATOM 3274 O O . GLN B 1 122 ? 24.688 13.539 16.266 1 88.56 122 GLN B O 1
ATOM 3279 N N . PRO B 1 123 ? 26.406 13.922 17.625 1 84.75 123 PRO B N 1
ATOM 3280 C CA . PRO B 1 123 ? 27.328 14.125 16.516 1 84.75 123 PRO B CA 1
ATOM 3281 C C . PRO B 1 123 ? 27.438 12.906 15.602 1 84.75 123 PRO B C 1
ATOM 3283 O O . PRO B 1 123 ? 27.688 13.047 14.398 1 84.75 123 PRO B O 1
ATOM 3286 N N . SER B 1 124 ? 27.281 11.789 16.047 1 80.94 124 SER B N 1
ATOM 3287 C CA . SER B 1 124 ? 27.438 10.555 15.289 1 80.94 124 SER B CA 1
ATOM 3288 C C . SER B 1 124 ? 26.172 10.227 14.5 1 80.94 124 SER B C 1
ATOM 3290 O O . SER B 1 124 ? 26.156 9.297 13.688 1 80.94 124 SER B O 1
ATOM 3292 N N . HIS B 1 125 ? 25.219 11.102 14.648 1 77.75 125 HIS B N 1
ATOM 3293 C CA . HIS B 1 125 ? 23.953 10.789 13.984 1 77.75 125 HIS B CA 1
ATOM 3294 C C . HIS B 1 125 ? 24.031 11.062 12.484 1 77.75 125 HIS B C 1
ATOM 3296 O O . HIS B 1 125 ? 24.484 12.125 12.07 1 77.75 125 HIS B O 1
ATOM 3302 N N . PRO B 1 126 ? 23.562 10.109 11.688 1 71 126 PRO B N 1
ATOM 3303 C CA . PRO B 1 126 ? 23.797 10.18 10.242 1 71 126 PRO B CA 1
ATOM 3304 C C . PRO B 1 126 ? 22.797 11.086 9.531 1 71 126 PRO B C 1
ATOM 3306 O O . PRO B 1 126 ? 22.984 11.43 8.359 1 71 126 PRO B O 1
ATOM 3309 N N . SER B 1 127 ? 21.797 11.484 10.258 1 76.38 127 SER B N 1
ATOM 3310 C CA . SER B 1 127 ? 20.75 12.258 9.586 1 76.38 127 SER B CA 1
ATOM 3311 C C . SER B 1 127 ? 20.609 13.648 10.195 1 76.38 127 SER B C 1
ATOM 3313 O O . SER B 1 127 ? 21.297 13.977 11.164 1 76.38 127 SER B O 1
ATOM 3315 N N . SER B 1 128 ? 19.766 14.539 9.547 1 84.75 128 SER B N 1
ATOM 3316 C CA . SER B 1 128 ? 19.531 15.906 10.008 1 84.75 128 SER B CA 1
ATOM 3317 C C . SER B 1 128 ? 18.922 15.914 11.414 1 84.75 128 SER B C 1
ATOM 3319 O O . SER B 1 128 ? 18.078 15.078 11.742 1 84.75 128 SER B O 1
ATOM 3321 N N . PRO B 1 129 ? 19.344 16.766 12.203 1 88.06 129 PRO B N 1
ATOM 3322 C CA . PRO B 1 129 ? 18.828 16.844 13.57 1 88.06 129 PRO B CA 1
ATOM 3323 C C . PRO B 1 129 ? 17.406 17.391 13.648 1 88.06 129 PRO B C 1
ATOM 3325 O O . PRO B 1 129 ? 16.953 18.078 12.727 1 88.06 129 PRO B O 1
ATOM 3328 N N . LEU B 1 130 ? 16.75 17 14.734 1 91.12 130 LEU B N 1
ATOM 3329 C CA . LEU B 1 130 ? 15.453 17.562 15.086 1 91.12 130 LEU B CA 1
ATOM 3330 C C . LEU B 1 130 ? 15.617 18.75 16.031 1 91.12 130 LEU B C 1
ATOM 3332 O O . LEU B 1 130 ? 16.5 18.734 16.906 1 91.12 130 LEU B O 1
ATOM 3336 N N . HIS B 1 131 ? 14.758 19.734 15.812 1 93.81 131 HIS B N 1
ATOM 3337 C CA . HIS B 1 131 ? 14.758 20.891 16.703 1 93.81 131 HIS B CA 1
ATOM 3338 C C . HIS B 1 131 ? 13.422 21.031 17.422 1 93.81 131 HIS B C 1
ATOM 3340 O O . HIS B 1 131 ? 12.367 20.969 16.781 1 93.81 131 HIS B O 1
ATOM 3346 N N . HIS B 1 132 ? 13.547 21.203 18.672 1 94.56 132 HIS B N 1
ATOM 3347 C CA . HIS B 1 132 ? 12.359 21.312 19.516 1 94.56 132 HIS B CA 1
ATOM 3348 C C . HIS B 1 132 ? 12.055 22.766 19.875 1 94.56 132 HIS B C 1
ATOM 3350 O O . HIS B 1 132 ? 12.969 23.562 20.109 1 94.56 132 HIS B O 1
ATOM 3356 N N . SER B 1 133 ? 10.781 23.188 19.828 1 96.25 133 SER B N 1
ATOM 3357 C CA . SER B 1 133 ? 10.305 24.484 20.312 1 96.25 133 SER B CA 1
ATOM 3358 C C . SER B 1 133 ? 8.969 24.344 21.031 1 96.25 133 SER B C 1
ATOM 3360 O O . SER B 1 133 ? 8.195 23.422 20.75 1 96.25 133 SER B O 1
ATOM 3362 N N . HIS B 1 134 ? 8.734 25.25 21.984 1 96.38 134 HIS B N 1
ATOM 3363 C CA . HIS B 1 134 ? 7.527 25.234 22.797 1 96.38 134 HIS B CA 1
ATOM 3364 C C . HIS B 1 134 ? 6.754 26.531 22.641 1 96.38 134 HIS B C 1
ATOM 3366 O O . HIS B 1 134 ? 7.297 27.625 22.875 1 96.38 134 HIS B O 1
ATOM 3372 N N . HIS B 1 135 ? 5.477 26.422 22.266 1 96.31 135 HIS B N 1
ATOM 3373 C CA . HIS B 1 135 ? 4.648 27.594 21.984 1 96.31 135 HIS B CA 1
ATOM 3374 C C . HIS B 1 135 ? 3.369 27.562 22.828 1 96.31 135 HIS B C 1
ATOM 3376 O O . HIS B 1 135 ? 2.777 26.5 23.031 1 96.31 135 HIS B O 1
ATOM 3382 N N . PHE B 1 136 ? 3 28.734 23.375 1 97.19 136 PHE B N 1
ATOM 3383 C CA . PHE B 1 136 ? 1.699 28.953 24 1 97.19 136 PHE B CA 1
ATOM 3384 C C . PHE B 1 136 ? 0.864 29.922 23.156 1 97.19 136 PHE B C 1
ATOM 3386 O O . PHE B 1 136 ? 1.222 31.094 23 1 97.19 136 PHE B O 1
ATOM 3393 N N . LEU B 1 137 ? -0.21 29.344 22.609 1 97.31 137 LEU B N 1
ATOM 3394 C CA . LEU B 1 137 ? -1.015 30.109 21.672 1 97.31 137 LEU B CA 1
ATOM 3395 C C . LEU B 1 137 ? -2.467 30.188 22.125 1 97.31 137 LEU B C 1
ATOM 3397 O O . LEU B 1 137 ? -2.988 29.25 22.719 1 97.31 137 LEU B O 1
ATOM 3401 N N . LYS B 1 138 ? -3.055 31.281 21.891 1 97.12 138 LYS B N 1
ATOM 3402 C CA . LYS B 1 138 ? -4.492 31.438 22.109 1 97.12 138 LYS B CA 1
ATOM 3403 C C . LYS B 1 138 ? -5.211 31.719 20.781 1 97.12 138 LYS B C 1
ATOM 3405 O O . LYS B 1 138 ? -4.945 32.719 20.125 1 97.12 138 LYS B O 1
ATOM 3410 N N . ASP B 1 139 ? -6.055 30.828 20.422 1 96.88 139 ASP B N 1
ATOM 3411 C CA . ASP B 1 139 ? -6.902 31 19.25 1 96.88 139 ASP B CA 1
ATOM 3412 C C . ASP B 1 139 ? -8.281 31.531 19.641 1 96.88 139 ASP B C 1
ATOM 3414 O O . ASP B 1 139 ? -8.914 31 20.562 1 96.88 139 ASP B O 1
ATOM 3418 N N . SER B 1 140 ? -8.688 32.594 18.969 1 95.31 140 SER B N 1
ATOM 3419 C CA . SER B 1 140 ? -10.039 33.094 19.094 1 95.31 140 SER B CA 1
ATOM 3420 C C . SER B 1 140 ? -10.766 33.062 17.75 1 95.31 140 SER B C 1
ATOM 3422 O O . SER B 1 140 ? -10.219 33.5 16.734 1 95.31 140 SER B O 1
ATOM 3424 N N . PHE B 1 141 ? -11.961 32.562 17.797 1 95.19 141 PHE B N 1
ATOM 3425 C CA . PHE B 1 141 ? -12.711 32.375 16.547 1 95.19 141 PHE B CA 1
ATOM 3426 C C . PHE B 1 141 ? -13.875 33.344 16.484 1 95.19 141 PHE B C 1
ATOM 3428 O O . PHE B 1 141 ? -14.594 33.562 17.469 1 95.19 141 PHE B O 1
ATOM 3435 N N . TYR B 1 142 ? -14.016 33.969 15.32 1 93.62 142 TYR B N 1
ATOM 3436 C CA . TYR B 1 142 ? -15.062 34.938 15.023 1 93.62 142 TYR B CA 1
ATOM 3437 C C . TYR B 1 142 ? -15.859 34.531 13.797 1 93.62 142 TYR B C 1
ATOM 3439 O O . TYR B 1 142 ? -15.312 33.938 12.859 1 93.62 142 TYR B O 1
ATOM 3447 N N . THR B 1 143 ? -17.109 34.719 13.828 1 89.25 143 THR B N 1
ATOM 3448 C CA . THR B 1 143 ? -17.953 34.469 12.664 1 89.25 143 THR B CA 1
ATOM 3449 C C . THR B 1 143 ? -18.172 35.75 11.867 1 89.25 143 THR B C 1
ATOM 3451 O O . THR B 1 143 ? -18.469 36.812 12.438 1 89.25 143 THR B O 1
ATOM 3454 N N . SER B 1 144 ? -17.859 35.688 10.586 1 83.31 144 SER B N 1
ATOM 3455 C CA . SER B 1 144 ? -18.094 36.812 9.688 1 83.31 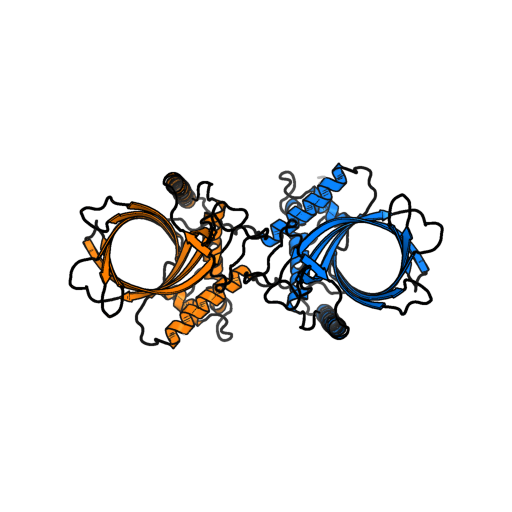144 SER B CA 1
ATOM 3456 C C . SER B 1 144 ? -18.891 36.375 8.461 1 83.31 144 SER B C 1
ATOM 3458 O O . SER B 1 144 ? -19.219 35.219 8.305 1 83.31 144 SER B O 1
ATOM 3460 N N . ASP B 1 145 ? -19.328 37.344 7.668 1 80.5 145 ASP B N 1
ATOM 3461 C CA . ASP B 1 145 ? -20.062 37.062 6.43 1 80.5 145 ASP B CA 1
ATOM 3462 C C . ASP B 1 145 ? -19.219 36.219 5.484 1 80.5 145 ASP B C 1
ATOM 3464 O O . ASP B 1 145 ? -19.75 35.5 4.645 1 80.5 145 ASP B O 1
ATOM 3468 N N . ARG B 1 146 ? -17.922 36.344 5.641 1 78.19 146 ARG B N 1
ATOM 3469 C CA . ARG B 1 146 ? -17.016 35.625 4.754 1 78.19 146 ARG B CA 1
ATOM 3470 C C . ARG B 1 146 ? -16.656 34.25 5.32 1 78.19 146 ARG B C 1
ATOM 3472 O O . ARG B 1 146 ? -15.922 33.5 4.691 1 78.19 146 ARG B O 1
ATOM 3479 N N . GLY B 1 147 ? -17.125 34.031 6.434 1 85.62 147 GLY B N 1
ATOM 3480 C CA . GLY B 1 147 ? -16.812 32.75 7.043 1 85.62 147 GLY B CA 1
ATOM 3481 C C . GLY B 1 147 ? -16.156 32.906 8.414 1 85.62 147 GLY B C 1
ATOM 3482 O O . GLY B 1 147 ? -16.234 33.969 9.031 1 85.62 147 GLY B O 1
ATOM 3483 N N . LYS B 1 148 ? -15.562 31.781 8.875 1 92.38 148 LYS B N 1
ATOM 3484 C CA . LYS B 1 148 ? -14.945 31.734 10.203 1 92.38 148 LYS B CA 1
ATOM 3485 C C . LYS B 1 148 ? -13.523 32.281 10.164 1 92.38 148 LYS B C 1
ATOM 3487 O O . LYS B 1 148 ? -12.719 31.891 9.32 1 92.38 148 LYS B O 1
ATOM 3492 N N . ILE B 1 149 ? -13.273 33.25 11.039 1 95.38 149 ILE B N 1
ATOM 3493 C CA . ILE B 1 149 ? -11.953 33.875 11.141 1 95.38 149 ILE B CA 1
ATOM 3494 C C . ILE B 1 149 ? -11.289 33.438 12.453 1 95.38 149 ILE B C 1
ATOM 3496 O O . ILE B 1 149 ? -11.93 33.438 13.508 1 95.38 149 ILE B O 1
ATOM 3500 N N . ARG B 1 150 ? -10.031 33.062 12.367 1 96.5 150 ARG B N 1
ATOM 3501 C CA . ARG B 1 150 ? -9.25 32.688 13.547 1 96.5 150 ARG B CA 1
ATOM 3502 C C . ARG B 1 150 ? -8.195 33.75 13.852 1 96.5 150 ARG B C 1
ATOM 3504 O O . ARG B 1 150 ? -7.43 34.125 12.969 1 96.5 150 ARG B O 1
ATOM 3511 N N . VAL B 1 151 ? -8.227 34.25 15.039 1 96.88 151 VAL B N 1
ATOM 3512 C CA . VAL B 1 151 ? -7.18 35.125 15.539 1 96.88 151 VAL B CA 1
ATOM 3513 C C . VAL B 1 151 ? -6.277 34.375 16.5 1 96.88 151 VAL B C 1
ATOM 3515 O O . VAL B 1 151 ? -6.738 33.875 17.531 1 96.88 151 VAL B O 1
ATOM 3518 N N . THR B 1 152 ? -5.043 34.25 16.156 1 97.38 152 THR B N 1
ATOM 3519 C CA . THR B 1 152 ? -4.078 33.531 16.984 1 97.38 152 THR B CA 1
ATOM 3520 C C . THR B 1 152 ? -3.117 34.531 17.641 1 97.38 152 THR B C 1
ATOM 3522 O O . THR B 1 152 ? -2.512 35.375 16.969 1 97.38 152 THR B O 1
ATOM 3525 N N . ARG B 1 153 ? -2.99 34.406 18.938 1 96.94 153 ARG B N 1
ATOM 3526 C CA . ARG B 1 153 ? -2.053 35.25 19.703 1 96.94 153 ARG B CA 1
ATOM 3527 C C . ARG B 1 153 ? -1.013 34.375 20.406 1 96.94 153 ARG B C 1
ATOM 3529 O O . ARG B 1 153 ? -1.358 33.406 21.062 1 96.94 153 ARG B O 1
ATOM 3536 N N . ASP B 1 154 ? 0.213 34.719 20.219 1 96.12 154 ASP B N 1
ATOM 3537 C CA . ASP B 1 154 ? 1.276 34.125 21 1 96.12 154 ASP B CA 1
ATOM 3538 C C . ASP B 1 154 ? 1.341 34.719 22.406 1 96.12 154 ASP B C 1
ATOM 3540 O O . ASP B 1 154 ? 1.566 35.906 22.562 1 96.12 154 ASP B O 1
ATOM 3544 N N . GLU B 1 155 ? 1.264 33.938 23.281 1 94.94 155 GLU B N 1
ATOM 3545 C CA . GLU B 1 155 ? 1.137 34.438 24.641 1 94.94 155 GLU B CA 1
ATOM 3546 C C . GLU B 1 155 ? 2.484 34.906 25.188 1 94.94 155 GLU B C 1
ATOM 3548 O O . GLU B 1 155 ? 2.539 35.656 26.172 1 94.94 155 GLU B O 1
ATOM 3553 N N . LYS B 1 156 ? 3.516 34.5 24.578 1 93.06 156 LYS B N 1
ATOM 3554 C CA . LYS B 1 156 ? 4.848 34.906 25 1 93.06 156 LYS B CA 1
ATOM 3555 C C . LYS B 1 156 ? 5.254 36.219 24.297 1 93.06 156 LYS B C 1
ATOM 3557 O O . LYS B 1 156 ? 5.75 37.125 24.953 1 93.06 156 LYS B O 1
ATOM 3562 N N . THR B 1 157 ? 5.055 36.344 23.031 1 93.44 157 THR B N 1
ATOM 3563 C CA . THR B 1 157 ? 5.539 37.469 22.25 1 93.44 157 THR B CA 1
ATOM 3564 C C . THR B 1 157 ? 4.422 38.469 22 1 93.44 157 THR B C 1
ATOM 3566 O O . THR B 1 157 ? 4.68 39.625 21.594 1 93.44 157 THR B O 1
ATOM 3569 N N . ASP B 1 158 ? 3.178 38.094 22.172 1 93.25 158 ASP B N 1
ATOM 3570 C CA . ASP B 1 158 ? 1.974 38.875 21.938 1 93.25 158 ASP B CA 1
ATOM 3571 C C . ASP B 1 158 ? 1.755 39.125 20.453 1 93.25 158 ASP B C 1
ATOM 3573 O O . ASP B 1 158 ? 0.928 39.938 20.062 1 93.25 158 ASP B O 1
ATOM 3577 N N . ALA B 1 159 ? 2.518 38.438 19.734 1 92.94 159 ALA B N 1
ATOM 3578 C CA . ALA B 1 159 ? 2.301 38.5 18.297 1 92.94 159 ALA B CA 1
ATOM 3579 C C . ALA B 1 159 ? 0.924 37.969 17.922 1 92.94 159 ALA B C 1
ATOM 3581 O O . ALA B 1 159 ? 0.469 36.969 18.484 1 92.94 159 ALA B O 1
ATOM 3582 N N . VAL B 1 160 ? 0.217 38.719 16.922 1 95.5 160 VAL B N 1
ATOM 3583 C CA . VAL B 1 160 ? -1.141 38.344 16.547 1 95.5 160 VAL B CA 1
ATOM 3584 C C . VAL B 1 160 ? -1.196 38.062 15.055 1 95.5 160 VAL B C 1
ATOM 3586 O O . VAL B 1 160 ? -0.586 38.781 14.25 1 95.5 160 VAL B O 1
ATOM 3589 N N . GLU B 1 161 ? -1.826 37 14.727 1 95.44 161 GLU B N 1
ATOM 3590 C CA . GLU B 1 161 ? -2.102 36.625 13.344 1 95.44 161 GLU B CA 1
ATOM 3591 C C . GLU B 1 161 ? -3.59 36.344 13.125 1 95.44 161 GLU B C 1
ATOM 3593 O O . GLU B 1 161 ? -4.23 35.688 13.953 1 95.44 161 GLU B O 1
ATOM 3598 N N . CYS B 1 162 ? -4.148 36.938 12.078 1 95.62 162 CYS B N 1
ATOM 3599 C CA . CYS B 1 162 ? -5.547 36.75 11.711 1 95.62 162 CYS B CA 1
ATOM 3600 C C . CYS B 1 162 ? -5.668 36.031 10.375 1 95.62 162 CYS B C 1
ATOM 3602 O O . CYS B 1 162 ? -5.168 36.5 9.359 1 95.62 162 CYS B O 1
ATOM 3604 N N . ILE B 1 163 ? -6.352 34.844 10.414 1 95.5 163 ILE B N 1
ATOM 3605 C CA . ILE B 1 163 ? -6.438 34.094 9.164 1 95.5 163 ILE B CA 1
ATOM 3606 C C . ILE B 1 163 ? -7.824 33.469 9.031 1 95.5 163 ILE B C 1
ATOM 3608 O O . ILE B 1 163 ? -8.531 33.312 10.023 1 95.5 163 ILE B O 1
ATOM 3612 N N . GLN B 1 164 ? -8.211 33.312 7.828 1 94.75 164 GLN B N 1
ATOM 3613 C CA . GLN B 1 164 ? -9.289 32.406 7.457 1 94.75 164 GLN B CA 1
ATOM 3614 C C . GLN B 1 164 ? -8.742 31.094 6.855 1 94.75 164 GLN B C 1
ATOM 3616 O O . GLN B 1 164 ? -8.031 31.125 5.848 1 94.75 164 GLN B O 1
ATOM 3621 N N . LYS B 1 165 ? -9 30.016 7.527 1 95.56 165 LYS B N 1
ATOM 3622 C CA . LYS B 1 165 ? -8.562 28.703 7.023 1 95.56 165 LYS B CA 1
ATOM 3623 C C . LYS B 1 165 ? -9.648 28.047 6.188 1 95.56 165 LYS B C 1
ATOM 3625 O O . LYS B 1 165 ? -10.75 27.797 6.68 1 95.56 165 LYS B O 1
ATOM 3630 N N . ILE B 1 166 ? -9.383 27.766 4.965 1 95.06 166 ILE B N 1
ATOM 3631 C CA . ILE B 1 166 ? -10.312 27.109 4.051 1 95.06 166 ILE B CA 1
ATOM 3632 C C . ILE B 1 166 ? -9.859 25.672 3.783 1 95.06 166 ILE B C 1
ATOM 3634 O O . ILE B 1 166 ? -8.781 25.453 3.217 1 95.06 166 ILE B O 1
ATOM 3638 N N . ARG B 1 167 ? -10.688 24.734 4.211 1 96.38 167 ARG B N 1
ATOM 3639 C CA . ARG B 1 167 ? -10.398 23.328 3.949 1 96.38 167 ARG B CA 1
ATOM 3640 C C . ARG B 1 167 ? -10.711 22.953 2.502 1 96.38 167 ARG B C 1
ATOM 3642 O O . ARG B 1 167 ? -11.836 23.141 2.037 1 96.38 167 ARG B O 1
ATOM 3649 N N . LEU B 1 168 ? -9.719 22.438 1.81 1 97.19 168 LEU B N 1
ATOM 3650 C CA . LEU B 1 168 ? -9.914 22.062 0.411 1 97.19 168 LEU B CA 1
ATOM 3651 C C . LEU B 1 168 ? -10.32 20.609 0.28 1 97.19 168 LEU B C 1
ATOM 3653 O O . LEU B 1 168 ? -11.156 20.25 -0.559 1 97.19 168 LEU B O 1
ATOM 3657 N N . GLY B 1 169 ? -9.703 19.703 1.061 1 97.62 169 GLY B N 1
ATOM 3658 C CA . GLY B 1 169 ? -10.047 18.281 1.011 1 97.62 169 GLY B CA 1
ATOM 3659 C C . GLY B 1 169 ? -9.273 17.453 2.006 1 97.62 169 GLY B C 1
ATOM 3660 O O . GLY B 1 169 ? -8.281 17.906 2.572 1 97.62 169 GLY B O 1
ATOM 3661 N N . ASP B 1 170 ? -9.789 16.203 2.182 1 97.94 170 ASP B N 1
ATOM 3662 C CA . ASP B 1 170 ? -9.164 15.25 3.098 1 97.94 170 ASP B CA 1
ATOM 3663 C C . ASP B 1 170 ? -9.109 13.852 2.488 1 97.94 170 ASP B C 1
ATOM 3665 O O . ASP B 1 170 ? -9.938 13.5 1.65 1 97.94 170 ASP B O 1
ATOM 3669 N N . LEU B 1 171 ? -8.109 13.086 2.854 1 98.31 171 LEU B N 1
ATOM 3670 C CA . LEU B 1 171 ? -8.047 11.641 2.658 1 98.31 171 LEU B CA 1
ATOM 3671 C C . LEU B 1 171 ? -7.906 10.922 3.992 1 98.31 171 LEU B C 1
ATOM 3673 O O . LEU B 1 171 ? -7.027 11.25 4.789 1 98.31 171 LEU B O 1
ATOM 3677 N N . ASN B 1 172 ? -8.789 10.023 4.227 1 98.5 172 ASN B N 1
ATOM 3678 C CA . ASN B 1 172 ? -8.688 9.172 5.41 1 98.5 172 ASN B CA 1
ATOM 3679 C C . ASN B 1 172 ? -7.875 7.914 5.129 1 98.5 172 ASN B C 1
ATOM 3681 O O . ASN B 1 172 ? -8.117 7.219 4.141 1 98.5 172 ASN B O 1
ATOM 3685 N N . ILE B 1 173 ? -6.902 7.68 5.957 1 98.44 173 ILE B N 1
ATOM 3686 C CA . ILE B 1 173 ? -6.074 6.484 5.84 1 98.44 173 ILE B CA 1
ATOM 3687 C C . ILE B 1 173 ? -6.395 5.52 6.977 1 98.44 173 ILE B C 1
ATOM 3689 O O . ILE B 1 173 ? -6.324 5.887 8.148 1 98.44 173 ILE B O 1
ATOM 3693 N N . TYR B 1 174 ? -6.746 4.352 6.648 1 98.19 174 TYR B N 1
ATOM 3694 C CA . TYR B 1 174 ? -7.059 3.285 7.59 1 98.19 174 TYR B CA 1
ATOM 3695 C C . TYR B 1 174 ? -5.848 2.387 7.816 1 98.19 174 TYR B C 1
ATOM 3697 O O . TYR B 1 174 ? -5.223 1.926 6.855 1 98.19 174 TYR B O 1
ATOM 3705 N N . SER B 1 175 ? -5.5 2.168 9.047 1 97.56 175 SER B N 1
ATOM 3706 C CA . SER B 1 175 ? -4.363 1.334 9.414 1 97.56 175 SER B CA 1
ATOM 3707 C C . SER B 1 175 ? -4.793 0.173 10.305 1 97.56 175 SER B C 1
ATOM 3709 O O . SER B 1 175 ? -4.641 0.229 11.523 1 97.56 175 SER B O 1
ATOM 3711 N N . PRO B 1 176 ? -5.078 -0.97 9.719 1 96.69 176 PRO B N 1
ATOM 3712 C CA . PRO B 1 176 ? -5.688 -2.059 10.492 1 96.69 176 PRO B CA 1
ATOM 3713 C C . PRO B 1 176 ? -4.723 -2.686 11.492 1 96.69 176 PRO B C 1
ATOM 3715 O O . PRO B 1 176 ? -5.152 -3.287 12.477 1 96.69 176 PRO B O 1
ATOM 3718 N N . LYS B 1 177 ? -3.439 -2.555 11.359 1 95.88 177 LYS B N 1
ATOM 3719 C CA . LYS B 1 177 ? -2.467 -3.234 12.203 1 95.88 177 LYS B CA 1
ATOM 3720 C C . LYS B 1 177 ? -1.948 -2.307 13.297 1 95.88 177 LYS B C 1
ATOM 3722 O O . LYS B 1 177 ? -1.066 -2.684 14.078 1 95.88 177 LYS B O 1
ATOM 3727 N N . ARG B 1 178 ? -2.414 -1.109 13.273 1 96.81 178 ARG B N 1
ATOM 3728 C CA . ARG B 1 178 ? -1.91 -0.101 14.203 1 96.81 178 ARG B CA 1
ATOM 3729 C C . ARG B 1 178 ? -3.018 0.396 15.125 1 96.81 178 ARG B C 1
ATOM 3731 O O . ARG B 1 178 ? -4.199 0.193 14.844 1 96.81 178 ARG B O 1
ATOM 3738 N N . SER B 1 179 ? -2.623 0.994 16.203 1 97 179 SER B N 1
ATOM 3739 C CA . SER B 1 179 ? -3.584 1.509 17.172 1 97 179 SER B CA 1
ATOM 3740 C C . SER B 1 179 ? -4.254 2.783 16.656 1 97 179 SER B C 1
ATOM 3742 O O . SER B 1 179 ? -5.34 3.145 17.125 1 97 179 SER B O 1
ATOM 3744 N N . ALA B 1 180 ? -3.621 3.422 15.703 1 97.81 180 ALA B N 1
ATOM 3745 C CA . ALA B 1 180 ? -4.156 4.684 15.203 1 97.81 180 ALA B CA 1
ATOM 3746 C C . ALA B 1 180 ? -4.277 4.664 13.68 1 97.81 180 ALA B C 1
ATOM 3748 O O . ALA B 1 180 ? -3.658 3.83 13.016 1 97.81 180 ALA B O 1
ATOM 3749 N N . ASP B 1 181 ? -5.105 5.445 13.172 1 98.38 181 ASP B N 1
ATOM 3750 C CA . ASP B 1 181 ? -5.23 5.84 11.773 1 98.38 181 ASP B CA 1
ATOM 3751 C C . ASP B 1 181 ? -4.734 7.266 11.555 1 98.38 181 ASP B C 1
ATOM 3753 O O . ASP B 1 181 ? -4.098 7.848 12.438 1 98.38 181 ASP B O 1
ATOM 3757 N N . TRP B 1 182 ? -4.883 7.77 10.344 1 98.44 182 TRP B N 1
ATOM 3758 C CA . TRP B 1 182 ? -4.473 9.156 10.133 1 98.44 182 TRP B CA 1
ATOM 3759 C C . TRP B 1 182 ? -5.203 9.766 8.945 1 98.44 182 TRP B C 1
ATOM 3761 O O . TRP B 1 182 ? -5.895 9.062 8.203 1 98.44 182 TRP B O 1
ATOM 3771 N N . ARG B 1 183 ? -5.176 11.094 8.914 1 98.62 183 ARG B N 1
ATOM 3772 C CA . ARG B 1 183 ? -5.867 11.859 7.887 1 98.62 183 ARG B CA 1
ATOM 3773 C C . ARG B 1 183 ? -4.945 12.906 7.27 1 98.62 183 ARG B C 1
ATOM 3775 O O . ARG B 1 183 ? -4.234 13.617 7.984 1 98.62 183 ARG B O 1
ATOM 3782 N N . VAL B 1 184 ? -4.926 12.898 5.914 1 98.75 184 VAL B N 1
ATOM 3783 C CA . VAL B 1 184 ? -4.238 13.953 5.18 1 98.75 184 VAL B CA 1
ATOM 3784 C C . VAL B 1 184 ? -5.223 15.07 4.828 1 98.75 184 VAL B C 1
ATOM 3786 O O . VAL B 1 184 ? -6.297 14.805 4.285 1 98.75 184 VAL B O 1
ATOM 3789 N N . SER B 1 185 ? -4.84 16.266 5.16 1 98.69 185 SER B N 1
ATOM 3790 C CA . SER B 1 185 ? -5.688 17.406 4.848 1 98.69 185 SER B CA 1
ATOM 3791 C C . SER B 1 185 ? -4.918 18.484 4.082 1 98.69 185 SER B C 1
ATOM 3793 O O . SER B 1 185 ? -3.742 18.719 4.359 1 98.69 185 SER B O 1
ATOM 3795 N N . VAL B 1 186 ? -5.586 19.031 3.121 1 98.56 186 VAL B N 1
ATOM 3796 C CA . VAL B 1 186 ? -5.078 20.188 2.391 1 98.56 186 VAL B CA 1
ATOM 3797 C C . VAL B 1 186 ? -5.984 21.391 2.635 1 98.56 186 VAL B C 1
ATOM 3799 O O . VAL B 1 186 ? -7.207 21.297 2.518 1 98.56 186 VAL B O 1
ATOM 3802 N N . SER B 1 187 ? -5.379 22.5 3.031 1 97.94 187 SER B N 1
ATOM 3803 C CA . SER B 1 187 ? -6.117 23.734 3.293 1 97.94 187 SER B CA 1
ATOM 3804 C C . SER B 1 187 ? -5.371 24.953 2.756 1 97.94 187 SER B C 1
ATOM 3806 O O . SER B 1 187 ? -4.195 24.859 2.396 1 97.94 187 SER B O 1
ATOM 3808 N N . VAL B 1 188 ? -6.078 26.016 2.652 1 96.38 188 VAL B N 1
ATOM 3809 C CA . VAL B 1 188 ? -5.473 27.312 2.367 1 96.38 188 VAL B CA 1
ATOM 3810 C C . VAL B 1 188 ? -5.77 28.281 3.508 1 96.38 188 VAL B C 1
ATOM 3812 O O . VAL B 1 188 ? -6.891 28.328 4.02 1 96.38 188 VAL B O 1
ATOM 3815 N N . GLU B 1 189 ? -4.734 28.938 3.928 1 96 189 GLU B N 1
ATOM 3816 C CA . GLU B 1 189 ? -4.871 29.969 4.949 1 96 189 GLU B CA 1
ATOM 3817 C C . GLU B 1 189 ? -4.754 31.359 4.34 1 96 189 GLU B C 1
ATOM 3819 O O . GLU B 1 189 ? -3.697 31.734 3.826 1 96 189 GLU B O 1
ATOM 3824 N N . VAL B 1 190 ? -5.793 32.094 4.488 1 94.38 190 VAL B N 1
ATOM 3825 C CA . VAL B 1 190 ? -5.855 33.438 3.891 1 94.38 190 VAL B CA 1
ATOM 3826 C C . VAL B 1 190 ? -5.797 34.5 4.988 1 94.38 190 VAL B C 1
ATOM 3828 O O . VAL B 1 190 ? -6.617 34.5 5.906 1 94.38 190 VAL B O 1
ATOM 3831 N N . PRO B 1 191 ? -4.789 35.375 4.883 1 93.44 191 PRO B N 1
ATOM 3832 C CA . PRO B 1 191 ? -4.77 36.469 5.848 1 93.44 191 PRO B CA 1
ATOM 3833 C C . PRO B 1 191 ? -6.027 37.344 5.785 1 93.44 191 PRO B C 1
ATOM 3835 O O . PRO B 1 191 ? -6.551 37.594 4.695 1 93.44 191 PRO B O 1
ATOM 3838 N N . CYS B 1 192 ? -6.465 37.719 6.938 1 91.5 192 CYS B N 1
ATOM 3839 C CA . CYS B 1 192 ? -7.66 38.562 6.992 1 91.5 192 CYS B CA 1
ATOM 3840 C C . CYS B 1 192 ? -7.5 39.688 8.016 1 91.5 192 CYS B C 1
ATOM 3842 O O . CYS B 1 192 ? -6.645 39.594 8.898 1 91.5 192 CYS B O 1
ATOM 3844 N N . PRO B 1 193 ? -8.312 40.75 7.77 1 90.56 193 PRO B N 1
ATOM 3845 C CA . PRO B 1 193 ? -8.297 41.781 8.797 1 90.56 193 PRO B CA 1
ATOM 3846 C C . PRO B 1 193 ? -8.836 41.312 10.141 1 90.56 193 PRO B C 1
ATOM 3848 O O . PRO B 1 193 ? -9.633 40.375 10.18 1 90.56 193 PRO B O 1
ATOM 3851 N N . ARG B 1 194 ? -8.375 41.969 11.117 1 90.38 194 ARG B N 1
ATOM 3852 C CA . ARG B 1 194 ? -8.859 41.625 12.445 1 90.38 194 ARG B CA 1
ATOM 3853 C C . ARG B 1 194 ? -10.375 41.812 12.539 1 90.38 194 ARG B C 1
ATOM 3855 O O . ARG B 1 194 ? -10.898 42.875 12.203 1 90.38 194 ARG B O 1
ATOM 3862 N N . PRO B 1 195 ? -10.945 40.75 12.984 1 91.06 195 PRO B N 1
ATOM 3863 C CA . PRO B 1 195 ? -12.398 40.875 13.102 1 91.06 195 PRO B CA 1
ATOM 3864 C C . PRO B 1 195 ? -12.836 41.75 14.273 1 91.06 195 PRO B C 1
ATOM 3866 O O . PRO B 1 195 ? -12.055 41.969 15.203 1 91.06 195 PRO B O 1
ATOM 3869 N N . ILE B 1 196 ? -14.07 42.25 14.086 1 85.88 196 ILE B N 1
ATOM 3870 C CA . ILE B 1 196 ? -14.672 43.031 15.148 1 85.88 196 ILE B CA 1
ATOM 3871 C C . ILE B 1 196 ? -15.742 42.219 15.859 1 85.88 196 ILE B C 1
ATOM 3873 O O . ILE B 1 196 ? -16.438 41.406 15.234 1 85.88 196 ILE B O 1
ATOM 3877 N N . GLY B 1 197 ? -15.82 42.438 17.172 1 87.44 197 GLY B N 1
ATOM 3878 C CA . GLY B 1 197 ? -16.859 41.75 17.938 1 87.44 197 GLY B CA 1
ATOM 3879 C C . GLY B 1 197 ? -16.297 40.812 19 1 87.44 197 GLY B C 1
ATOM 3880 O O . GLY B 1 197 ? -15.211 41.062 19.531 1 87.44 197 GLY B O 1
ATOM 3881 N N . THR B 1 198 ? -17.234 39.906 19.422 1 88.31 198 THR B N 1
ATOM 3882 C CA . THR B 1 198 ? -16.875 38.938 20.469 1 88.31 198 THR B CA 1
ATOM 3883 C C . THR B 1 198 ? -16.578 37.562 19.891 1 88.31 198 THR B C 1
ATOM 3885 O O . THR B 1 198 ? -17.297 37.094 18.984 1 88.31 198 THR B O 1
ATOM 3888 N N . ALA B 1 199 ? -15.492 37 20.406 1 91.44 199 ALA B N 1
ATOM 3889 C CA . ALA B 1 199 ? -15.141 35.656 19.953 1 91.44 199 ALA B CA 1
ATOM 3890 C C . ALA B 1 199 ? -16.219 34.656 20.344 1 91.44 199 ALA B C 1
ATOM 3892 O O . ALA B 1 199 ? -16.766 34.719 21.453 1 91.44 199 ALA B O 1
ATOM 3893 N N . THR B 1 200 ? -16.547 33.781 19.453 1 89.31 200 THR B N 1
ATOM 3894 C CA . THR B 1 200 ? -17.547 32.75 19.703 1 89.31 200 THR B CA 1
ATOM 3895 C C . THR B 1 200 ? -16.906 31.531 20.406 1 89.31 200 THR B C 1
ATOM 3897 O O . THR B 1 200 ? -17.594 30.766 21.078 1 89.31 200 THR B O 1
ATOM 3900 N N . LEU B 1 201 ? -15.68 31.312 20.234 1 91.81 201 LEU B N 1
ATOM 3901 C CA . LEU B 1 201 ? -14.922 30.203 20.781 1 91.81 201 LEU B CA 1
ATOM 3902 C C . LEU B 1 201 ? -13.461 30.578 21 1 91.81 201 LEU B C 1
ATOM 3904 O O . LEU B 1 201 ? -12.867 31.266 20.156 1 91.81 201 LEU B O 1
ATOM 3908 N N . THR B 1 202 ? -12.945 30.188 22.094 1 93.75 202 THR B N 1
ATOM 3909 C CA . THR B 1 202 ? -11.523 30.391 22.344 1 93.75 202 THR B CA 1
ATOM 3910 C C . THR B 1 202 ? -10.844 29.062 22.703 1 93.75 202 THR B C 1
ATOM 3912 O O . THR B 1 202 ? -11.406 28.25 23.453 1 93.75 202 THR B O 1
ATOM 3915 N N . ARG B 1 203 ? -9.688 28.844 22.109 1 96.06 203 ARG B N 1
ATOM 3916 C CA . ARG B 1 203 ? -8.883 27.641 22.344 1 96.06 203 ARG B CA 1
ATOM 3917 C C . ARG B 1 203 ? -7.449 28.016 22.734 1 96.06 203 ARG B C 1
ATOM 3919 O O . ARG B 1 203 ? -6.742 28.656 21.953 1 96.06 203 ARG B O 1
ATOM 3926 N N . ARG B 1 204 ? -7.086 27.625 23.953 1 96.38 204 ARG B N 1
ATOM 3927 C CA . ARG B 1 204 ? -5.695 27.797 24.359 1 96.38 204 ARG B CA 1
ATOM 3928 C C . ARG B 1 204 ? -4.867 26.562 24 1 96.38 204 ARG B C 1
ATOM 3930 O O . ARG B 1 204 ? -5.23 25.438 24.359 1 96.38 204 ARG B O 1
ATOM 3937 N N . LYS B 1 205 ? -3.744 26.828 23.375 1 97.81 205 LYS B N 1
ATOM 3938 C CA . LYS B 1 205 ? -2.922 25.734 22.875 1 97.81 205 LYS B CA 1
ATOM 3939 C C . LYS B 1 205 ? -1.543 25.734 23.531 1 97.81 205 LYS B C 1
ATOM 3941 O O . LYS B 1 205 ? -0.837 26.75 23.5 1 97.81 205 LYS B O 1
ATOM 3946 N N . ASP B 1 206 ? -1.244 24.672 24.125 1 97.81 206 ASP B N 1
ATOM 3947 C CA . ASP B 1 206 ? 0.111 24.328 24.547 1 97.81 206 ASP B CA 1
ATOM 3948 C C . ASP B 1 206 ? 0.776 23.391 23.547 1 97.81 206 ASP B C 1
ATOM 3950 O O . ASP B 1 206 ? 0.551 22.188 23.594 1 97.81 206 ASP B O 1
ATOM 3954 N N . ARG B 1 207 ? 1.663 23.96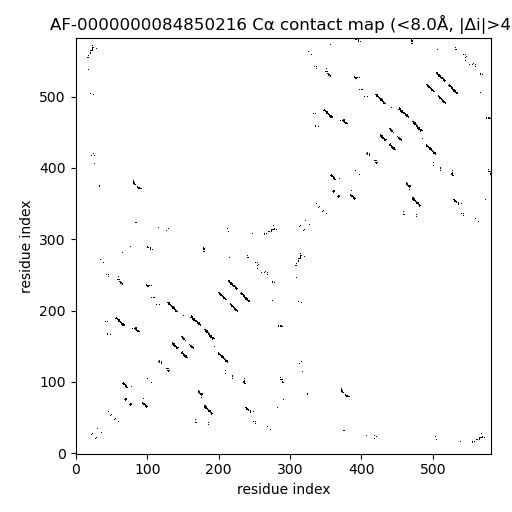9 22.672 1 98 207 ARG B N 1
ATOM 3955 C CA . ARG B 1 207 ? 2.145 23.219 21.516 1 98 207 ARG B CA 1
ATOM 3956 C C . ARG B 1 207 ? 3.646 22.969 21.625 1 98 207 ARG B C 1
ATOM 3958 O O . ARG B 1 207 ? 4.434 23.906 21.75 1 98 207 ARG B O 1
ATOM 3965 N N . LEU B 1 208 ? 4.031 21.719 21.625 1 97.56 208 LEU B N 1
ATOM 3966 C CA . LEU B 1 208 ? 5.406 21.297 21.391 1 97.56 208 LEU B CA 1
ATOM 3967 C C . LEU B 1 208 ? 5.637 21 19.906 1 97.56 208 LEU B C 1
ATOM 3969 O O . LEU B 1 208 ? 4.945 20.172 19.312 1 97.56 208 LEU B O 1
ATOM 3973 N N . SER B 1 209 ? 6.602 21.719 19.328 1 97.5 209 SER B N 1
ATOM 3974 C CA . SER B 1 209 ? 6.891 21.562 17.906 1 97.5 209 SER B CA 1
ATOM 3975 C C . SER B 1 209 ? 8.281 20.953 17.688 1 97.5 209 SER B C 1
ATOM 3977 O O . SER B 1 209 ? 9.25 21.391 18.312 1 97.5 209 SER B O 1
ATOM 3979 N N . TYR B 1 210 ? 8.375 19.969 16.875 1 96 210 TYR B N 1
ATOM 3980 C CA . TYR B 1 210 ? 9.617 19.312 16.469 1 96 210 TYR B CA 1
ATOM 3981 C C . TYR B 1 210 ? 9.867 19.484 14.977 1 96 210 TYR B C 1
ATOM 3983 O O . TYR B 1 210 ? 9.172 18.875 14.148 1 96 210 TYR B O 1
ATOM 3991 N N . SER B 1 211 ? 10.836 20.281 14.648 1 95 211 SER B N 1
ATOM 3992 C CA . SER B 1 211 ? 11.133 20.578 13.258 1 95 211 SER B CA 1
ATOM 3993 C C . SER B 1 211 ? 12.227 19.656 12.719 1 95 211 SER B C 1
ATOM 3995 O O . SER B 1 211 ? 13.234 19.422 13.391 1 95 211 SER B O 1
ATOM 3997 N N . HIS B 1 212 ? 12 19.125 11.594 1 92.06 212 HIS B N 1
ATOM 3998 C CA . HIS B 1 212 ? 12.938 18.266 10.875 1 92.06 212 HIS B CA 1
ATOM 3999 C C . HIS B 1 212 ? 12.891 18.531 9.375 1 92.06 212 HIS B C 1
ATOM 4001 O O . HIS B 1 212 ? 11.961 18.094 8.695 1 92.06 212 HIS B O 1
ATOM 4007 N N . GLU B 1 213 ? 13.93 19.188 8.867 1 91.62 213 GLU B N 1
ATOM 4008 C CA . GLU B 1 213 ? 14.016 19.516 7.441 1 91.62 213 GLU B CA 1
ATOM 4009 C C . GLU B 1 213 ? 12.766 20.234 6.965 1 91.62 213 GLU B C 1
ATOM 4011 O O . GLU B 1 213 ? 12.43 21.312 7.473 1 91.62 213 GLU B O 1
ATOM 4016 N N . GLU B 1 214 ? 11.953 19.625 6.098 1 93.06 214 GLU B N 1
ATOM 4017 C CA . GLU B 1 214 ? 10.797 20.297 5.504 1 93.06 214 GLU B CA 1
ATOM 4018 C C . GLU B 1 214 ? 9.516 19.984 6.273 1 93.06 214 GLU B C 1
ATOM 4020 O O . GLU B 1 214 ? 8.414 20.234 5.785 1 93.06 214 GLU B O 1
ATOM 4025 N N . PHE B 1 215 ? 9.672 19.469 7.492 1 95.31 215 PHE B N 1
ATOM 4026 C CA . PHE B 1 215 ? 8.492 19 8.203 1 95.31 215 PHE B CA 1
ATOM 4027 C C . PHE B 1 215 ? 8.492 19.516 9.641 1 95.31 215 PHE B C 1
ATOM 4029 O O . PHE B 1 215 ? 9.547 19.781 10.211 1 95.31 215 PHE B O 1
ATOM 4036 N N . SER B 1 216 ? 7.32 19.719 10.125 1 96.69 216 SER B N 1
ATOM 4037 C CA . SER B 1 216 ? 7.094 20.016 11.531 1 96.69 216 SER B CA 1
ATOM 4038 C C . SER B 1 216 ? 6.102 19.047 12.164 1 96.69 216 SER B C 1
ATOM 4040 O O . SER B 1 216 ? 5.055 18.75 11.578 1 96.69 216 SER B O 1
ATOM 4042 N N . ILE B 1 217 ? 6.461 18.469 13.266 1 97.75 217 ILE B N 1
ATOM 4043 C CA . ILE B 1 217 ? 5.566 17.625 14.062 1 97.75 217 ILE B CA 1
ATOM 4044 C C . ILE B 1 217 ? 5.082 18.406 15.281 1 97.75 217 ILE B C 1
ATOM 4046 O O . ILE B 1 217 ? 5.887 18.875 16.094 1 97.75 217 ILE B O 1
ATOM 4050 N N . ASP B 1 218 ? 3.795 18.562 15.383 1 98.19 218 ASP B N 1
ATOM 4051 C CA . ASP B 1 218 ? 3.215 19.359 16.469 1 98.19 218 ASP B CA 1
ATOM 4052 C C . ASP B 1 218 ? 2.41 18.484 17.422 1 98.19 218 ASP B C 1
ATOM 4054 O O . ASP B 1 218 ? 1.449 17.828 17.016 1 98.19 218 ASP B O 1
ATOM 4058 N N . LEU B 1 219 ? 2.834 18.438 18.609 1 98.19 219 LEU B N 1
ATOM 4059 C CA . LEU B 1 219 ? 2.113 17.828 19.719 1 98.19 219 LEU B CA 1
ATOM 4060 C C . LEU B 1 219 ? 1.459 18.891 20.594 1 98.19 219 LEU B C 1
ATOM 4062 O O . LEU B 1 219 ? 2.152 19.672 21.25 1 98.19 219 LEU B O 1
ATOM 4066 N N . THR B 1 220 ? 0.048 18.906 20.609 1 98.44 220 THR B N 1
ATOM 4067 C CA . THR B 1 220 ? -0.622 20.078 21.188 1 98.44 220 THR B CA 1
ATOM 4068 C C . THR B 1 220 ? -1.671 19.656 22.203 1 98.44 220 THR B C 1
ATOM 4070 O O . THR B 1 220 ? -2.469 18.75 21.953 1 98.44 220 THR B O 1
ATOM 4073 N N . GLN B 1 221 ? -1.621 20.188 23.359 1 97.94 221 GLN B N 1
ATOM 4074 C CA . GLN B 1 221 ? -2.746 20.172 24.281 1 97.94 221 GLN B CA 1
ATOM 4075 C C . GLN B 1 221 ? -3.625 21.406 24.109 1 97.94 221 GLN B C 1
ATOM 4077 O O . GLN B 1 221 ? -3.131 22.531 24.125 1 97.94 221 GLN B O 1
ATOM 4082 N N . VAL B 1 222 ? -4.867 21.172 23.859 1 97.56 222 VAL B N 1
ATOM 4083 C CA . VAL B 1 222 ? -5.801 22.25 23.578 1 97.56 222 VAL B CA 1
ATOM 4084 C C . VAL B 1 222 ? -6.836 22.344 24.703 1 97.56 222 VAL B C 1
ATOM 4086 O O . VAL B 1 222 ? -7.48 21.344 25.047 1 97.56 222 VAL B O 1
ATOM 4089 N N . THR B 1 223 ? -6.988 23.484 25.297 1 95.81 223 THR B N 1
ATOM 4090 C CA . THR B 1 223 ? -8.07 23.797 26.234 1 95.81 223 THR B CA 1
ATOM 4091 C C . THR B 1 223 ? -9.117 24.688 25.562 1 95.81 223 THR B C 1
ATOM 4093 O O . THR B 1 223 ? -8.844 25.844 25.234 1 95.81 223 THR B O 1
ATOM 4096 N N . SER B 1 224 ? -10.273 24.094 25.391 1 93.81 224 SER B N 1
ATOM 4097 C CA . SER B 1 224 ? -11.344 24.797 24.688 1 93.81 224 SER B CA 1
ATOM 4098 C C . SER B 1 224 ? -12.383 25.328 25.656 1 93.81 224 SER B C 1
ATOM 4100 O O . SER B 1 224 ? -12.844 24.609 26.547 1 93.81 224 SER B O 1
ATOM 4102 N N . THR B 1 225 ? -12.742 26.625 25.453 1 89.06 225 THR B N 1
ATOM 4103 C CA . THR B 1 225 ? -13.75 27.297 26.266 1 89.06 225 THR B CA 1
ATOM 4104 C C . THR B 1 225 ? -14.805 27.969 25.406 1 89.06 225 THR B C 1
ATOM 4106 O O . THR B 1 225 ? -14.477 28.781 24.547 1 89.06 225 THR B O 1
ATOM 4109 N N . THR B 1 226 ? -16.047 27.547 25.531 1 83.12 226 THR B N 1
ATOM 4110 C CA . THR B 1 226 ? -17.125 28.141 24.75 1 83.12 226 THR B CA 1
ATOM 4111 C C . THR B 1 226 ? -17.766 29.297 25.484 1 83.12 226 THR B C 1
ATOM 4113 O O . THR B 1 226 ? -18.297 30.234 24.875 1 83.12 226 THR B O 1
ATOM 4116 N N . SER B 1 227 ? -17.969 29.172 26.75 1 78.38 227 SER B N 1
ATOM 4117 C CA . SER B 1 227 ? -18.531 30.234 27.578 1 78.38 227 SER B CA 1
ATOM 4118 C C . SER B 1 227 ? -17.875 30.266 28.953 1 78.38 227 SER B C 1
ATOM 4120 O O . SER B 1 227 ? -17.219 29.297 29.359 1 78.38 227 SER B O 1
ATOM 4122 N N . ALA B 1 228 ? -18.016 31.406 29.578 1 74.75 228 ALA B N 1
ATOM 4123 C CA . ALA B 1 228 ? -17.453 31.547 30.922 1 74.75 228 ALA B CA 1
ATOM 4124 C C . ALA B 1 228 ? -18.078 30.547 31.891 1 74.75 228 ALA B C 1
ATOM 4126 O O . ALA B 1 228 ? -17.438 30.141 32.875 1 74.75 228 ALA B O 1
ATOM 4127 N N . ALA B 1 229 ? -19.281 30.156 31.641 1 81.56 229 ALA B N 1
ATOM 4128 C CA . ALA B 1 229 ? -20 29.297 32.562 1 81.56 229 ALA B CA 1
ATOM 4129 C C . ALA B 1 229 ? -19.734 27.828 32.281 1 81.56 229 ALA B C 1
ATOM 4131 O O . ALA B 1 229 ? -19.953 26.969 33.156 1 81.56 229 ALA B O 1
ATOM 4132 N N . ALA B 1 230 ? -19.234 27.531 31.094 1 82 230 ALA B N 1
ATOM 4133 C CA . ALA B 1 230 ? -19.047 26.141 30.719 1 82 230 ALA B CA 1
ATOM 4134 C C . ALA B 1 230 ? -17.672 25.625 31.141 1 82 230 ALA B C 1
ATOM 4136 O O . ALA B 1 230 ? -16.688 26.359 31.094 1 82 230 ALA B O 1
ATOM 4137 N N . ALA B 1 231 ? -17.531 24.391 31.703 1 89.38 231 ALA B N 1
ATOM 4138 C CA . ALA B 1 231 ? -16.25 23.766 32.062 1 89.38 231 ALA B CA 1
ATOM 4139 C C . ALA B 1 231 ? -15.383 23.594 30.812 1 89.38 231 ALA B C 1
ATOM 4141 O O . ALA B 1 231 ? -15.867 23.188 29.766 1 89.38 231 ALA B O 1
ATOM 4142 N N . PRO B 1 232 ? -14.125 23.984 30.953 1 90.69 232 PRO B N 1
ATOM 4143 C CA . PRO B 1 232 ? -13.219 23.812 29.828 1 90.69 232 PRO B CA 1
ATOM 4144 C C . PRO B 1 232 ? -13.039 22.344 29.422 1 90.69 232 PRO B C 1
ATOM 4146 O O . PRO B 1 232 ? -13.07 21.453 30.281 1 90.69 232 PRO B O 1
ATOM 4149 N N . GLN B 1 233 ? -12.922 22.094 28.125 1 93.38 233 GLN B N 1
ATOM 4150 C CA . GLN B 1 233 ? -12.625 20.766 27.594 1 93.38 233 GLN B CA 1
ATOM 4151 C C . GLN B 1 233 ? -11.172 20.672 27.125 1 93.38 233 GLN B C 1
ATOM 4153 O O . GLN B 1 233 ? -10.648 21.625 26.531 1 93.38 233 GLN B O 1
ATOM 4158 N N . ILE B 1 234 ? -10.539 19.547 27.469 1 95.5 234 ILE B N 1
ATOM 4159 C CA . ILE B 1 234 ? -9.141 19.359 27.109 1 95.5 234 ILE B CA 1
ATOM 4160 C C . ILE B 1 234 ? -9.016 18.312 26 1 95.5 234 ILE B C 1
ATOM 4162 O O . ILE B 1 234 ? -9.625 17.25 26.078 1 95.5 234 ILE B O 1
ATOM 4166 N N . PHE B 1 235 ? -8.258 18.672 24.953 1 96.12 235 PHE B N 1
ATOM 4167 C CA . PHE B 1 235 ? -7.984 17.781 23.828 1 96.12 235 PHE B CA 1
ATOM 4168 C C . PHE B 1 235 ? -6.484 17.672 23.578 1 96.12 235 PHE B C 1
ATOM 4170 O O . PHE B 1 235 ? -5.715 18.547 23.969 1 96.12 235 PHE B O 1
ATOM 4177 N N . HIS B 1 236 ? -6.039 16.578 23.031 1 97.81 236 HIS B N 1
ATOM 4178 C CA . HIS B 1 236 ? -4.66 16.344 22.625 1 97.81 236 HIS B CA 1
ATOM 4179 C C . HIS B 1 236 ? -4.578 15.945 21.156 1 97.81 236 HIS B C 1
ATOM 4181 O O . HIS B 1 236 ? -5.316 15.07 20.703 1 97.81 236 HIS B O 1
ATOM 4187 N N . GLU B 1 237 ? -3.693 16.641 20.484 1 97.69 237 GLU B N 1
ATOM 4188 C CA . GLU B 1 237 ? -3.615 16.438 19.047 1 97.69 237 GLU B CA 1
ATOM 4189 C C . GLU B 1 237 ? -2.168 16.25 18.594 1 97.69 237 GLU B C 1
ATOM 4191 O O . GLU B 1 237 ? -1.253 16.828 19.188 1 97.69 237 GLU B O 1
ATOM 4196 N N . LEU B 1 238 ? -1.946 15.367 17.609 1 98.44 238 LEU B N 1
ATOM 4197 C CA . LEU B 1 238 ? -0.656 15.125 16.969 1 98.44 238 LEU B CA 1
ATOM 4198 C C . LEU B 1 238 ? -0.75 15.32 15.453 1 98.44 238 LEU B C 1
ATOM 4200 O O . LEU B 1 238 ? -1.596 14.711 14.797 1 98.44 238 LEU B O 1
ATOM 4204 N N . GLU B 1 239 ? 0.097 16.203 14.938 1 98.31 239 GLU B N 1
ATOM 4205 C CA . GLU B 1 239 ? 0.049 16.531 13.516 1 98.31 239 GLU B CA 1
ATOM 4206 C C . GLU B 1 239 ? 1.447 16.562 12.906 1 98.31 239 GLU B C 1
ATOM 4208 O O . GLU B 1 239 ? 2.424 16.875 13.594 1 98.31 239 GLU B O 1
ATOM 4213 N N . VAL B 1 240 ? 1.549 16.156 11.641 1 97.94 240 VAL B N 1
ATOM 4214 C CA . VAL B 1 240 ? 2.719 16.375 10.797 1 97.94 240 VAL B CA 1
ATOM 4215 C C . VAL B 1 240 ? 2.375 17.375 9.695 1 97.94 240 VAL B C 1
ATOM 4217 O O . VAL B 1 240 ? 1.364 17.219 9 1 97.94 240 VAL B O 1
ATOM 4220 N N . GLU B 1 241 ? 3.209 18.391 9.523 1 97.56 241 GLU B N 1
ATOM 4221 C CA . GLU B 1 241 ? 2.924 19.406 8.508 1 97.56 241 GLU B CA 1
ATOM 4222 C C . GLU B 1 241 ? 4.141 19.656 7.625 1 97.56 241 GLU B C 1
ATOM 4224 O O . GLU B 1 241 ? 5.281 19.516 8.07 1 97.56 241 GLU B O 1
ATOM 4229 N N . ILE B 1 242 ? 3.85 19.938 6.383 1 96.56 242 ILE B N 1
ATOM 4230 C CA . ILE B 1 242 ? 4.914 20.469 5.535 1 96.56 242 ILE B CA 1
ATOM 4231 C C . ILE B 1 242 ? 5.203 21.906 5.918 1 96.56 242 ILE B C 1
ATOM 4233 O O . ILE B 1 242 ? 4.316 22.766 5.859 1 96.56 242 ILE B O 1
ATOM 4237 N N . ALA B 1 243 ? 6.41 22.234 6.207 1 94 243 ALA B N 1
ATOM 4238 C CA . ALA B 1 243 ? 6.77 23.453 6.93 1 94 243 ALA B CA 1
ATOM 4239 C C . ALA B 1 243 ? 6.785 24.656 5.992 1 94 243 ALA B C 1
ATOM 4241 O O . ALA B 1 243 ? 6.441 25.781 6.395 1 94 243 ALA B O 1
ATOM 4242 N N . ARG B 1 244 ? 7.188 24.516 4.793 1 93.5 244 ARG B N 1
ATOM 4243 C CA . ARG B 1 244 ? 7.359 25.656 3.9 1 93.5 244 ARG B CA 1
ATOM 4244 C C . ARG B 1 244 ? 6.359 25.594 2.75 1 93.5 244 ARG B C 1
ATOM 4246 O O . ARG B 1 244 ? 6.57 24.875 1.771 1 93.5 244 ARG B O 1
ATOM 4253 N N . PRO B 1 245 ? 5.395 26.391 2.873 1 94.5 245 PRO B N 1
ATOM 4254 C CA . PRO B 1 245 ? 4.379 26.406 1.82 1 94.5 245 PRO B CA 1
ATOM 4255 C C . PRO B 1 245 ? 4.949 26.781 0.453 1 94.5 245 PRO B C 1
ATOM 4257 O O . PRO B 1 245 ? 4.508 26.25 -0.569 1 94.5 245 PRO B O 1
ATOM 4260 N N . ASP B 1 246 ? 5.902 27.719 0.414 1 92.44 246 ASP B N 1
ATOM 4261 C CA . ASP B 1 246 ? 6.484 28.156 -0.852 1 92.44 246 ASP B CA 1
ATOM 4262 C C . ASP B 1 246 ? 7.191 27 -1.559 1 92.44 246 ASP B C 1
ATOM 4264 O O . ASP B 1 246 ? 7.121 26.875 -2.783 1 92.44 246 ASP B O 1
ATOM 4268 N N . MET B 1 247 ? 7.84 26.25 -0.777 1 92.5 247 MET B N 1
ATOM 4269 C CA . MET B 1 247 ? 8.508 25.078 -1.34 1 92.5 247 MET B CA 1
ATOM 4270 C C . MET B 1 247 ? 7.488 24.078 -1.888 1 92.5 247 MET B C 1
ATOM 4272 O O . MET B 1 247 ? 7.684 23.516 -2.969 1 92.5 247 MET B O 1
ATOM 4276 N N . LEU B 1 248 ? 6.449 23.844 -1.172 1 95.31 248 LEU B N 1
ATOM 4277 C CA . LEU B 1 248 ? 5.359 22.969 -1.604 1 95.31 248 LEU B CA 1
ATOM 4278 C C . LEU B 1 248 ? 4.801 23.422 -2.949 1 95.31 248 LEU B C 1
ATOM 4280 O O . LEU B 1 248 ? 4.668 22.609 -3.871 1 95.31 248 LEU B O 1
ATOM 4284 N N . LEU B 1 249 ? 4.605 24.688 -3.062 1 94.25 249 LEU B N 1
ATOM 4285 C CA . LEU B 1 249 ? 4.02 25.234 -4.277 1 94.25 249 LEU B CA 1
ATOM 4286 C C . LEU B 1 249 ? 5 25.156 -5.441 1 94.25 249 LEU B C 1
ATOM 4288 O O . LEU B 1 249 ? 4.613 24.812 -6.562 1 94.25 249 LEU B O 1
ATOM 4292 N N . SER B 1 250 ? 6.207 25.516 -5.172 1 94.25 250 SER B N 1
ATOM 4293 C CA . SER B 1 250 ? 7.223 25.5 -6.215 1 94.25 250 SER B CA 1
ATOM 4294 C C . SER B 1 250 ? 7.422 24.109 -6.773 1 94.25 250 SER B C 1
ATOM 4296 O O . SER B 1 250 ? 7.512 23.922 -7.992 1 94.25 250 SER B O 1
ATOM 4298 N N . THR B 1 251 ? 7.496 23.141 -5.879 1 95.75 251 THR B N 1
ATOM 4299 C CA . THR B 1 251 ? 7.684 21.781 -6.332 1 95.75 251 THR B CA 1
ATOM 4300 C C . THR B 1 251 ? 6.441 21.266 -7.055 1 95.75 251 THR B C 1
ATOM 4302 O O . THR B 1 251 ? 6.543 20.531 -8.039 1 95.75 251 THR B O 1
ATOM 4305 N N . ALA B 1 252 ? 5.258 21.641 -6.586 1 96.44 252 ALA B N 1
ATOM 4306 C CA . ALA B 1 252 ? 4.012 21.234 -7.23 1 96.44 252 ALA B CA 1
ATOM 4307 C C . ALA B 1 252 ? 3.941 21.766 -8.664 1 96.44 252 ALA B C 1
ATOM 4309 O O . ALA B 1 252 ? 3.475 21.062 -9.562 1 96.44 252 ALA B O 1
ATOM 4310 N N . ALA B 1 253 ? 4.422 22.922 -8.914 1 94.31 253 ALA B N 1
ATOM 4311 C CA . ALA B 1 253 ? 4.355 23.578 -10.219 1 94.31 253 ALA B CA 1
ATOM 4312 C C . ALA B 1 253 ? 5.219 22.844 -11.242 1 94.31 253 ALA B C 1
ATOM 4314 O O . ALA B 1 253 ? 4.93 22.875 -12.438 1 94.31 253 ALA B O 1
ATOM 4315 N N . ARG B 1 254 ? 6.199 22.188 -10.773 1 95.94 254 ARG B N 1
ATOM 4316 C CA . ARG B 1 254 ? 7.16 21.547 -11.672 1 95.94 254 ARG B CA 1
ATOM 4317 C C . ARG B 1 254 ? 6.934 20.047 -11.75 1 95.94 254 ARG B C 1
ATOM 4319 O O . ARG B 1 254 ? 7.641 19.344 -12.477 1 95.94 254 ARG B O 1
ATOM 4326 N N . ARG B 1 255 ? 5.965 19.562 -11.07 1 96.38 255 ARG B N 1
ATOM 4327 C CA . ARG B 1 255 ? 5.738 18.125 -10.984 1 96.38 255 ARG B CA 1
ATOM 4328 C C . ARG B 1 255 ? 5.469 17.531 -12.359 1 96.38 255 ARG B C 1
ATOM 4330 O O . ARG B 1 255 ? 4.559 17.969 -13.07 1 96.38 255 ARG B O 1
ATOM 4337 N N . GLY B 1 256 ? 6.25 16.531 -12.773 1 93.31 256 GLY B N 1
ATOM 4338 C CA . GLY B 1 256 ? 6.016 15.789 -14 1 93.31 256 GLY B CA 1
ATOM 4339 C C . GLY B 1 256 ? 6.355 16.578 -15.25 1 93.31 256 GLY B C 1
ATOM 4340 O O . GLY B 1 256 ? 6.203 16.078 -16.375 1 93.31 256 GLY B O 1
ATOM 4341 N N . ASP B 1 257 ? 6.832 17.797 -15.117 1 94.25 257 ASP B N 1
ATOM 4342 C CA . ASP B 1 257 ? 7.184 18.625 -16.266 1 94.25 257 ASP B CA 1
ATOM 4343 C C . ASP B 1 257 ? 8.391 18.047 -17.016 1 94.25 257 ASP B C 1
ATOM 4345 O O . ASP B 1 257 ? 9.5 18.016 -16.469 1 94.25 257 ASP B O 1
ATOM 4349 N N . PRO B 1 258 ? 8.148 17.594 -18.203 1 92.75 258 PRO B N 1
ATOM 4350 C CA . PRO B 1 258 ? 9.25 16.969 -18.953 1 92.75 258 PRO B CA 1
ATOM 4351 C C . PRO B 1 258 ? 10.328 17.969 -19.359 1 92.75 258 PRO B C 1
ATOM 4353 O O . PRO B 1 258 ? 11.43 17.562 -19.75 1 92.75 258 PRO B O 1
ATOM 4356 N N . ASN B 1 259 ? 10.07 19.203 -19.297 1 94.25 259 ASN B N 1
ATOM 4357 C CA . ASN B 1 259 ? 10.977 20.25 -19.734 1 94.25 259 ASN B CA 1
ATOM 4358 C C . ASN B 1 259 ? 11.953 20.656 -18.641 1 94.25 259 ASN B C 1
ATOM 4360 O O . ASN B 1 259 ? 12.828 21.5 -18.859 1 94.25 259 ASN B O 1
ATOM 4364 N N . VAL B 1 260 ? 11.82 20.109 -17.469 1 93.38 260 VAL B N 1
ATOM 4365 C CA . VAL B 1 260 ? 12.734 20.406 -16.375 1 93.38 260 VAL B CA 1
ATOM 4366 C C . VAL B 1 260 ? 13.5 19.156 -15.961 1 93.38 260 VAL B C 1
ATOM 4368 O O . VAL B 1 260 ? 13.07 18.031 -16.266 1 93.38 260 VAL B O 1
ATOM 4371 N N . PRO B 1 261 ? 14.633 19.328 -15.344 1 91.5 261 PRO B N 1
ATOM 4372 C CA . PRO B 1 261 ? 15.43 18.156 -14.922 1 91.5 261 PRO B CA 1
ATOM 4373 C C . PRO B 1 261 ? 14.641 17.203 -14.039 1 91.5 261 PRO B C 1
ATOM 4375 O O . PRO B 1 261 ? 13.727 17.609 -13.32 1 91.5 261 PRO B O 1
ATOM 4378 N N . GLU B 1 262 ? 14.992 15.898 -14.039 1 88.12 262 GLU B N 1
ATOM 4379 C CA . GLU B 1 262 ? 14.305 14.828 -13.32 1 88.12 262 GLU B CA 1
ATOM 4380 C C . GLU B 1 262 ? 14.25 15.109 -11.828 1 88.12 262 GLU B C 1
ATOM 4382 O O . GLU B 1 262 ? 13.227 14.875 -11.18 1 88.12 262 GLU B O 1
ATOM 4387 N N . LEU B 1 263 ? 15.289 15.578 -11.328 1 88.31 263 LEU B N 1
ATOM 4388 C CA . LEU B 1 263 ? 15.352 15.867 -9.898 1 88.31 263 LEU B CA 1
ATOM 4389 C C . LEU B 1 263 ? 14.281 16.875 -9.5 1 88.31 263 LEU B C 1
ATOM 4391 O O . LEU B 1 263 ? 13.672 16.75 -8.43 1 88.31 263 LEU B O 1
ATOM 4395 N N . GLU B 1 264 ? 14.062 17.812 -10.383 1 90.62 264 GLU B N 1
ATOM 4396 C CA . GLU B 1 264 ? 13.07 18.859 -10.094 1 90.62 264 GLU B CA 1
ATOM 4397 C C . GLU B 1 264 ? 11.656 18.344 -10.312 1 90.62 264 GLU B C 1
ATOM 4399 O O . GLU B 1 264 ? 10.75 18.641 -9.523 1 90.62 264 GLU B O 1
ATOM 4404 N N . ARG B 1 265 ? 11.461 17.609 -11.336 1 93.56 265 ARG B N 1
ATOM 4405 C CA . ARG B 1 265 ? 10.102 17.188 -11.648 1 93.56 265 ARG B CA 1
ATOM 4406 C C . ARG B 1 265 ? 9.633 16.094 -10.695 1 93.56 265 ARG B C 1
ATOM 4408 O O . ARG B 1 265 ? 8.438 15.812 -10.602 1 93.56 265 ARG B O 1
ATOM 4415 N N . SER B 1 266 ? 10.586 15.477 -9.953 1 91.88 266 SER B N 1
ATOM 4416 C CA . SER B 1 266 ? 10.242 14.422 -9.008 1 91.88 266 SER B CA 1
ATOM 4417 C C . SER B 1 266 ? 10.234 14.945 -7.574 1 91.88 266 SER B C 1
ATOM 4419 O O . SER B 1 266 ? 9.883 14.219 -6.641 1 91.88 266 SER B O 1
ATOM 4421 N N . ALA B 1 267 ? 10.586 16.203 -7.41 1 92.88 267 ALA B N 1
ATOM 4422 C CA . ALA B 1 267 ? 10.773 16.766 -6.082 1 92.88 267 ALA B CA 1
ATOM 4423 C C . ALA B 1 267 ? 9.484 16.734 -5.277 1 92.88 267 ALA B C 1
ATOM 4425 O O . ALA B 1 267 ? 9.492 16.453 -4.078 1 92.88 267 ALA B O 1
ATOM 4426 N N . PHE B 1 268 ? 8.391 17.031 -5.938 1 96.25 268 PHE B N 1
ATOM 4427 C CA . PHE B 1 268 ? 7.102 17.031 -5.262 1 96.25 268 PHE B CA 1
ATOM 4428 C C . PHE B 1 268 ? 6.777 15.633 -4.723 1 96.25 268 PHE B C 1
ATOM 4430 O O . PHE B 1 268 ? 6.375 15.492 -3.566 1 96.25 268 PHE B O 1
ATOM 4437 N N . ASP B 1 269 ? 6.973 14.68 -5.508 1 94.56 269 ASP B N 1
ATOM 4438 C CA . ASP B 1 269 ? 6.691 13.305 -5.113 1 94.56 269 ASP B CA 1
ATOM 4439 C C . ASP B 1 269 ? 7.602 12.859 -3.975 1 94.56 269 ASP B C 1
ATOM 4441 O O . ASP B 1 269 ? 7.176 12.133 -3.076 1 94.56 269 ASP B O 1
ATOM 4445 N N . GLU B 1 270 ? 8.812 13.305 -4.016 1 91.88 270 GLU B N 1
ATOM 4446 C CA . GLU B 1 270 ? 9.734 13 -2.932 1 91.88 270 GLU B CA 1
ATOM 4447 C C . GLU B 1 270 ? 9.305 13.664 -1.63 1 91.88 270 GLU B C 1
ATOM 4449 O O . GLU B 1 270 ? 9.438 13.086 -0.552 1 91.88 270 GLU B O 1
ATOM 4454 N N . LEU B 1 271 ? 8.883 14.859 -1.749 1 94.25 271 LEU B N 1
ATOM 4455 C CA . LEU B 1 271 ? 8.375 15.594 -0.592 1 94.25 271 LEU B CA 1
ATOM 4456 C C . LEU B 1 271 ? 7.195 14.867 0.043 1 94.25 271 LEU B C 1
ATOM 4458 O O . LEU B 1 271 ? 7.16 14.672 1.261 1 94.25 271 LEU B O 1
ATOM 4462 N N . ILE B 1 272 ? 6.277 14.367 -0.771 1 96.5 272 ILE B N 1
ATOM 4463 C CA . ILE B 1 272 ? 5.098 13.664 -0.28 1 96.5 272 ILE B CA 1
ATOM 4464 C C . ILE B 1 272 ? 5.508 12.312 0.296 1 96.5 272 ILE B C 1
ATOM 4466 O O . ILE B 1 272 ? 4.949 11.859 1.297 1 96.5 272 ILE B O 1
ATOM 4470 N N . ARG B 1 273 ? 6.418 11.711 -0.349 1 93.38 273 ARG B N 1
ATOM 4471 C CA . ARG B 1 273 ? 6.93 10.445 0.163 1 93.38 273 ARG B CA 1
ATOM 4472 C C . ARG B 1 273 ? 7.457 10.602 1.585 1 93.38 273 ARG B C 1
ATOM 4474 O O . ARG B 1 273 ? 7.102 9.82 2.473 1 93.38 273 ARG B O 1
ATOM 4481 N N . ALA B 1 274 ? 8.289 11.609 1.815 1 92.56 274 ALA B N 1
ATOM 4482 C CA . ALA B 1 274 ? 8.836 11.859 3.146 1 92.56 274 ALA B CA 1
ATOM 4483 C C . ALA B 1 274 ? 7.73 12.211 4.137 1 92.56 274 ALA B C 1
ATOM 4485 O O . ALA B 1 274 ? 7.766 11.789 5.293 1 92.56 274 ALA B O 1
ATOM 4486 N N . PHE B 1 275 ? 6.812 12.977 3.654 1 96 275 PHE B N 1
ATOM 4487 C CA . PHE B 1 275 ? 5.652 13.359 4.449 1 96 275 PHE B CA 1
ATOM 4488 C C . PHE B 1 275 ? 4.898 12.125 4.93 1 96 275 PHE B C 1
ATOM 4490 O O . PHE B 1 275 ? 4.613 11.984 6.121 1 96 275 PHE B O 1
ATOM 4497 N N . VAL B 1 276 ? 4.621 11.188 4.039 1 96.62 276 VAL B N 1
ATOM 4498 C CA . VAL B 1 276 ? 3.891 9.961 4.32 1 96.62 276 VAL B CA 1
ATOM 4499 C C . VAL B 1 276 ? 4.703 9.078 5.27 1 96.62 276 VAL B C 1
ATOM 4501 O O . VAL B 1 276 ? 4.156 8.5 6.211 1 96.62 276 VAL B O 1
ATOM 4504 N N . ASN B 1 277 ? 5.961 9.023 5.02 1 93.38 277 ASN B N 1
ATOM 4505 C CA . ASN B 1 277 ? 6.828 8.219 5.867 1 93.38 277 ASN B CA 1
ATOM 4506 C C . ASN B 1 277 ? 6.812 8.703 7.312 1 93.38 277 ASN B C 1
ATOM 4508 O O . ASN B 1 277 ? 6.805 7.898 8.242 1 93.38 277 ASN B O 1
ATOM 4512 N N . ASN B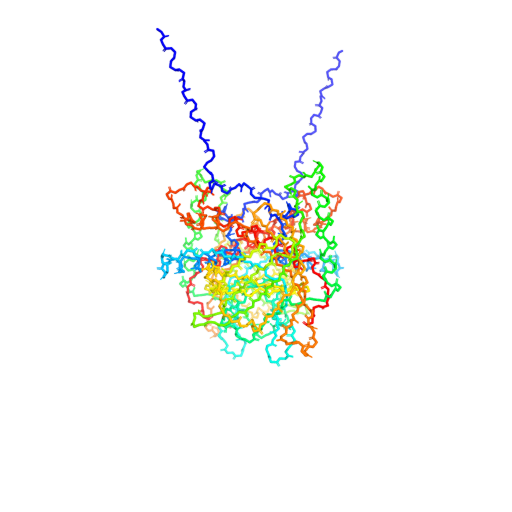 1 278 ? 6.832 9.992 7.508 1 94.75 278 ASN B N 1
ATOM 4513 C CA . ASN B 1 278 ? 6.785 10.547 8.852 1 94.75 278 ASN B CA 1
ATOM 4514 C C . ASN B 1 278 ? 5.465 10.219 9.555 1 94.75 278 ASN B C 1
ATOM 4516 O O . ASN B 1 278 ? 5.457 9.844 10.727 1 94.75 278 ASN B O 1
ATOM 4520 N N . ALA B 1 279 ? 4.383 10.359 8.836 1 96.75 279 ALA B N 1
ATOM 4521 C CA . ALA B 1 279 ? 3.084 10 9.398 1 96.75 279 ALA B CA 1
ATOM 4522 C C . ALA B 1 279 ? 3.041 8.523 9.781 1 96.75 279 ALA B C 1
ATOM 4524 O O . ALA B 1 279 ? 2.57 8.172 10.867 1 96.75 279 ALA B O 1
ATOM 4525 N N . ARG B 1 280 ? 3.586 7.688 8.906 1 95.31 280 ARG B N 1
ATOM 4526 C CA . ARG B 1 280 ? 3.611 6.25 9.141 1 95.31 280 ARG B CA 1
ATOM 4527 C C . ARG B 1 280 ? 4.406 5.918 10.398 1 95.31 280 ARG B C 1
ATOM 4529 O O . ARG B 1 280 ? 4.012 5.047 11.18 1 95.31 280 ARG B O 1
ATOM 4536 N N . ILE B 1 281 ? 5.512 6.555 10.539 1 93.38 281 ILE B N 1
ATOM 4537 C CA . ILE B 1 281 ? 6.355 6.297 11.703 1 93.38 281 ILE B CA 1
ATOM 4538 C C . ILE B 1 281 ? 5.582 6.621 12.984 1 93.38 281 ILE B C 1
ATOM 4540 O O . ILE B 1 281 ? 5.625 5.863 13.953 1 93.38 281 ILE B O 1
ATOM 4544 N N . LEU B 1 282 ? 4.887 7.715 12.984 1 95.75 282 LEU B N 1
ATOM 4545 C CA . LEU B 1 282 ? 4.109 8.102 14.156 1 95.75 282 LEU B CA 1
ATOM 4546 C C . LEU B 1 282 ? 2.977 7.113 14.414 1 95.75 282 LEU B C 1
ATOM 4548 O O . LEU B 1 282 ? 2.756 6.699 15.555 1 95.75 282 LEU B O 1
ATOM 4552 N N . VAL B 1 283 ? 2.285 6.715 13.414 1 96.69 283 VAL B N 1
ATOM 4553 C CA . VAL B 1 283 ? 1.184 5.766 13.539 1 96.69 283 VAL B CA 1
ATOM 4554 C C . VAL B 1 283 ? 1.712 4.422 14.039 1 96.69 283 VAL B C 1
ATOM 4556 O O . VAL B 1 283 ? 1.104 3.795 14.906 1 96.69 283 VAL B O 1
ATOM 4559 N N . ARG B 1 284 ? 2.852 3.986 13.523 1 94.44 284 ARG B N 1
ATOM 4560 C CA . ARG B 1 284 ? 3.439 2.707 13.898 1 94.44 284 ARG B CA 1
ATOM 4561 C C . ARG B 1 284 ? 3.883 2.723 15.359 1 94.44 284 ARG B C 1
ATOM 4563 O O . ARG B 1 284 ? 4.016 1.668 15.984 1 94.44 284 ARG B O 1
ATOM 4570 N N . ASN B 1 285 ? 4.137 3.887 15.875 1 94 285 ASN B N 1
ATOM 4571 C CA . ASN B 1 285 ? 4.574 4.008 17.266 1 94 285 ASN B CA 1
ATOM 4572 C C . ASN B 1 285 ? 3.428 4.43 18.172 1 94 285 ASN B C 1
ATOM 4574 O O . ASN B 1 285 ? 3.656 4.832 19.312 1 94 285 ASN B O 1
ATOM 4578 N N . SER B 1 286 ? 2.246 4.414 17.641 1 95.88 286 SER B N 1
ATOM 4579 C CA . SER B 1 286 ? 1.086 4.699 18.484 1 95.88 286 SER B CA 1
ATOM 4580 C C . SER B 1 286 ? 0.835 3.57 19.484 1 95.88 286 SER B C 1
ATOM 4582 O O . SER B 1 286 ? 1.246 2.43 19.25 1 95.88 286 SER B O 1
ATOM 4584 N N . ILE B 1 287 ? 0.25 3.904 20.562 1 94.81 287 ILE B N 1
ATOM 4585 C CA . ILE B 1 287 ? -0.098 2.904 21.578 1 94.81 287 ILE B CA 1
ATOM 4586 C C . ILE B 1 287 ? -1.617 2.811 21.703 1 94.81 287 ILE B C 1
ATOM 4588 O O . ILE B 1 287 ? -2.344 3.674 21.203 1 94.81 287 ILE B O 1
ATOM 4592 N N . ASP B 1 288 ? -2.066 1.771 22.328 1 90.5 288 ASP B N 1
ATOM 4593 C CA . ASP B 1 288 ? -3.5 1.537 22.469 1 90.5 288 ASP B CA 1
ATOM 4594 C C . ASP B 1 288 ? -4.148 2.596 23.359 1 90.5 288 ASP B C 1
ATOM 4596 O O . ASP B 1 288 ? -3.449 3.363 24.031 1 90.5 288 ASP B O 1
ATOM 4600 N N . GLY B 1 289 ? -5.488 2.672 23.234 1 83.88 289 GLY B N 1
ATOM 4601 C CA . GLY B 1 289 ? -6.219 3.584 24.094 1 83.88 289 GLY B CA 1
ATOM 4602 C C . GLY B 1 289 ? -6.965 4.664 23.328 1 83.88 289 GLY B C 1
ATOM 4603 O O . GLY B 1 289 ? -7.41 5.648 23.922 1 83.88 289 GLY B O 1
ATOM 4604 N N . TRP B 1 290 ? -6.91 4.441 22.062 1 81.69 290 TRP B N 1
ATOM 4605 C CA . TRP B 1 290 ? -7.68 5.402 21.281 1 81.69 290 TRP B CA 1
ATOM 4606 C C . TRP B 1 290 ? -9.18 5.18 21.453 1 81.69 290 TRP B C 1
ATOM 4608 O O . TRP B 1 290 ? -9.633 4.039 21.531 1 81.69 290 TRP B O 1
ATOM 4618 N N . GLN B 1 291 ? -10.016 6.113 21.922 1 67.31 291 GLN B N 1
ATOM 4619 C CA . GLN B 1 291 ? -11.445 6.004 22.219 1 67.31 291 GLN B CA 1
ATOM 4620 C C . GLN B 1 291 ? -12.281 6.551 21.062 1 67.31 291 GLN B C 1
ATOM 4622 O O . GLN B 1 291 ? -11.852 7.457 20.344 1 67.31 291 GLN B O 1
#

InterPro domains:
  IPR004206 mRNA triphosphatase Cet1-like [PF02940] (32-242)
  IPR004206 mRNA triphosphatase Cet1-like [cd07470] (36-282)
  IPR033469 CYTH-like domain superfamily [SSF55154] (5-285)
  IPR037009 mRNA triphosphatase Cet1-like superfamily [G3DSA:3.20.100.10] (1-288)
  IPR040343 RNA 5'-triphosphatase Cet1/Ctl1 [PTHR28118] (10-285)

Organism: Agaricus bisporus var. burnettii (strain JB137-S8 / ATCC MYA-4627 / FGSC 10392) (NCBI:txid597362)

pLDDT: mean 89.55, std 14.52, range [28.36, 98.75]

Foldseek 3Di:
DDPPPPPPPPPPPDPPDDPDDQCDPVSDPDDDPQLVVVLVVQLVLVVVCCVVPVPAPWFKKKKKWKAFKAFQPPRHGDDDPDDFKDKDDPPPPRIDTDRFFDPVLLVLVVVVLVVQQVVQPDPPHPFHHKDKDKWKKKWFWDQDPVGIKIWIATPVVRDIFIWDKAWRDKIWMDGPVFQITMMITMIIIGGDDDDDDHTQKMKIWTWMWMDDDQKIKIWIWIWIDRDPPDDIDIGIIIMMIGRDRVVLVQLSVLAPPPVDDPCSNCVNSVSSVVSVVVSVVSRRSGDHDRD/DPPPPPPPPPPPPDVPDDPDDQCDPVSDPDDDPQLVVVLVVQLVLVVVCCVVCVPAPWFKKKKKWKAFKAFQPPRHGDDDPDDFKDWDDPPPPRIDTDRFADPVQLVLVVVVLVVQQVVQPDPPHPFHHKDKDKWKKKWFWDQDPVGIKIWIATPVVRDIFIWDKAWRDKIWMDGPVFQITMMITMIIIGGDDDDDDHTQKMKIWTWMWMDDDQKIKIWIWIWIDRDPPDDIDIGIIIMMIGRDRVVLVQLSVLAPPPVDDPCSNCVNSVSSVVSVVVVVVSRRSGDHDRD